Protein AF-0000000070793223 (afdb_homodimer)

Sequence (462 aa):
MPEETSTNLPKSLSHFLIQSDLDYKNSLSSIPLFDVKRTIFWDDNLRKMFASIFYHLRGHFINFLWYVANFADNEASKQIIIQNIYEEIGIGNRFSHEKLYERFAKECGVDIHDEIVNETNYIPFAKEFNKAHLSWLAQHDPKDHLCAFAAYERLDNLDYPFLVELAKSMKISQHGMTFFNVHTHVDHFDTTLQLIVPIWEESPQRLIESFHFIQTHQLGMWEQFSNALFNMPEETSTNLPKSLSHFLIQSDLDYKNSLSSIPLFDVKRTIFWDDNLRKMFASIFYHLRGHFINFLWYVANFADNEASKQIIIQNIYEEIGIGNRFSHEKLYERFAKECGVDIHDEIVNETNYIPFAKEFNKAHLSWLAQHDPKDHLCAFAAYERLDNLDYPFLVELAKSMKISQHGMTFFNVHTHVDHFDTTLQLIVPIWEESPQRLIESFHFIQTHQLGMWEQFSNALFN

pLDDT: mean 95.16, std 10.24, range [25.77, 98.88]

Nearest PDB structures (foldseek):
  7twa-assembly1_A  TM=8.351E-01  e=1.888E-04  Streptantibioticus cattleyicolor
  7twa-assembly2_C-2  TM=8.183E-01  e=1.572E-04  Streptantibioticus cattleyicolor
  1otw-assembly1_A  TM=8.242E-01  e=6.801E-04  Klebsiella pneumoniae
  4ny7-assembly1_B  TM=7.876E-01  e=1.698E-03  Klebsiella pneumoniae subsp. pneumoniae MGH 78578
  5vrc-assembly2_D  TM=7.648E-01  e=3.871E-03  Methylorubrum extorquens AM1

Organism: Legionella pneumophila subsp. pneumophila (strain Philadelphia 1 / ATCC 33152 / DSM 7513) (NCBI:txid272624)

Secondary structure (DSSP, 8-state):
----------S-HHHHHHHHHHHHHHHHHTSGGG-HHHHTT--HHHHHHHHHHHHHHHTTHHHHHHHHHHT-SSHHHHHHHHHHHHHHH-STTPPPHHHHHHHHHHHTT--HHHHHHH-TT--HHHHHHHHHHHHHHHTS-HHHHHHHHHHHHHHHHHHHHHHHHHHHHTT--HHHHHHHHHHHH--HHHHHHHHHHHHHHH-HHHHHHHHHHHHHHHHHHHHHHHHHHH-/----------S-HHHHHHHHHHHHHHHHHTSGGG-HHHHTT--HHHHHHHHHHHHHHHTTHHHHHHHHHHT-SSHHHHHHHHHHHHHHH-STTPPPHHHHHHHHHHHTT--HHHHHHH-TT--HHHHHHHHHHHHHHHTS-HHHHHHHHHHHHHHHHHHHHHHHHHHHHTT--HHHHHHHHHHHH--HHHHHHHHHHHHHHH-HHHHHHHHHHHHHHHHHHHHHHHHHHH-

Foldseek 3Di:
DPPCPPVPDDPAPVRVVVVLLVVLLVLVVPAVLLVLVPLLPDDLVLLLLLLLQVCLLPVLVVVLLVLLLVQAPDDLSVVLSVVVVCVQPPPDPGHHLVVLSCLLNVVSVDHVVCCVVVVPNCDDLSVVLSVVSVVVSVVDHSLLSLLLVLLLLVVLLSCLVSVLSSSVSVVGDPSSSVSSVCSNDDCSNVSSCVSCNVVCVVPVPSSVVSNVCNSVSVSVSSNVSSVVSPD/DPPPPVPPDDPAPVRVVVVLLVVLLVLVVPAVLLVLVPLLPDDLVLLLLLLLQVCLLPVLVVVLLVLLLVQAPDDLSVVLSVVVVCVQPPPDPGHHLVVLSCLLNVVSVDHVVCCVVVVPNCDDLSVVLSVVSVVVSVVDHSLLSLLLVLLLLVVLLSCLVSVLSSSVSVVGDPSSSVSSVCSNDDCSNVSSCVSCNVVCVVPVPSSVVSNVCNSVSVSVSSNVSSVVSPD

Solvent-accessible surface area (backbone atoms only — not comparable to full-atom values): 24475 Å² total; per-residue (Å²): 126,84,82,74,78,72,77,78,72,65,93,39,70,68,54,41,52,53,51,53,49,51,55,51,52,57,57,52,71,71,35,68,64,57,33,47,88,60,43,50,70,58,51,69,66,54,42,23,49,48,45,44,36,50,43,50,69,55,68,54,49,59,60,56,51,50,51,47,29,32,60,40,90,46,50,68,56,34,49,51,47,50,51,50,52,45,56,44,37,24,58,69,90,43,69,9,52,60,47,30,41,41,48,30,24,46,76,35,74,32,61,58,62,53,40,70,47,63,41,78,47,59,45,70,70,46,48,48,54,58,39,47,53,46,45,52,48,66,73,50,52,53,71,42,40,52,27,30,50,34,36,50,41,46,45,44,43,65,50,20,59,49,49,39,49,39,43,51,36,64,64,55,49,74,74,27,42,46,40,38,56,53,42,46,65,61,61,64,33,67,67,36,44,79,66,43,50,64,44,42,74,72,39,46,65,54,41,50,53,25,32,48,49,43,53,53,53,49,51,51,48,54,49,53,50,30,44,67,73,75,104,124,86,78,75,74,75,76,79,72,65,93,38,71,66,55,40,50,53,52,52,49,51,55,50,53,57,56,51,70,72,34,68,63,60,33,49,88,59,44,51,70,58,51,67,66,54,42,24,49,48,45,44,37,51,44,50,69,54,67,54,49,61,58,56,51,48,52,46,30,32,59,38,88,46,50,69,57,34,50,53,46,51,52,50,51,44,56,44,36,23,58,70,89,41,69,8,52,60,46,30,41,41,48,31,23,46,76,36,71,31,61,57,60,54,39,72,48,66,40,78,48,59,45,68,69,47,49,49,56,59,38,48,54,46,44,53,47,66,73,49,53,53,70,44,39,53,28,29,49,34,37,49,43,44,44,44,43,64,48,21,61,49,49,40,49,39,41,51,36,64,62,54,49,75,75,27,41,46,41,39,54,54,42,46,67,60,63,65,32,66,67,36,44,80,64,44,51,62,45,42,74,73,39,46,66,54,42,50,51,24,33,49,49,46,52,52,52,50,50,52,49,52,50,51,51,31,45,68,73,75,104

InterPro domains:
  IPR016084 Haem oxygenase-like, multi-helical [G3DSA:1.20.910.10] (34-230)
  IPR016084 Haem oxygenase-like, multi-helical [SSF48613] (54-223)

Radius of gyration: 23.9 Å; Cα contacts (8 Å, |Δi|>4): 514; chains: 2; bounding box: 82×63×54 Å

Structure (mmCIF, N/CA/C/O backbone):
data_AF-0000000070793223-model_v1
#
loop_
_entity.id
_entity.type
_entity.pdbx_description
1 polymer 'Pyrroloquinoline quinone (Coenzyme PQQ) biosynthesis protein C'
#
loop_
_atom_site.group_PDB
_atom_site.id
_atom_site.type_symbol
_atom_site.label_atom_id
_atom_site.label_alt_id
_atom_site.label_comp_id
_atom_site.label_asym_id
_atom_site.label_entity_id
_atom_site.label_seq_id
_atom_site.pdbx_PDB_ins_code
_atom_site.Cartn_x
_atom_site.Cartn_y
_atom_site.Cartn_z
_atom_site.occupancy
_atom_site.B_iso_or_equiv
_atom_site.auth_seq_id
_atom_site.auth_comp_id
_atom_site.auth_asym_id
_atom_site.auth_atom_id
_atom_site.pdbx_PDB_model_num
ATOM 1 N N . MET A 1 1 ? -38.188 10.789 27.594 1 25.77 1 MET A N 1
ATOM 2 C CA . MET A 1 1 ? -38.219 11.383 26.266 1 25.77 1 MET A CA 1
ATOM 3 C C . MET A 1 1 ? -36.812 11.531 25.688 1 25.77 1 MET A C 1
ATOM 5 O O . MET A 1 1 ? -35.938 12.102 26.328 1 25.77 1 MET A O 1
ATOM 9 N N . PRO A 1 2 ? -36.406 10.617 24.75 1 37.5 2 PRO A N 1
ATOM 10 C CA . PRO A 1 2 ? -35.031 10.617 24.266 1 37.5 2 PRO A CA 1
ATOM 11 C C . PRO A 1 2 ? -34.562 11.992 23.781 1 37.5 2 PRO A C 1
ATOM 13 O O . PRO A 1 2 ? -35.312 12.68 23.078 1 37.5 2 PRO A O 1
ATOM 16 N N . GLU A 1 3 ? -33.875 12.812 24.438 1 35.62 3 GLU A N 1
ATOM 17 C CA . GLU A 1 3 ? -33.438 14.172 24.156 1 35.62 3 GLU A CA 1
ATOM 18 C C . GLU A 1 3 ? -32.875 14.281 22.734 1 35.62 3 GLU A C 1
ATOM 20 O O . GLU A 1 3 ? -31.906 13.594 22.391 1 35.62 3 GLU A O 1
ATOM 25 N N . GLU A 1 4 ? -33.531 14.555 21.625 1 40.69 4 GLU A N 1
ATOM 26 C CA . GLU A 1 4 ? -33.469 14.445 20.172 1 40.69 4 GLU A CA 1
ATOM 27 C C . GLU A 1 4 ? -32.312 15.289 19.609 1 40.69 4 GLU A C 1
ATOM 29 O O . GLU A 1 4 ? -32.406 16.516 19.531 1 40.69 4 GLU A O 1
ATOM 34 N N . THR A 1 5 ? -30.984 15.133 19.922 1 41.84 5 THR A N 1
ATOM 35 C CA . THR A 1 5 ? -29.906 16.016 19.469 1 41.84 5 THR A CA 1
ATOM 36 C C . THR A 1 5 ? -30.109 16.391 18 1 41.84 5 THR A C 1
ATOM 38 O O . THR A 1 5 ? -29.953 15.547 17.109 1 41.84 5 THR A O 1
ATOM 41 N N . SER A 1 6 ? -31.016 17.109 17.625 1 45.12 6 SER A N 1
ATOM 42 C CA . SER A 1 6 ? -31.188 17.719 16.312 1 45.12 6 SER A CA 1
ATOM 43 C C . SER A 1 6 ? -29.844 18.109 15.703 1 45.12 6 SER A C 1
ATOM 45 O O . SER A 1 6 ? -29.188 19.031 16.172 1 45.12 6 SER A O 1
ATOM 47 N N . THR A 1 7 ? -28.938 17.25 15.391 1 54.34 7 THR A N 1
ATOM 48 C CA . THR A 1 7 ? -27.641 17.516 14.773 1 54.34 7 THR A CA 1
ATOM 49 C C . THR A 1 7 ? -27.781 18.516 13.625 1 54.34 7 THR A C 1
ATOM 51 O O . THR A 1 7 ? -28.453 18.219 12.625 1 54.34 7 THR A O 1
ATOM 54 N N . ASN A 1 8 ? -27.953 19.859 13.867 1 73.88 8 ASN A N 1
ATOM 55 C CA . ASN A 1 8 ? -27.969 20.969 12.922 1 73.88 8 ASN A CA 1
ATOM 56 C C . ASN A 1 8 ? -26.938 20.766 11.812 1 73.88 8 ASN A C 1
ATOM 58 O O . ASN A 1 8 ? -25.734 20.781 12.062 1 73.88 8 ASN A O 1
ATOM 62 N N . LEU A 1 9 ? -27.469 20.297 10.688 1 86.81 9 LEU A N 1
ATOM 63 C CA . LEU A 1 9 ? -26.641 20.125 9.492 1 86.81 9 LEU A CA 1
ATOM 64 C C . LEU A 1 9 ? -26.078 21.453 9.023 1 86.81 9 LEU A C 1
ATOM 66 O O . LEU A 1 9 ? -26.781 22.469 9.055 1 86.81 9 LEU A O 1
ATOM 70 N N . PRO A 1 10 ? -24.859 21.438 8.57 1 91.31 10 PRO A N 1
ATOM 71 C CA . PRO A 1 10 ? -24.266 22.641 7.996 1 91.31 10 PRO A CA 1
ATOM 72 C C . PRO A 1 10 ? -25.031 23.156 6.781 1 91.31 10 PRO A C 1
ATOM 74 O O . PRO A 1 10 ? -25.688 22.375 6.086 1 91.31 10 PRO A O 1
ATOM 77 N N . LYS A 1 11 ? -24.891 24.422 6.566 1 92.31 11 LYS A N 1
ATOM 78 C CA . LYS A 1 11 ? -25.641 25.109 5.516 1 92.31 11 LYS A CA 1
ATOM 79 C C . LYS A 1 11 ? -25.234 24.594 4.137 1 92.31 11 LYS A C 1
ATOM 81 O O . LYS A 1 11 ? -26.047 24.594 3.211 1 92.31 11 LYS A O 1
ATOM 86 N N . SER A 1 12 ? -24 24.203 3.959 1 95.62 12 SER A N 1
ATOM 87 C CA . SER A 1 12 ? -23.438 23.719 2.709 1 95.62 12 SER A CA 1
ATOM 88 C C . SER A 1 12 ? -22.172 22.891 2.957 1 95.62 12 SER A C 1
ATOM 90 O O . SER A 1 12 ? -21.625 22.891 4.066 1 95.62 12 SER A O 1
ATOM 92 N N . LEU A 1 13 ? -21.812 22.203 1.903 1 97.25 13 LEU A N 1
ATOM 93 C CA . LEU A 1 13 ? -20.547 21.484 1.997 1 97.25 13 LEU A CA 1
ATOM 94 C C . LEU A 1 13 ? -19.391 22.438 2.307 1 97.25 13 LEU A C 1
ATOM 96 O O . LEU A 1 13 ? -18.547 22.125 3.146 1 97.25 13 LEU A O 1
ATOM 100 N N . SER A 1 14 ? -19.391 23.562 1.608 1 97.12 14 SER A N 1
ATOM 101 C CA . SER A 1 14 ? -18.344 24.562 1.814 1 97.12 14 SER A CA 1
ATOM 102 C C . SER A 1 14 ? -18.312 25.031 3.264 1 97.12 14 SER A C 1
ATOM 104 O O . SER A 1 14 ? -17.234 25.141 3.859 1 97.12 14 SER A O 1
ATOM 106 N N . HIS A 1 15 ? -19.422 25.312 3.814 1 97.38 15 HIS A N 1
ATOM 107 C CA . HIS A 1 15 ? -19.5 25.75 5.203 1 97.38 15 HIS A CA 1
ATOM 108 C C . HIS A 1 15 ? -19 24.672 6.148 1 97.38 15 HIS A C 1
ATOM 110 O O . HIS A 1 15 ? -18.281 24.953 7.113 1 97.38 15 HIS A O 1
ATOM 116 N N . PHE A 1 16 ? -19.375 23.469 5.871 1 98.06 16 PHE A N 1
ATOM 117 C CA . PHE A 1 16 ? -18.922 22.344 6.68 1 98.06 16 PHE A CA 1
ATOM 118 C C . PHE A 1 16 ? -17.406 22.219 6.66 1 98.06 16 PHE A C 1
ATOM 120 O O . PHE A 1 16 ? -16.781 22.094 7.711 1 98.06 16 PHE A O 1
ATOM 127 N N . LEU A 1 17 ? -16.828 22.281 5.457 1 97.88 17 LEU A N 1
ATOM 128 C CA . LEU A 1 17 ? -15.391 22.125 5.301 1 97.88 17 LEU A CA 1
ATOM 129 C C . LEU A 1 17 ? -14.641 23.234 6.016 1 97.88 17 LEU A C 1
ATOM 131 O O . LEU A 1 17 ? -13.625 22.984 6.676 1 97.88 17 LEU A O 1
ATOM 135 N N . ILE A 1 18 ? -15.117 24.438 5.941 1 97.69 18 ILE A N 1
ATOM 136 C CA . ILE A 1 18 ? -14.469 25.578 6.559 1 97.69 18 ILE A CA 1
ATOM 137 C C . ILE A 1 18 ? -14.445 25.406 8.078 1 97.69 18 ILE A C 1
ATOM 139 O O . ILE A 1 18 ? -13.398 25.547 8.711 1 97.69 18 ILE A O 1
ATOM 143 N N . GLN A 1 19 ? -15.586 25.062 8.617 1 97.31 19 GLN A N 1
ATOM 144 C CA . GLN A 1 19 ? -15.688 24.891 10.062 1 97.31 19 GLN A CA 1
ATOM 145 C C . GLN A 1 19 ? -14.859 23.703 10.539 1 97.31 19 GLN A C 1
ATOM 147 O O . GLN A 1 19 ? -14.164 23.797 11.555 1 97.31 19 GLN A O 1
ATOM 152 N N . SER A 1 20 ? -14.969 22.641 9.844 1 97.5 20 SER A N 1
ATOM 153 C CA . SER A 1 20 ? -14.219 21.438 10.188 1 97.5 20 SER A CA 1
ATOM 154 C C . SER A 1 20 ? -12.711 21.703 10.164 1 97.5 20 SER A C 1
ATOM 156 O O . SER A 1 20 ? -11.992 21.266 11.062 1 97.5 20 SER A O 1
ATOM 158 N N . ASP A 1 21 ? -12.25 22.422 9.148 1 97.88 21 ASP A N 1
ATOM 159 C CA . ASP A 1 21 ? -10.844 22.797 9.031 1 97.88 21 ASP A CA 1
ATOM 160 C C . ASP A 1 21 ? -10.391 23.625 10.227 1 97.88 21 ASP A C 1
ATOM 162 O O . ASP A 1 21 ? -9.32 23.375 10.797 1 97.88 21 ASP A O 1
ATOM 166 N N . LEU A 1 22 ? -11.156 24.609 10.523 1 97.44 22 LEU A N 1
ATOM 167 C CA . LEU A 1 22 ? -10.828 25.516 11.625 1 97.44 22 LEU A CA 1
ATOM 168 C C . LEU A 1 22 ? -10.719 24.75 12.938 1 97.44 22 LEU A C 1
ATOM 170 O O . LEU A 1 22 ? -9.758 24.938 13.695 1 97.44 22 LEU A O 1
ATOM 174 N N . ASP A 1 23 ? -11.68 23.922 13.211 1 97.56 23 ASP A N 1
ATOM 175 C CA . ASP A 1 23 ? -11.68 23.125 14.43 1 97.56 23 ASP A CA 1
ATOM 176 C C . ASP A 1 23 ? -10.461 22.203 14.484 1 97.56 23 ASP A C 1
ATOM 178 O O . ASP A 1 23 ? -9.82 22.078 15.531 1 97.56 23 ASP A O 1
ATOM 182 N N . TYR A 1 24 ? -10.148 21.594 13.391 1 98.12 24 TYR A N 1
ATOM 183 C CA . TYR A 1 24 ? -9.016 20.688 13.297 1 98.12 24 TYR A CA 1
ATOM 184 C C . TYR A 1 24 ? -7.699 21.422 13.539 1 98.12 24 TYR A C 1
ATOM 186 O O . TYR A 1 24 ? -6.883 21 14.359 1 98.12 24 TYR A O 1
ATOM 194 N N . LYS A 1 25 ? -7.52 22.547 12.898 1 97.5 25 LYS A N 1
ATOM 195 C CA . LYS A 1 25 ? -6.297 23.328 13.039 1 97.5 25 LYS A CA 1
ATOM 196 C C . LYS A 1 25 ? -6.117 23.828 14.469 1 97.5 25 LYS A C 1
ATOM 198 O O . LYS A 1 25 ? -5 23.828 14.992 1 97.5 25 LYS A O 1
ATOM 203 N N . ASN A 1 26 ? -7.176 24.203 15.047 1 97.06 26 ASN A N 1
ATOM 204 C CA . ASN A 1 26 ? -7.117 24.641 16.438 1 97.06 26 ASN A CA 1
ATOM 205 C C . ASN A 1 26 ? -6.656 23.516 17.359 1 97.06 26 ASN A C 1
ATOM 207 O O . ASN A 1 26 ? -5.91 23.75 18.312 1 97.06 26 ASN A O 1
ATOM 211 N N . SER A 1 27 ? -7.121 22.406 17.062 1 97.56 27 SER A N 1
ATOM 212 C CA . SER A 1 27 ? -6.73 21.25 17.859 1 97.56 27 SER A CA 1
ATOM 213 C C . SER A 1 27 ? -5.25 20.922 17.688 1 97.56 27 SER A C 1
ATOM 215 O O . SER A 1 27 ? -4.578 20.516 18.625 1 97.56 27 SER A O 1
ATOM 217 N N . LEU A 1 28 ? -4.676 21.109 16.469 1 97.38 28 LEU A N 1
ATOM 218 C CA . LEU A 1 28 ? -3.27 20.844 16.188 1 97.38 28 LEU A CA 1
ATOM 219 C C . LEU A 1 28 ? -2.373 21.781 16.984 1 97.38 28 LEU A C 1
ATOM 221 O O . LEU A 1 28 ? -1.312 21.375 17.469 1 97.38 28 LEU A O 1
ATOM 225 N N . SER A 1 29 ? -2.859 23 17.172 1 95.19 29 SER A N 1
ATOM 226 C CA . SER A 1 29 ? -2.045 24.047 17.781 1 95.19 29 SER A CA 1
ATOM 227 C C . SER A 1 29 ? -1.771 23.75 19.25 1 95.19 29 SER A C 1
ATOM 229 O O . SER A 1 29 ? -0.819 24.281 19.828 1 95.19 29 SER A O 1
ATOM 231 N N . SER A 1 30 ? -2.545 22.906 19.812 1 94.81 30 SER A N 1
ATOM 232 C CA . SER A 1 30 ? -2.41 22.609 21.234 1 94.81 30 SER A CA 1
ATOM 233 C C . SER A 1 30 ? -1.491 21.422 21.469 1 94.81 30 SER A C 1
ATOM 235 O O . SER A 1 30 ? -1.189 21.078 22.609 1 94.81 30 SER A O 1
ATOM 237 N N . ILE A 1 31 ? -1.006 20.766 20.453 1 97.75 31 ILE A N 1
ATOM 238 C CA . ILE A 1 31 ? -0.189 19.562 20.578 1 97.75 31 ILE A CA 1
ATOM 239 C C . ILE A 1 31 ? 1.284 19.938 20.688 1 97.75 31 ILE A C 1
ATOM 241 O O . ILE A 1 31 ? 1.827 20.594 19.812 1 97.75 31 ILE A O 1
ATOM 245 N N . PRO A 1 32 ? 1.998 19.5 21.688 1 97.69 32 PRO A N 1
ATOM 246 C CA . PRO A 1 32 ? 3.391 19.875 21.938 1 97.69 32 PRO A CA 1
ATOM 247 C C . PRO A 1 32 ? 4.293 19.609 20.734 1 97.69 32 PRO A C 1
ATOM 249 O O . PRO A 1 32 ? 5.266 20.328 20.5 1 97.69 32 PRO A O 1
ATOM 252 N N . LEU A 1 33 ? 4.004 18.609 19.953 1 98.25 33 LEU A N 1
ATOM 253 C CA . LEU A 1 33 ? 4.789 18.25 18.781 1 98.25 33 LEU A CA 1
ATOM 254 C C . LEU A 1 33 ? 4.887 19.422 17.812 1 98.25 33 LEU A C 1
ATOM 256 O O . LEU A 1 33 ? 5.879 19.562 17.094 1 98.25 33 LEU A O 1
ATOM 260 N N . PHE A 1 34 ? 3.883 20.281 17.875 1 98.19 34 PHE A N 1
ATOM 261 C CA . PHE A 1 34 ? 3.826 21.375 16.906 1 98.19 34 PHE A CA 1
ATOM 262 C C . PHE A 1 34 ? 4.215 22.688 17.547 1 98.19 34 PHE A C 1
ATOM 264 O O . PHE A 1 34 ? 3.975 23.766 16.984 1 98.19 34 PHE A O 1
ATOM 271 N N . ASP A 1 35 ? 4.777 22.641 18.703 1 97.06 35 ASP A N 1
ATOM 272 C CA . ASP A 1 35 ? 5.34 23.797 19.391 1 97.06 35 ASP A CA 1
ATOM 273 C C . ASP A 1 35 ? 6.824 23.953 19.062 1 97.06 35 ASP A C 1
ATOM 275 O O . ASP A 1 35 ? 7.668 23.297 19.672 1 97.06 35 ASP A O 1
ATOM 279 N N . VAL A 1 36 ? 7.145 24.891 18.266 1 96.19 36 VAL A N 1
ATOM 280 C CA . VAL A 1 36 ? 8.5 25.078 17.75 1 96.19 36 VAL A CA 1
ATOM 281 C C . VAL A 1 36 ? 9.438 25.438 18.906 1 96.19 36 VAL A C 1
ATOM 283 O O . VAL A 1 36 ? 10.633 25.141 18.859 1 96.19 36 VAL A O 1
ATOM 286 N N . LYS A 1 37 ? 8.906 26.062 19.922 1 96.06 37 LYS A N 1
ATOM 287 C CA . LYS A 1 37 ? 9.727 26.406 21.078 1 96.06 37 LYS A CA 1
ATOM 288 C C . LYS A 1 37 ? 10.25 25.172 21.781 1 96.06 37 LYS A C 1
ATOM 290 O O . LYS A 1 37 ? 11.242 25.234 22.516 1 96.06 37 LYS A O 1
ATOM 295 N N . ARG A 1 38 ? 9.609 24.094 21.562 1 95.5 38 ARG A N 1
ATOM 296 C CA . ARG A 1 38 ? 10.023 22.828 22.172 1 95.5 38 ARG A CA 1
ATOM 297 C C . ARG A 1 38 ? 10.891 22.016 21.203 1 95.5 38 ARG A C 1
ATOM 299 O O . ARG A 1 38 ? 11.906 21.453 21.609 1 95.5 38 ARG A O 1
ATOM 306 N N . THR A 1 39 ? 10.508 22.031 19.953 1 97 39 THR A N 1
ATOM 307 C CA . THR A 1 39 ? 11.141 21.141 19 1 97 39 THR A CA 1
ATOM 308 C C . THR A 1 39 ? 12.477 21.703 18.531 1 97 39 THR A C 1
ATOM 310 O O . THR A 1 39 ? 13.312 20.969 17.969 1 97 39 THR A O 1
ATOM 313 N N . ILE A 1 40 ? 12.727 23.016 18.797 1 97 40 ILE A N 1
ATOM 314 C CA . ILE A 1 40 ? 13.977 23.641 18.406 1 97 40 ILE A CA 1
ATOM 315 C C . ILE A 1 40 ? 15.141 23.031 19.188 1 97 40 ILE A C 1
ATOM 317 O O . ILE A 1 40 ? 16.297 23.156 18.781 1 97 40 ILE A O 1
ATOM 321 N N . PHE A 1 41 ? 14.875 22.312 20.266 1 96.62 41 PHE A N 1
ATOM 322 C CA . PHE A 1 41 ? 15.922 21.797 21.125 1 96.62 41 PHE A CA 1
ATOM 323 C C . PHE A 1 41 ? 16.125 20.297 20.906 1 96.62 41 PHE A C 1
ATOM 325 O O . PHE A 1 41 ? 16.859 19.641 21.641 1 96.62 41 PHE A O 1
ATOM 332 N N . TRP A 1 42 ? 15.492 19.75 19.891 1 97.44 42 TRP A N 1
ATOM 333 C CA . TRP A 1 42 ? 15.641 18.328 19.625 1 97.44 42 TRP A CA 1
ATOM 334 C C . TRP A 1 42 ? 17.094 17.984 19.297 1 97.44 42 TRP A C 1
ATOM 336 O O . TRP A 1 42 ? 17.75 18.719 18.547 1 97.44 42 TRP A O 1
ATOM 346 N N . ASP A 1 43 ? 17.562 16.922 19.953 1 97.25 43 ASP A N 1
ATOM 347 C CA . ASP A 1 43 ? 18.859 16.391 19.578 1 97.25 43 ASP A CA 1
ATOM 348 C C . ASP A 1 43 ? 18.734 15.398 18.422 1 97.25 43 ASP A C 1
ATOM 350 O O . ASP A 1 43 ? 17.656 15.211 17.875 1 97.25 43 ASP A O 1
ATOM 354 N N . ASP A 1 44 ? 19.828 14.773 18.016 1 97.69 44 ASP A N 1
ATOM 355 C CA . ASP A 1 44 ? 19.844 13.875 16.875 1 97.69 44 ASP A CA 1
ATOM 356 C C . ASP A 1 44 ? 18.969 12.648 17.125 1 97.69 44 ASP A C 1
ATOM 358 O O . ASP A 1 44 ? 18.359 12.125 16.188 1 97.69 44 ASP A O 1
ATOM 362 N N . ASN A 1 45 ? 18.922 12.281 18.328 1 97.94 45 ASN A N 1
ATOM 363 C CA . ASN A 1 45 ? 18.125 11.102 18.641 1 97.94 45 ASN A CA 1
ATOM 364 C C . ASN A 1 45 ? 16.641 11.359 18.438 1 97.94 45 ASN A C 1
ATOM 366 O O . ASN A 1 45 ? 15.93 10.523 17.859 1 97.94 45 ASN A O 1
ATOM 370 N N . LEU A 1 46 ? 16.141 12.469 18.906 1 98.06 46 LEU A N 1
ATOM 371 C CA . LEU A 1 46 ? 14.727 12.805 18.75 1 98.06 46 LEU A CA 1
ATOM 372 C C . LEU A 1 46 ? 14.375 13.039 17.281 1 98.06 46 LEU A C 1
ATOM 374 O O . LEU A 1 46 ? 13.297 12.656 16.828 1 98.06 46 LEU A O 1
ATOM 378 N N . ARG A 1 47 ? 15.289 13.648 16.594 1 98.44 47 ARG A N 1
ATOM 379 C CA . ARG A 1 47 ? 15.07 13.844 15.156 1 98.44 47 ARG A CA 1
ATOM 380 C C . ARG A 1 47 ? 14.945 12.508 14.43 1 98.44 47 ARG A C 1
ATOM 382 O O . ARG A 1 47 ? 14.062 12.336 13.594 1 98.44 47 ARG A O 1
ATOM 389 N N . LYS A 1 48 ? 15.828 11.648 14.789 1 98.69 48 LYS A N 1
ATOM 390 C CA . LYS A 1 48 ? 15.82 10.312 14.195 1 98.69 48 LYS A CA 1
ATOM 391 C C . LYS A 1 48 ? 14.539 9.562 14.539 1 98.69 48 LYS A C 1
ATOM 393 O O . LYS A 1 48 ? 13.93 8.938 13.68 1 98.69 48 LYS A O 1
ATOM 398 N N . MET A 1 49 ? 14.148 9.664 15.734 1 98.56 49 MET A N 1
ATOM 399 C CA . MET A 1 49 ? 12.922 9 16.172 1 98.56 49 MET A CA 1
ATOM 400 C C . MET A 1 49 ? 11.711 9.555 15.445 1 98.56 49 MET A C 1
ATOM 402 O O . MET A 1 49 ? 10.852 8.789 14.992 1 98.56 49 MET A O 1
ATOM 406 N N . PHE A 1 50 ? 11.625 10.836 15.352 1 98.81 50 PHE A N 1
ATOM 407 C CA . PHE A 1 50 ? 10.523 11.453 14.633 1 98.81 50 PHE A CA 1
ATOM 408 C C . PHE A 1 50 ? 10.461 10.945 13.195 1 98.81 50 PHE A C 1
ATOM 410 O O . PHE A 1 50 ? 9.414 10.477 12.742 1 98.81 50 PHE A O 1
ATOM 417 N N . ALA A 1 51 ? 11.586 11 12.5 1 98.88 51 ALA A N 1
ATOM 418 C CA . ALA A 1 51 ? 11.617 10.656 11.078 1 98.88 51 ALA A CA 1
ATOM 419 C C . ALA A 1 51 ? 11.266 9.188 10.859 1 98.88 51 ALA A C 1
ATOM 421 O O . ALA A 1 51 ? 10.555 8.852 9.914 1 98.88 51 ALA A O 1
ATOM 422 N N . SER A 1 52 ? 11.75 8.328 11.75 1 98.88 52 SER A N 1
ATOM 423 C CA . SER A 1 52 ? 11.539 6.895 11.586 1 98.88 52 SER A CA 1
ATOM 424 C C . SER A 1 52 ? 10.086 6.52 11.852 1 98.88 52 SER A C 1
ATOM 426 O O . SER A 1 52 ? 9.484 5.75 11.094 1 98.88 52 SER A O 1
ATOM 428 N N . ILE A 1 53 ? 9.492 7.121 12.891 1 98.88 53 ILE A N 1
ATOM 429 C CA . ILE A 1 53 ? 8.102 6.82 13.211 1 98.88 53 ILE A CA 1
ATOM 430 C C . ILE A 1 53 ? 7.18 7.469 12.18 1 98.88 53 ILE A C 1
ATOM 432 O O . ILE A 1 53 ? 6.215 6.848 11.727 1 98.88 53 ILE A O 1
ATOM 436 N N . PHE A 1 54 ? 7.469 8.727 11.836 1 98.88 54 PHE A N 1
ATOM 437 C CA . PHE A 1 54 ? 6.664 9.477 10.867 1 98.88 54 PHE A CA 1
ATOM 438 C C . PHE A 1 54 ? 6.59 8.734 9.539 1 98.88 54 PHE A C 1
ATOM 440 O O . PHE A 1 54 ? 5.562 8.773 8.859 1 98.88 54 PHE A O 1
ATOM 447 N N . TYR A 1 55 ? 7.637 8.016 9.141 1 98.88 55 TYR A N 1
ATOM 448 C CA . TYR A 1 55 ? 7.605 7.227 7.91 1 98.88 55 TYR A CA 1
ATOM 449 C C . TYR A 1 55 ? 6.434 6.254 7.91 1 98.88 55 TYR A C 1
ATOM 451 O O . TYR A 1 55 ? 5.738 6.109 6.906 1 98.88 55 TYR A O 1
ATOM 459 N N . HIS A 1 56 ? 6.234 5.605 8.992 1 98.81 56 HIS A N 1
ATOM 460 C CA . HIS A 1 56 ? 5.211 4.57 9.07 1 98.81 56 HIS A CA 1
ATOM 461 C C . HIS A 1 56 ? 3.814 5.176 9.156 1 98.81 56 HIS A C 1
ATOM 463 O O . HIS A 1 56 ? 2.82 4.504 8.867 1 98.81 56 HIS A O 1
ATOM 469 N N . LEU A 1 57 ? 3.697 6.41 9.539 1 98.56 57 LEU A N 1
ATOM 470 C CA . LEU A 1 57 ? 2.408 7.086 9.594 1 98.56 57 LEU A CA 1
ATOM 471 C C . LEU A 1 57 ? 1.987 7.574 8.211 1 98.56 57 LEU A C 1
ATOM 473 O O . LEU A 1 57 ? 0.805 7.832 7.973 1 98.56 57 LEU A O 1
ATOM 477 N N . ARG A 1 58 ? 2.943 7.656 7.348 1 97.31 58 ARG A N 1
ATOM 478 C CA . ARG A 1 58 ? 2.643 8.133 6 1 97.31 58 ARG A CA 1
ATOM 479 C C . ARG A 1 58 ? 2.812 7.016 4.977 1 97.31 58 ARG A C 1
ATOM 481 O O . ARG A 1 58 ? 2.078 6.957 3.986 1 97.31 58 ARG A O 1
ATOM 488 N N . GLY A 1 59 ? 3.715 6.176 5.246 1 96.62 59 GLY A N 1
ATOM 489 C CA . GLY A 1 59 ? 4.184 5.227 4.25 1 96.62 59 GLY A CA 1
ATOM 490 C C . GLY A 1 59 ? 3.189 4.117 3.965 1 96.62 59 GLY A C 1
ATOM 491 O O . GLY A 1 59 ? 3.301 3.424 2.951 1 96.62 59 GLY A O 1
ATOM 492 N N . HIS A 1 60 ? 2.229 3.926 4.848 1 96.75 60 HIS A N 1
ATOM 493 C CA . HIS A 1 60 ? 1.275 2.832 4.688 1 96.75 60 HIS A CA 1
ATOM 494 C C . HIS A 1 60 ? -0.029 3.326 4.07 1 96.75 60 HIS A C 1
ATOM 496 O O . HIS A 1 60 ? -0.996 2.568 3.963 1 96.75 60 HIS A O 1
ATOM 502 N N . PHE A 1 61 ? -0.048 4.547 3.602 1 96.75 61 PHE A N 1
ATOM 503 C CA . PHE A 1 61 ? -1.24 5.137 3.008 1 96.75 61 PHE A CA 1
ATOM 504 C C . PHE A 1 61 ? -1.667 4.363 1.765 1 96.75 61 PHE A C 1
ATOM 506 O O . PHE A 1 61 ? -2.857 4.281 1.459 1 96.75 61 PHE A O 1
ATOM 513 N N . ILE A 1 62 ? -0.736 3.756 1.105 1 97.12 62 ILE A N 1
ATOM 514 C CA . ILE A 1 62 ? -1.018 3.002 -0.11 1 97.12 62 ILE A CA 1
ATOM 515 C C . ILE A 1 62 ? -2.008 1.882 0.196 1 97.12 62 ILE A C 1
ATOM 517 O O . ILE A 1 62 ? -2.834 1.527 -0.649 1 97.12 62 ILE A O 1
ATOM 521 N N . ASN A 1 63 ? -1.945 1.31 1.418 1 97.81 63 ASN A N 1
ATOM 522 C CA . ASN A 1 63 ? -2.887 0.256 1.786 1 97.81 63 ASN A CA 1
ATOM 523 C C . ASN A 1 63 ? -4.32 0.779 1.845 1 97.81 63 ASN A C 1
ATOM 525 O O . ASN A 1 63 ? -5.258 0.074 1.47 1 97.81 63 ASN A O 1
ATOM 529 N N . PHE A 1 64 ? -4.477 1.995 2.318 1 98.19 64 PHE A N 1
ATOM 530 C CA . PHE A 1 64 ? -5.77 2.668 2.334 1 98.19 64 PHE A CA 1
ATOM 531 C C . PHE A 1 64 ? -6.281 2.885 0.916 1 98.19 64 PHE A C 1
ATOM 533 O O . PHE A 1 64 ? -7.422 2.529 0.602 1 98.19 64 PHE A O 1
ATOM 540 N N . LEU A 1 65 ? -5.418 3.391 0.07 1 97.81 65 LEU A N 1
ATOM 541 C CA . LEU A 1 65 ? -5.785 3.656 -1.318 1 97.81 65 LEU A CA 1
ATOM 542 C C . LEU A 1 65 ? -6.148 2.365 -2.041 1 97.81 65 LEU A C 1
ATOM 544 O O . LEU A 1 65 ? -7.125 2.324 -2.795 1 97.81 65 LEU A O 1
ATOM 548 N N . TRP A 1 66 ? -5.371 1.348 -1.777 1 98 66 TRP A N 1
ATOM 549 C CA . TRP A 1 66 ? -5.574 0.049 -2.41 1 98 66 TRP A CA 1
ATOM 550 C C . TRP A 1 66 ? -6.938 -0.524 -2.049 1 98 66 TRP A C 1
ATOM 552 O O . TRP A 1 66 ? -7.664 -1.01 -2.92 1 98 66 TRP A O 1
ATOM 562 N N . TYR A 1 67 ? -7.281 -0.41 -0.798 1 98.56 67 TYR A N 1
ATOM 563 C CA . TYR A 1 67 ? -8.578 -0.89 -0.339 1 98.56 67 TYR A CA 1
ATOM 564 C C . TYR A 1 67 ? -9.711 -0.14 -1.029 1 98.56 67 TYR A C 1
ATOM 566 O O . TYR A 1 67 ? -10.625 -0.755 -1.584 1 98.56 67 TYR A O 1
ATOM 574 N N . VAL A 1 68 ? -9.648 1.155 -1.067 1 98.25 68 VAL A N 1
ATOM 575 C CA . VAL A 1 68 ? -10.695 2 -1.629 1 98.25 68 VAL A CA 1
ATOM 576 C C . VAL A 1 68 ? -10.852 1.707 -3.119 1 98.25 68 VAL A C 1
ATOM 578 O O . VAL A 1 68 ? -11.969 1.54 -3.609 1 98.25 68 VAL A O 1
ATOM 581 N N . ALA A 1 69 ? -9.758 1.575 -3.789 1 97.56 69 ALA A N 1
ATOM 582 C CA . ALA A 1 69 ? -9.797 1.373 -5.234 1 97.56 69 ALA A CA 1
ATOM 583 C C . ALA A 1 69 ? -10.352 -0.007 -5.582 1 97.56 69 ALA A C 1
ATOM 585 O O . ALA A 1 69 ? -11.195 -0.14 -6.469 1 97.56 69 ALA A O 1
ATOM 586 N N . ASN A 1 70 ? -9.867 -0.993 -4.914 1 97.94 70 ASN A N 1
ATOM 587 C CA . ASN A 1 70 ? -10.234 -2.361 -5.27 1 97.94 70 ASN A CA 1
ATOM 588 C C . ASN A 1 70 ? -11.703 -2.641 -4.973 1 97.94 70 ASN A C 1
ATOM 590 O O . ASN A 1 70 ? -12.336 -3.455 -5.652 1 97.94 70 ASN A O 1
ATOM 594 N N . PHE A 1 71 ? -12.258 -1.949 -3.984 1 97.69 71 PHE A N 1
ATOM 595 C CA . PHE A 1 71 ? -13.625 -2.262 -3.596 1 97.69 71 PHE A CA 1
ATOM 596 C C . PHE A 1 71 ? -14.562 -1.107 -3.934 1 97.69 71 PHE A C 1
ATOM 598 O O . PHE A 1 71 ? -15.641 -0.986 -3.35 1 97.69 71 PHE A O 1
ATOM 605 N N . ALA A 1 72 ? -14.078 -0.269 -4.852 1 95.75 72 ALA A N 1
ATOM 606 C CA . ALA A 1 72 ? -14.93 0.783 -5.395 1 95.75 72 ALA A CA 1
ATOM 607 C C . ALA A 1 72 ? -16.031 0.197 -6.277 1 95.75 72 ALA A C 1
ATOM 609 O O . ALA A 1 72 ? -15.844 -0.846 -6.906 1 95.75 72 ALA A O 1
ATOM 610 N N . ASP A 1 73 ? -17.141 0.934 -6.41 1 90.88 73 ASP A N 1
ATOM 611 C CA . ASP A 1 73 ? -18.281 0.419 -7.172 1 90.88 73 ASP A CA 1
ATOM 612 C C . ASP A 1 73 ? -18.391 1.12 -8.523 1 90.88 73 ASP A C 1
ATOM 614 O O . ASP A 1 73 ? -19.359 0.899 -9.258 1 90.88 73 ASP A O 1
ATOM 618 N N . ASN A 1 74 ? -17.484 2.049 -8.766 1 91.81 74 ASN A N 1
ATOM 619 C CA . ASN A 1 74 ? -17.562 2.768 -10.031 1 91.81 74 ASN A CA 1
ATOM 620 C C . ASN A 1 74 ? -16.188 3.16 -10.555 1 91.81 74 ASN A C 1
ATOM 622 O O . ASN A 1 74 ? -15.242 3.285 -9.781 1 91.81 74 ASN A O 1
ATOM 626 N N . GLU A 1 75 ? -16.156 3.357 -11.828 1 94.19 75 GLU A N 1
ATOM 627 C CA . GLU A 1 75 ? -14.906 3.629 -12.531 1 94.19 75 GLU A CA 1
ATOM 628 C C . GLU A 1 75 ? -14.32 4.977 -12.117 1 94.19 75 GLU A C 1
ATOM 630 O O . GLU A 1 75 ? -13.102 5.129 -12.031 1 94.19 75 GLU A O 1
ATOM 635 N N . ALA A 1 76 ? -15.141 5.922 -11.906 1 93.94 76 ALA A N 1
ATOM 636 C CA . ALA A 1 76 ? -14.688 7.262 -11.547 1 93.94 76 ALA A CA 1
ATOM 637 C C . ALA A 1 76 ? -13.867 7.238 -10.258 1 93.94 76 ALA A C 1
ATOM 639 O O . ALA A 1 76 ? -12.836 7.902 -10.156 1 93.94 76 ALA A O 1
ATOM 640 N N . SER A 1 77 ? -14.312 6.418 -9.289 1 94.31 77 SER A N 1
ATOM 641 C CA . SER A 1 77 ? -13.594 6.273 -8.031 1 94.31 77 SER A CA 1
ATOM 642 C C . SER A 1 77 ? -12.219 5.641 -8.242 1 94.31 77 SER A C 1
ATOM 644 O O . SER A 1 77 ? -11.219 6.117 -7.703 1 94.31 77 SER A O 1
ATOM 646 N N . LYS A 1 78 ? -12.18 4.59 -9.07 1 95.94 78 LYS A N 1
ATOM 647 C CA . LYS A 1 78 ? -10.906 3.941 -9.391 1 95.94 78 LYS A CA 1
ATOM 648 C C . LYS A 1 78 ? -9.938 4.926 -10.031 1 95.94 78 LYS A C 1
ATOM 650 O O . LYS A 1 78 ? -8.766 4.984 -9.656 1 95.94 78 LYS A O 1
ATOM 655 N N . GLN A 1 79 ? -10.43 5.742 -10.898 1 95.25 79 GLN A N 1
ATOM 656 C CA . GLN A 1 79 ? -9.594 6.66 -11.664 1 95.25 79 GLN A CA 1
ATOM 657 C C . GLN A 1 79 ? -8.984 7.734 -10.773 1 95.25 79 GLN A C 1
ATOM 659 O O . GLN A 1 79 ? -7.816 8.094 -10.93 1 95.25 79 GLN A O 1
ATOM 664 N N . ILE A 1 80 ? -9.75 8.211 -9.859 1 95.56 80 ILE A N 1
ATOM 665 C CA . ILE A 1 80 ? -9.25 9.273 -8.992 1 95.56 80 ILE A CA 1
ATOM 666 C C . ILE A 1 80 ? -8.148 8.727 -8.086 1 95.56 80 ILE A C 1
ATOM 668 O O . ILE A 1 80 ? -7.168 9.422 -7.805 1 95.56 80 ILE A O 1
ATOM 672 N N . ILE A 1 81 ? -8.344 7.457 -7.605 1 96.19 81 ILE A N 1
ATOM 673 C CA . ILE A 1 81 ? -7.34 6.832 -6.758 1 96.19 81 ILE A CA 1
ATOM 674 C C . ILE A 1 81 ? -6.066 6.578 -7.562 1 96.19 81 ILE A C 1
ATOM 676 O O . ILE A 1 81 ? -4.957 6.82 -7.082 1 96.19 81 ILE A O 1
ATOM 680 N N . ILE A 1 82 ? -6.23 6.121 -8.812 1 95.12 82 ILE A N 1
ATOM 681 C CA . ILE A 1 82 ? -5.086 5.852 -9.672 1 95.12 82 ILE A CA 1
ATOM 682 C C . ILE A 1 82 ? -4.332 7.152 -9.953 1 95.12 82 ILE A C 1
ATOM 684 O O . ILE A 1 82 ? -3.102 7.172 -9.961 1 95.12 82 ILE A O 1
ATOM 688 N N . GLN A 1 83 ? -5.059 8.234 -10.117 1 94.5 83 GLN A N 1
ATOM 689 C CA . GLN A 1 83 ? -4.422 9.531 -10.328 1 94.5 83 GLN A CA 1
ATOM 690 C C . GLN A 1 83 ? -3.627 9.961 -9.102 1 94.5 83 GLN A C 1
ATOM 692 O O . GLN A 1 83 ? -2.543 10.531 -9.234 1 94.5 83 GLN A O 1
ATOM 697 N N . ASN A 1 84 ? -4.207 9.734 -7.988 1 95.81 84 ASN A N 1
ATOM 698 C CA . ASN A 1 84 ? -3.482 10.031 -6.758 1 95.81 84 ASN A CA 1
ATOM 699 C C . ASN A 1 84 ? -2.193 9.227 -6.656 1 95.81 84 ASN A C 1
ATOM 701 O O . ASN A 1 84 ? -1.133 9.773 -6.355 1 95.81 84 ASN A O 1
ATOM 705 N N . ILE A 1 85 ? -2.283 7.91 -6.996 1 95.94 85 ILE A N 1
ATOM 706 C CA . ILE A 1 85 ? -1.13 7.016 -6.965 1 95.94 85 ILE A CA 1
ATOM 707 C C . ILE A 1 85 ? -0.068 7.512 -7.945 1 95.94 85 ILE A C 1
ATOM 709 O O . ILE A 1 85 ? 1.12 7.543 -7.617 1 95.94 85 ILE A O 1
ATOM 713 N N . TYR A 1 86 ? -0.521 7.953 -9.023 1 94.81 86 TYR A N 1
ATOM 714 C CA . TYR A 1 86 ? 0.373 8.477 -10.055 1 94.81 86 TYR A CA 1
ATOM 715 C C . TYR A 1 86 ? 1.141 9.688 -9.547 1 94.81 86 TYR A C 1
ATOM 717 O O . TYR A 1 86 ? 2.348 9.805 -9.773 1 94.81 86 TYR A O 1
ATOM 725 N N . GLU A 1 87 ? 0.512 10.523 -8.859 1 94.5 87 GLU A N 1
ATOM 726 C CA . GLU A 1 87 ? 1.142 11.727 -8.312 1 94.5 87 GLU A CA 1
ATOM 727 C C . GLU A 1 87 ? 2.115 11.375 -7.195 1 94.5 87 GLU A C 1
ATOM 729 O O . GLU A 1 87 ? 3.188 11.969 -7.086 1 94.5 87 GLU A O 1
ATOM 734 N N . GLU A 1 88 ? 1.732 10.391 -6.395 1 96.06 88 GLU A N 1
ATOM 735 C CA . GLU A 1 88 ? 2.611 9.961 -5.312 1 96.06 88 GLU A CA 1
ATOM 736 C C . GLU A 1 88 ? 3.914 9.383 -5.859 1 96.06 88 GLU A C 1
ATOM 738 O O . GLU A 1 88 ? 4.984 9.609 -5.289 1 96.06 88 GLU A O 1
ATOM 743 N N . ILE A 1 89 ? 3.846 8.688 -7 1 96.62 89 ILE A N 1
ATOM 744 C CA . ILE A 1 89 ? 4.992 8.008 -7.594 1 96.62 89 ILE A CA 1
ATOM 745 C C . ILE A 1 89 ? 5.848 9.016 -8.359 1 96.62 89 ILE A C 1
ATOM 747 O O . ILE A 1 89 ? 7.012 8.742 -8.664 1 96.62 89 ILE A O 1
ATOM 751 N N . GLY A 1 90 ? 5.309 10.188 -8.586 1 94.12 90 GLY A N 1
ATOM 752 C CA . GLY A 1 90 ? 6.035 11.211 -9.328 1 94.12 90 GLY A CA 1
ATOM 753 C C . GLY A 1 90 ? 5.852 11.102 -10.828 1 94.12 90 GLY A C 1
ATOM 754 O O . GLY A 1 90 ? 6.176 10.07 -11.43 1 94.12 90 GLY A O 1
ATOM 755 N N . ILE A 1 91 ? 5.402 12.164 -11.438 1 86.94 91 ILE A N 1
ATOM 756 C CA . ILE A 1 91 ? 5.125 12.211 -12.867 1 86.94 91 ILE A CA 1
ATOM 757 C C . ILE A 1 91 ? 6.316 12.82 -13.609 1 86.94 91 ILE A C 1
ATOM 759 O O . ILE A 1 91 ? 6.926 13.781 -13.133 1 86.94 91 ILE A O 1
ATOM 763 N N . GLY A 1 92 ? 6.543 12.266 -14.703 1 84.06 92 GLY A N 1
ATOM 764 C CA . GLY A 1 92 ? 7.652 12.781 -15.484 1 84.06 92 GLY A CA 1
ATOM 765 C C . GLY A 1 92 ? 8.984 12.711 -14.75 1 84.06 92 GLY A C 1
ATOM 766 O O . GLY A 1 92 ? 9.383 11.641 -14.289 1 84.06 92 GLY A O 1
ATOM 767 N N . ASN A 1 93 ? 9.547 13.898 -14.57 1 82.38 93 ASN A N 1
ATOM 768 C CA . ASN A 1 93 ? 10.852 13.953 -13.93 1 82.38 93 ASN A CA 1
ATOM 769 C C . ASN A 1 93 ? 10.734 14.258 -12.438 1 82.38 93 ASN A C 1
ATOM 771 O O . ASN A 1 93 ? 11.742 14.469 -11.758 1 82.38 93 ASN A O 1
ATOM 775 N N . ARG A 1 94 ? 9.633 14.227 -11.922 1 90.81 94 ARG A N 1
ATOM 776 C CA . ARG A 1 94 ? 9.438 14.516 -10.508 1 90.81 94 ARG A CA 1
ATOM 777 C C . ARG A 1 94 ? 9.766 13.305 -9.641 1 90.81 94 ARG A C 1
ATOM 779 O O . ARG A 1 94 ? 9.469 12.172 -10.023 1 90.81 94 ARG A O 1
ATOM 786 N N . PHE A 1 95 ? 10.328 13.617 -8.531 1 94.88 95 PHE A N 1
ATOM 787 C CA . PHE A 1 95 ? 10.602 12.586 -7.539 1 94.88 95 PHE A CA 1
ATOM 788 C C . PHE A 1 95 ? 9.305 12.094 -6.902 1 94.88 95 PHE A C 1
ATOM 790 O O . PHE A 1 95 ? 8.352 12.859 -6.758 1 94.88 95 PHE A O 1
ATOM 797 N N . SER A 1 96 ? 9.336 10.773 -6.656 1 96.94 96 SER A N 1
ATOM 798 C CA . SER A 1 96 ? 8.211 10.25 -5.883 1 96.94 96 SER A CA 1
ATOM 799 C C . SER A 1 96 ? 8.172 10.867 -4.488 1 96.94 96 SER A C 1
ATOM 801 O O . SER A 1 96 ? 9.188 11.336 -3.979 1 96.94 96 SER A O 1
ATOM 803 N N . HIS A 1 97 ? 7.008 10.875 -3.869 1 96.88 97 HIS A N 1
ATOM 804 C CA . HIS A 1 97 ? 6.883 11.352 -2.498 1 96.88 97 HIS A CA 1
ATOM 805 C C . HIS A 1 97 ? 7.723 10.516 -1.541 1 96.88 97 HIS A C 1
ATOM 807 O O . HIS A 1 97 ? 8.289 11.039 -0.578 1 96.88 97 HIS A O 1
ATOM 813 N N . GLU A 1 98 ? 7.848 9.273 -1.864 1 97.81 98 GLU A N 1
ATOM 814 C CA . GLU A 1 98 ? 8.672 8.391 -1.042 1 97.81 98 GLU A CA 1
ATOM 815 C C . GLU A 1 98 ? 10.148 8.773 -1.139 1 97.81 98 GLU A C 1
ATOM 817 O O . GLU A 1 98 ? 10.859 8.781 -0.131 1 97.81 98 GLU A O 1
ATOM 822 N N . LYS A 1 99 ? 10.602 9.086 -2.299 1 97.5 99 LYS A N 1
ATOM 823 C CA . LYS A 1 99 ? 11.984 9.508 -2.463 1 97.5 99 LYS A CA 1
ATOM 824 C C . LYS A 1 99 ? 12.234 10.852 -1.772 1 97.5 99 LYS A C 1
ATOM 826 O O . LYS A 1 99 ? 13.32 11.078 -1.228 1 97.5 99 LYS A O 1
ATOM 831 N N . LEU A 1 100 ? 11.281 11.711 -1.904 1 98.12 100 LEU A N 1
ATOM 832 C CA . LEU A 1 100 ? 11.406 12.977 -1.185 1 98.12 100 LEU A CA 1
ATOM 833 C C . LEU A 1 100 ? 11.484 12.734 0.32 1 98.12 100 LEU A C 1
ATOM 835 O O . LEU A 1 100 ? 12.273 13.383 1.013 1 98.12 100 LEU A O 1
ATOM 839 N N . TYR A 1 101 ? 10.688 11.82 0.822 1 98.75 101 TYR A N 1
ATOM 840 C CA . TYR A 1 101 ? 10.773 11.492 2.24 1 98.75 101 TYR A CA 1
ATOM 841 C C . TYR A 1 101 ? 12.148 10.914 2.584 1 98.75 101 TYR A C 1
ATOM 843 O O . TYR A 1 101 ? 12.703 11.219 3.643 1 98.75 101 TYR A O 1
ATOM 851 N N . GLU A 1 102 ? 12.633 10.062 1.718 1 98.69 102 GLU A N 1
ATOM 852 C CA . GLU A 1 102 ? 13.953 9.469 1.925 1 98.69 102 GLU A CA 1
ATOM 853 C C . GLU A 1 102 ? 15.016 10.539 2.125 1 98.69 102 GLU A C 1
ATOM 855 O O . GLU A 1 102 ? 15.891 10.406 2.984 1 98.69 102 GLU A O 1
ATOM 860 N N . ARG A 1 103 ? 14.922 11.617 1.321 1 98.38 103 ARG A N 1
ATOM 861 C CA . ARG A 1 103 ? 15.867 12.719 1.438 1 98.38 103 ARG A CA 1
ATOM 862 C C . ARG A 1 103 ? 15.812 13.352 2.826 1 98.38 103 ARG A C 1
ATOM 864 O O . ARG A 1 103 ? 16.844 13.578 3.455 1 98.38 103 ARG A O 1
ATOM 871 N N . PHE A 1 104 ? 14.641 13.578 3.258 1 98.88 104 PHE A N 1
ATOM 872 C CA . PHE A 1 104 ? 14.43 14.125 4.594 1 98.88 104 PHE A CA 1
ATOM 873 C C . PHE A 1 104 ? 14.938 13.156 5.66 1 98.88 104 PHE A C 1
ATOM 875 O O . PHE A 1 104 ? 15.688 13.555 6.551 1 98.88 104 PHE A O 1
ATOM 882 N N . ALA A 1 105 ? 14.547 11.906 5.57 1 98.88 105 ALA A N 1
ATOM 883 C CA . ALA A 1 105 ? 14.867 10.898 6.574 1 98.88 105 ALA A CA 1
ATOM 884 C C . ALA A 1 105 ? 16.375 10.719 6.707 1 98.88 105 ALA A C 1
ATOM 886 O O . ALA A 1 105 ? 16.891 10.562 7.816 1 98.88 105 ALA A O 1
ATOM 887 N N . LYS A 1 106 ? 17.047 10.727 5.598 1 98.56 106 LYS A N 1
ATOM 888 C CA . LYS A 1 106 ? 18.5 10.57 5.594 1 98.56 106 LYS A CA 1
ATOM 889 C C . LYS A 1 106 ? 19.172 11.68 6.406 1 98.56 106 LYS A C 1
ATOM 891 O O . LYS A 1 106 ? 20.141 11.43 7.117 1 98.56 106 LYS A O 1
ATOM 896 N N . GLU A 1 107 ? 18.656 12.891 6.297 1 98.44 107 GLU A N 1
ATOM 897 C CA . GLU A 1 107 ? 19.219 14.008 7.062 1 98.44 107 GLU A CA 1
ATOM 898 C C . GLU A 1 107 ? 19.016 13.797 8.562 1 98.44 107 GLU A C 1
ATOM 900 O O . GLU A 1 107 ? 19.797 14.32 9.367 1 98.44 107 GLU A O 1
ATOM 905 N N . CYS A 1 108 ? 18.047 13.031 8.93 1 98.62 108 CYS A N 1
ATOM 906 C CA . CYS A 1 108 ? 17.781 12.758 10.336 1 98.62 108 CYS A CA 1
ATOM 907 C C . CYS A 1 108 ? 18.484 11.477 10.781 1 98.62 108 CYS A C 1
ATOM 909 O O . CYS A 1 108 ? 18.297 11.031 11.914 1 98.62 108 CYS A O 1
ATOM 911 N N . GLY A 1 109 ? 19.172 10.836 9.891 1 98.44 109 GLY A N 1
ATOM 912 C CA . GLY A 1 109 ? 19.906 9.625 10.234 1 98.44 109 GLY A CA 1
ATOM 913 C C . GLY A 1 109 ? 19.062 8.367 10.094 1 98.44 109 GLY A C 1
ATOM 914 O O . GLY A 1 109 ? 19.344 7.355 10.742 1 98.44 109 GLY A O 1
ATOM 915 N N . VAL A 1 110 ? 18.062 8.398 9.258 1 98.81 110 VAL A N 1
ATOM 916 C CA . VAL A 1 110 ? 17.156 7.262 9.109 1 98.81 110 VAL A CA 1
ATOM 917 C C . VAL A 1 110 ? 17.266 6.684 7.703 1 98.81 110 VAL A C 1
ATOM 919 O O . VAL A 1 110 ? 17.25 7.422 6.719 1 98.81 110 VAL A O 1
ATOM 922 N N . ASP A 1 111 ? 17.453 5.391 7.605 1 98.62 111 ASP A N 1
ATOM 923 C CA . ASP A 1 111 ? 17.359 4.645 6.352 1 98.62 111 ASP A CA 1
ATOM 924 C C . ASP A 1 111 ? 15.945 4.074 6.156 1 98.62 111 ASP A C 1
ATOM 926 O O . ASP A 1 111 ? 15.578 3.086 6.793 1 98.62 111 ASP A O 1
ATOM 930 N N . ILE A 1 112 ? 15.219 4.629 5.23 1 98.5 112 ILE A N 1
ATOM 931 C CA . ILE A 1 112 ? 13.82 4.215 5.117 1 98.5 112 ILE A CA 1
ATOM 932 C C . ILE A 1 112 ? 13.742 2.838 4.465 1 98.5 112 ILE A C 1
ATOM 934 O O . ILE A 1 112 ? 12.719 2.154 4.57 1 98.5 112 ILE A O 1
ATOM 938 N N . HIS A 1 113 ? 14.781 2.408 3.684 1 98.56 113 HIS A N 1
ATOM 939 C CA . HIS A 1 113 ? 14.773 1.053 3.145 1 98.56 113 HIS A CA 1
ATOM 940 C C . HIS A 1 113 ? 14.773 0.014 4.262 1 98.56 113 HIS A C 1
ATOM 942 O O . HIS A 1 113 ? 14.109 -1.019 4.152 1 98.56 113 HIS A O 1
ATOM 948 N N . ASP A 1 114 ? 15.539 0.331 5.273 1 98.44 114 ASP A N 1
ATOM 949 C CA . ASP A 1 114 ? 15.508 -0.53 6.453 1 98.44 114 ASP A CA 1
ATOM 950 C C . ASP A 1 114 ? 14.133 -0.514 7.113 1 98.44 114 ASP A C 1
ATOM 952 O O . ASP A 1 114 ? 13.625 -1.557 7.531 1 98.44 114 ASP A O 1
ATOM 956 N N . GLU A 1 115 ? 13.5 0.669 7.242 1 98.81 115 GLU A N 1
ATOM 957 C CA . GLU A 1 115 ? 12.172 0.774 7.832 1 98.81 115 GLU A CA 1
ATOM 958 C C . GLU A 1 115 ? 11.141 0.015 7 1 98.81 115 GLU A C 1
ATOM 960 O O . GLU A 1 115 ? 10.219 -0.595 7.551 1 98.81 115 GLU A O 1
ATOM 965 N N . ILE A 1 116 ? 11.281 0.075 5.672 1 98.62 116 ILE A N 1
ATOM 966 C CA . ILE A 1 116 ? 10.367 -0.622 4.773 1 98.62 116 ILE A CA 1
ATOM 967 C C . ILE A 1 116 ? 10.477 -2.129 4.992 1 98.62 116 ILE A C 1
ATOM 969 O O . ILE A 1 116 ? 9.461 -2.824 5.09 1 98.62 116 ILE A O 1
ATOM 973 N N . VAL A 1 117 ? 11.711 -2.641 5.164 1 98.56 117 VAL A N 1
ATOM 974 C CA . VAL A 1 117 ? 11.961 -4.078 5.211 1 98.56 117 VAL A CA 1
ATOM 975 C C . VAL A 1 117 ? 11.719 -4.598 6.625 1 98.56 117 VAL A C 1
ATOM 977 O O . VAL A 1 117 ? 11 -5.582 6.82 1 98.56 117 VAL A O 1
ATOM 980 N N . ASN A 1 118 ? 12.32 -3.854 7.602 1 98.44 118 ASN A N 1
ATOM 981 C CA . ASN A 1 118 ? 12.391 -4.41 8.945 1 98.44 118 ASN A CA 1
ATOM 982 C C . ASN A 1 118 ? 11.352 -3.773 9.867 1 98.44 118 ASN A C 1
ATOM 984 O O . ASN A 1 118 ? 11.078 -4.293 10.953 1 98.44 118 ASN A O 1
ATOM 988 N N . GLU A 1 119 ? 10.812 -2.668 9.461 1 98.25 119 GLU A N 1
ATOM 989 C CA . GLU A 1 119 ? 9.789 -1.984 10.234 1 98.25 119 GLU A CA 1
ATOM 990 C C . GLU A 1 119 ? 10.242 -1.747 11.672 1 98.25 119 GLU A C 1
ATOM 992 O O . GLU A 1 119 ? 9.477 -1.945 12.617 1 98.25 119 GLU A O 1
ATOM 997 N N . THR A 1 120 ? 11.469 -1.335 11.797 1 98.06 120 THR A N 1
ATOM 998 C CA . THR A 1 120 ? 12.141 -1.236 13.086 1 98.06 120 THR A CA 1
ATOM 999 C C . THR A 1 120 ? 11.414 -0.25 14 1 98.06 120 THR A C 1
ATOM 1001 O O . THR A 1 120 ? 11.32 -0.468 15.211 1 98.06 120 THR A O 1
ATOM 1004 N N . ASN A 1 121 ? 10.883 0.828 13.484 1 98.44 121 ASN A N 1
ATOM 1005 C CA . ASN A 1 121 ? 10.258 1.871 14.289 1 98.44 121 ASN A CA 1
ATOM 1006 C C . ASN A 1 121 ? 8.766 1.985 14 1 98.44 121 ASN A C 1
ATOM 1008 O O . ASN A 1 121 ? 8.18 3.061 14.148 1 98.44 121 ASN A O 1
ATOM 1012 N N . TYR A 1 122 ? 8.18 0.881 13.438 1 98.56 122 TYR A N 1
ATOM 1013 C CA . TYR A 1 122 ? 6.73 0.763 13.32 1 98.56 122 TYR A CA 1
ATOM 1014 C C . TYR A 1 122 ? 6.105 0.399 14.664 1 98.56 122 TYR A C 1
ATOM 1016 O O . TYR A 1 122 ? 5.66 -0.734 14.859 1 98.56 122 TYR A O 1
ATOM 1024 N N . ILE A 1 123 ? 6.035 1.393 15.578 1 98.44 123 ILE A N 1
ATOM 1025 C CA . ILE A 1 123 ? 5.715 1.185 16.984 1 98.44 123 ILE A CA 1
ATOM 1026 C C . ILE A 1 123 ? 4.203 1.024 17.141 1 98.44 123 ILE A C 1
ATOM 1028 O O . ILE A 1 123 ? 3.439 1.282 16.219 1 98.44 123 ILE A O 1
ATOM 1032 N N . PRO A 1 124 ? 3.645 0.617 18.25 1 98.12 124 PRO A N 1
ATOM 1033 C CA . PRO A 1 124 ? 2.275 0.129 18.422 1 98.12 124 PRO A CA 1
ATOM 1034 C C . PRO A 1 124 ? 1.226 1.163 18.016 1 98.12 124 PRO A C 1
ATOM 1036 O O . PRO A 1 124 ? 0.282 0.839 17.297 1 98.12 124 PRO A O 1
ATOM 1039 N N . PHE A 1 125 ? 1.316 2.422 18.422 1 98.5 125 PHE A N 1
ATOM 1040 C CA . PHE A 1 125 ? 0.246 3.354 18.094 1 98.5 125 PHE A CA 1
ATOM 1041 C C . PHE A 1 125 ? 0.204 3.615 16.578 1 98.5 125 PHE A C 1
ATOM 1043 O O . PHE A 1 125 ? -0.867 3.848 16.016 1 98.5 125 PHE A O 1
ATOM 1050 N N . ALA A 1 126 ? 1.456 3.613 15.914 1 98.81 126 ALA A N 1
ATOM 1051 C CA . ALA A 1 126 ? 1.495 3.773 14.461 1 98.81 126 ALA A CA 1
ATOM 1052 C C . ALA A 1 126 ? 0.834 2.59 13.766 1 98.81 126 ALA A C 1
ATOM 1054 O O . ALA A 1 126 ? 0.096 2.77 12.789 1 98.81 126 ALA A O 1
ATOM 1055 N N . LYS A 1 127 ? 1.076 1.346 14.258 1 98.56 127 LYS A N 1
ATOM 1056 C CA . LYS A 1 127 ? 0.423 0.151 13.734 1 98.56 127 LYS A CA 1
ATOM 1057 C C . LYS A 1 127 ? -1.095 0.249 13.867 1 98.56 127 LYS A C 1
ATOM 1059 O O . LYS A 1 127 ? -1.827 -0.045 12.922 1 98.56 127 LYS A O 1
ATOM 1064 N N . GLU A 1 128 ? -1.508 0.631 15.031 1 98.56 128 GLU A N 1
ATOM 1065 C CA . GLU A 1 128 ? -2.939 0.75 15.289 1 98.56 128 GLU A CA 1
ATOM 1066 C C . GLU A 1 128 ? -3.572 1.825 14.414 1 98.56 128 GLU A C 1
ATOM 1068 O O . GLU A 1 128 ? -4.699 1.667 13.945 1 98.56 128 GLU A O 1
ATOM 1073 N N . PHE A 1 129 ? -2.865 2.939 14.281 1 98.81 129 PHE A N 1
ATOM 1074 C CA . PHE A 1 129 ? -3.34 4.023 13.43 1 98.81 129 PHE A CA 1
ATOM 1075 C C . PHE A 1 129 ? -3.631 3.514 12.023 1 98.81 129 PHE A C 1
ATOM 1077 O O . PHE A 1 129 ? -4.715 3.748 11.484 1 98.81 129 PHE A O 1
ATOM 1084 N N . ASN A 1 130 ? -2.707 2.77 11.43 1 98.75 130 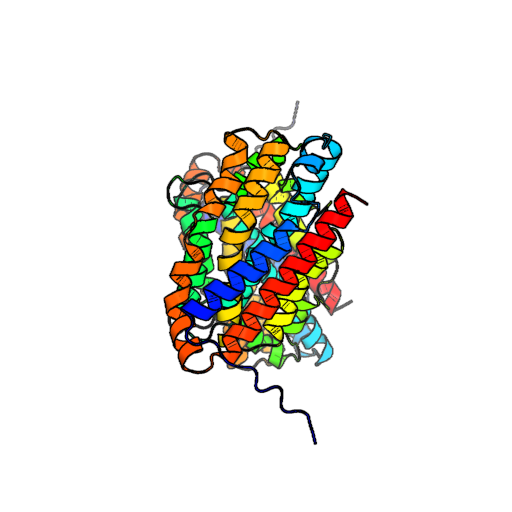ASN A N 1
ATOM 1085 C CA . ASN A 1 130 ? -2.865 2.254 10.07 1 98.75 130 ASN A CA 1
ATOM 1086 C C . ASN A 1 130 ? -3.928 1.161 10.008 1 98.75 130 ASN A C 1
ATOM 1088 O O . ASN A 1 130 ? -4.734 1.127 9.078 1 98.75 130 ASN A O 1
ATOM 1092 N N . LYS A 1 131 ? -3.947 0.319 11.016 1 98.69 131 LYS A N 1
ATOM 1093 C CA . LYS A 1 131 ? -4.93 -0.762 11.055 1 98.69 131 LYS A CA 1
ATOM 1094 C C . LYS A 1 131 ? -6.348 -0.213 11.172 1 98.69 131 LYS A C 1
ATOM 1096 O O . LYS A 1 131 ? -7.277 -0.745 10.562 1 98.69 131 LYS A O 1
ATOM 1101 N N . ALA A 1 132 ? -6.52 0.814 11.93 1 98.75 132 ALA A N 1
ATOM 1102 C CA . ALA A 1 132 ? -7.848 1.362 12.195 1 98.75 132 ALA A CA 1
ATOM 1103 C C . ALA A 1 132 ? -8.461 1.953 10.922 1 98.75 132 ALA A C 1
ATOM 1105 O O . ALA A 1 132 ? -9.68 1.923 10.742 1 98.75 132 ALA A O 1
ATOM 1106 N N . HIS A 1 133 ? -7.629 2.492 10.055 1 98.69 133 HIS A N 1
ATOM 1107 C CA . HIS A 1 133 ? -8.133 2.941 8.758 1 98.69 133 HIS A CA 1
ATOM 1108 C C . HIS A 1 133 ? -8.789 1.796 7.996 1 98.69 133 HIS A C 1
ATOM 1110 O O . HIS A 1 133 ? -9.914 1.934 7.504 1 98.69 133 HIS A O 1
ATOM 1116 N N . LEU A 1 134 ? -8.102 0.684 7.961 1 98.81 134 LEU A N 1
ATOM 1117 C CA . LEU A 1 134 ? -8.602 -0.471 7.219 1 98.81 134 LEU A CA 1
ATOM 1118 C C . LEU A 1 134 ? -9.828 -1.066 7.898 1 98.81 134 LEU A C 1
ATOM 1120 O O . LEU A 1 134 ? -10.773 -1.493 7.227 1 98.81 134 LEU A O 1
ATOM 1124 N N . SER A 1 135 ? -9.766 -1.08 9.219 1 98.81 135 SER A N 1
ATOM 1125 C CA . SER A 1 135 ? -10.914 -1.567 9.984 1 98.81 135 SER A CA 1
ATOM 1126 C C . SER A 1 135 ? -12.164 -0.741 9.688 1 98.81 135 SER A C 1
ATOM 1128 O O . SER A 1 135 ? -13.242 -1.295 9.477 1 98.81 135 SER A O 1
ATOM 1130 N N . TRP A 1 136 ? -12 0.541 9.711 1 98.88 136 TRP A N 1
ATOM 1131 C CA . TRP A 1 136 ? -13.133 1.423 9.43 1 98.88 136 TRP A CA 1
ATOM 1132 C C . TRP A 1 136 ? -13.664 1.195 8.016 1 98.88 136 TRP A C 1
ATOM 1134 O O . TRP A 1 136 ? -14.875 1.113 7.812 1 98.88 136 TRP A O 1
ATOM 1144 N N . LEU A 1 137 ? -12.773 1.075 7.031 1 98.81 137 LEU A N 1
ATOM 1145 C CA . LEU A 1 137 ? -13.172 0.832 5.648 1 98.81 137 LEU A CA 1
ATOM 1146 C C . LEU A 1 137 ? -13.969 -0.465 5.535 1 98.81 137 LEU A C 1
ATOM 1148 O O . LEU A 1 137 ? -15.016 -0.5 4.883 1 98.81 137 LEU A O 1
ATOM 1152 N N . ALA A 1 138 ? -13.516 -1.502 6.223 1 98.69 138 ALA A N 1
ATOM 1153 C CA . ALA A 1 138 ? -14.141 -2.818 6.137 1 98.69 138 ALA A CA 1
ATOM 1154 C C . ALA A 1 138 ? -15.562 -2.789 6.695 1 98.69 138 ALA A C 1
ATOM 1156 O O . ALA A 1 138 ? -16.375 -3.654 6.375 1 98.69 138 ALA A O 1
ATOM 1157 N N . GLN A 1 139 ? -15.859 -1.8 7.52 1 98.44 139 GLN A N 1
ATOM 1158 C CA . GLN A 1 139 ? -17.141 -1.739 8.195 1 98.44 139 GLN A CA 1
ATOM 1159 C C . GLN A 1 139 ? -18.094 -0.756 7.508 1 98.44 139 GLN A C 1
ATOM 1161 O O . GLN A 1 139 ? -19.219 -0.565 7.945 1 98.44 139 GLN A O 1
ATOM 1166 N N . HIS A 1 140 ? -17.672 -0.114 6.422 1 98.38 140 HIS A N 1
ATOM 1167 C CA . HIS A 1 140 ? -18.469 0.929 5.785 1 98.38 140 HIS A CA 1
ATOM 1168 C C . HIS A 1 140 ? -18.594 0.685 4.285 1 98.38 140 HIS A C 1
ATOM 1170 O O . HIS A 1 140 ? -17.906 -0.163 3.727 1 98.38 140 HIS A O 1
ATOM 1176 N N . ASP A 1 141 ? -19.453 1.429 3.635 1 96.75 141 ASP A N 1
ATOM 1177 C CA . ASP A 1 141 ? -19.75 1.203 2.223 1 96.75 141 ASP A CA 1
ATOM 1178 C C . ASP A 1 141 ? -18.859 2.057 1.331 1 96.75 141 ASP A C 1
ATOM 1180 O O . ASP A 1 141 ? -18.203 2.99 1.806 1 96.75 141 ASP A O 1
ATOM 1184 N N . PRO A 1 142 ? -18.828 1.723 0.036 1 97.12 142 PRO A N 1
ATOM 1185 C CA . PRO A 1 142 ? -17.922 2.389 -0.895 1 97.12 142 PRO A CA 1
ATOM 1186 C C . PRO A 1 142 ? -18.109 3.902 -0.936 1 97.12 142 PRO A C 1
ATOM 1188 O O . PRO A 1 142 ? -17.156 4.652 -1.11 1 97.12 142 PRO A O 1
ATOM 1191 N N . LYS A 1 143 ? -19.297 4.367 -0.715 1 97.19 143 LYS A N 1
ATOM 1192 C CA . LYS A 1 143 ? -19.5 5.812 -0.685 1 97.19 143 LYS A CA 1
ATOM 1193 C C . LYS A 1 143 ? -18.797 6.445 0.507 1 97.19 143 LYS A C 1
ATOM 1195 O O . LYS A 1 143 ? -18.219 7.531 0.39 1 97.19 143 LYS A O 1
ATOM 1200 N N . ASP A 1 144 ? -18.828 5.707 1.626 1 98.31 144 ASP A N 1
ATOM 1201 C CA . ASP A 1 144 ? -18.109 6.18 2.809 1 98.31 144 ASP A CA 1
ATOM 1202 C C . ASP A 1 144 ? -16.609 6.172 2.58 1 98.31 144 ASP A C 1
ATOM 1204 O O . ASP A 1 144 ? -15.898 7.051 3.066 1 98.31 144 ASP A O 1
ATOM 1208 N N . HIS A 1 145 ? -16.141 5.145 1.826 1 98.69 145 HIS A N 1
ATOM 1209 C CA . HIS A 1 145 ? -14.719 5.062 1.503 1 98.69 145 HIS A CA 1
ATOM 1210 C C . HIS A 1 145 ? -14.234 6.328 0.802 1 98.69 145 HIS A C 1
ATOM 1212 O O . HIS A 1 145 ? -13.18 6.863 1.136 1 98.69 145 HIS A O 1
ATOM 1218 N N . LEU A 1 146 ? -15.016 6.789 -0.083 1 98.19 146 LEU A N 1
ATOM 1219 C CA . LEU A 1 146 ? -14.656 7.965 -0.871 1 98.19 146 LEU A CA 1
ATOM 1220 C C . LEU A 1 146 ? -14.633 9.219 -0.001 1 98.19 146 LEU A C 1
ATOM 1222 O O . LEU A 1 146 ? -13.75 10.062 -0.151 1 98.19 146 LEU A O 1
ATOM 1226 N N . CYS A 1 147 ? -15.602 9.297 0.865 1 98.5 147 CYS A N 1
ATOM 1227 C CA . CYS A 1 147 ? -15.633 10.43 1.791 1 98.5 147 CYS A CA 1
ATOM 1228 C C . CYS A 1 147 ? -14.422 10.422 2.709 1 98.5 147 CYS A C 1
ATOM 1230 O O . CYS A 1 147 ? -13.805 11.461 2.939 1 98.5 147 CYS A O 1
ATOM 1232 N N . ALA A 1 148 ? -14.102 9.25 3.197 1 98.62 148 ALA A N 1
ATOM 1233 C CA . ALA A 1 148 ? -12.93 9.133 4.066 1 98.62 148 ALA A CA 1
ATOM 1234 C C . ALA A 1 148 ? -11.648 9.469 3.312 1 98.62 148 ALA A C 1
ATOM 1236 O O . ALA A 1 148 ? -10.758 10.125 3.857 1 98.62 148 ALA A O 1
ATOM 1237 N N . PHE A 1 149 ? -11.602 9.016 2.086 1 98.69 149 PHE A N 1
ATOM 1238 C CA . PHE A 1 149 ? -10.453 9.336 1.242 1 98.69 149 PHE A CA 1
ATOM 1239 C C . PHE A 1 149 ? -10.32 10.844 1.061 1 98.69 149 PHE A C 1
ATOM 1241 O O . PHE A 1 149 ? -9.227 11.398 1.229 1 98.69 149 PHE A O 1
ATOM 1248 N N . ALA A 1 150 ? -11.398 11.477 0.741 1 98.31 150 ALA A N 1
ATOM 1249 C CA . ALA A 1 150 ? -11.398 12.93 0.577 1 98.31 150 ALA A CA 1
ATOM 1250 C C . ALA A 1 150 ? -10.938 13.625 1.854 1 98.31 150 ALA A C 1
ATOM 1252 O O . ALA A 1 150 ? -10.125 14.555 1.804 1 98.31 150 ALA A O 1
ATOM 1253 N N . ALA A 1 151 ? -11.453 13.18 2.986 1 98.38 151 ALA A N 1
ATOM 1254 C CA . ALA A 1 151 ? -11.07 13.75 4.273 1 98.38 151 ALA A CA 1
ATOM 1255 C C . ALA A 1 151 ? -9.57 13.602 4.523 1 98.38 151 ALA A C 1
ATOM 1257 O O . ALA A 1 151 ? -8.914 14.539 4.973 1 98.38 151 ALA A O 1
ATOM 1258 N N . TYR A 1 152 ? -9.062 12.406 4.18 1 98.06 152 TYR A N 1
ATOM 1259 C CA . TYR A 1 152 ? -7.648 12.117 4.355 1 98.06 152 TYR A CA 1
ATOM 1260 C C . TYR A 1 152 ? -6.789 13.047 3.518 1 98.06 152 TYR A C 1
ATOM 1262 O O . TYR A 1 152 ? -5.812 13.617 4.012 1 98.06 152 TYR A O 1
ATOM 1270 N N . GLU A 1 153 ? -7.148 13.281 2.309 1 97.31 153 GLU A N 1
ATOM 1271 C CA . GLU A 1 153 ? -6.414 14.148 1.391 1 97.31 153 GLU A CA 1
ATOM 1272 C C . GLU A 1 153 ? -6.477 15.602 1.839 1 97.31 153 GLU A C 1
ATOM 1274 O O . GLU A 1 153 ? -5.527 16.359 1.641 1 97.31 153 GLU A O 1
ATOM 1279 N N . ARG A 1 154 ? -7.555 15.945 2.428 1 96.62 154 ARG A N 1
ATOM 1280 C CA . ARG A 1 154 ? -7.711 17.312 2.906 1 96.62 154 ARG A CA 1
ATOM 1281 C C . ARG A 1 154 ? -6.777 17.594 4.082 1 96.62 154 ARG A C 1
ATOM 1283 O O . ARG A 1 154 ? -6.16 18.656 4.148 1 96.62 154 ARG A O 1
ATOM 1290 N N . LEU A 1 155 ? -6.668 16.625 4.934 1 96.56 155 LEU A N 1
ATOM 1291 C CA . LEU A 1 155 ? -5.863 16.797 6.141 1 96.56 155 LEU A CA 1
ATOM 1292 C C . LEU A 1 155 ? -4.391 16.969 5.789 1 96.56 155 LEU A C 1
ATOM 1294 O O . LEU A 1 155 ? -3.645 17.625 6.531 1 96.56 155 LEU A O 1
ATOM 1298 N N . ASP A 1 156 ? -3.963 16.391 4.656 1 90.88 156 ASP A N 1
ATOM 1299 C CA . ASP A 1 156 ? -2.572 16.562 4.246 1 90.88 156 ASP A CA 1
ATOM 1300 C C . ASP A 1 156 ? -2.199 18.047 4.188 1 90.88 156 ASP A C 1
ATOM 1302 O O . ASP A 1 156 ? -1.165 18.453 4.719 1 90.88 156 ASP A O 1
ATOM 1306 N N . ASN A 1 157 ? -3.053 18.812 3.637 1 93.75 157 ASN A N 1
ATOM 1307 C CA . ASN A 1 157 ? -2.764 20.234 3.488 1 93.75 157 ASN A CA 1
ATOM 1308 C C . ASN A 1 157 ? -2.848 20.969 4.824 1 93.75 157 ASN A C 1
ATOM 1310 O O . ASN A 1 157 ? -2.186 21.984 5.02 1 93.75 157 ASN A O 1
ATOM 1314 N N . LEU A 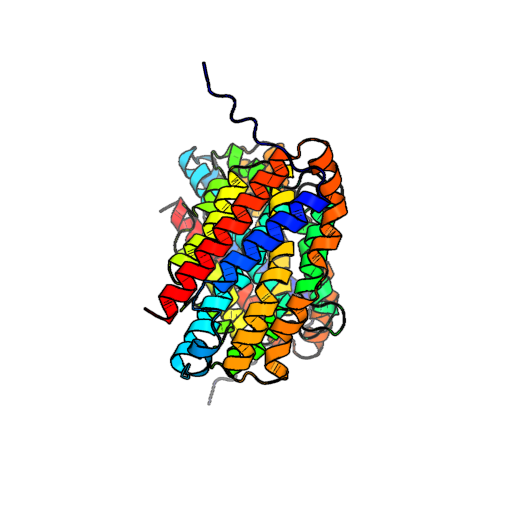1 158 ? -3.617 20.453 5.715 1 96.94 158 LEU A N 1
ATOM 1315 C CA . LEU A 1 158 ? -3.811 21.109 7 1 96.94 158 LEU A CA 1
ATOM 1316 C C . LEU A 1 158 ? -2.666 20.797 7.957 1 96.94 158 LEU A C 1
ATOM 1318 O O . LEU A 1 158 ? -2.252 21.641 8.742 1 96.94 158 LEU A O 1
ATOM 1322 N N . ASP A 1 159 ? -2.156 19.594 7.875 1 98.06 159 ASP A N 1
ATOM 1323 C CA . ASP A 1 159 ? -1.094 19.125 8.758 1 98.06 159 ASP A CA 1
ATOM 1324 C C . ASP A 1 159 ? 0.253 19.734 8.367 1 98.06 159 ASP A C 1
ATOM 1326 O O . ASP A 1 159 ? 1.066 20.062 9.227 1 98.06 159 ASP A O 1
ATOM 1330 N N . TYR A 1 160 ? 0.501 19.891 7.086 1 98.12 160 TYR A N 1
ATOM 1331 C CA . TYR A 1 160 ? 1.867 20.047 6.602 1 98.12 160 TYR A CA 1
ATOM 1332 C C . TYR A 1 160 ? 2.381 21.453 6.863 1 98.12 160 TYR A C 1
ATOM 1334 O O . TYR A 1 160 ? 3.584 21.656 7.047 1 98.12 160 TYR A O 1
ATOM 1342 N N . PRO A 1 161 ? 1.524 22.516 6.969 1 97.38 161 PRO A N 1
ATOM 1343 C CA . PRO A 1 161 ? 2.072 23.781 7.457 1 97.38 161 PRO A CA 1
ATOM 1344 C C . PRO A 1 161 ? 2.703 23.656 8.844 1 97.38 161 PRO A C 1
ATOM 1346 O O . PRO A 1 161 ? 3.744 24.266 9.102 1 97.38 161 PRO A O 1
ATOM 1349 N N . PHE A 1 162 ? 2.107 22.875 9.734 1 98.25 162 PHE A N 1
ATOM 1350 C CA . PHE A 1 162 ? 2.68 22.641 11.047 1 98.25 162 PHE A CA 1
ATOM 1351 C C . PHE A 1 162 ? 3.941 21.797 10.945 1 98.25 162 PHE A C 1
ATOM 1353 O O . PHE A 1 162 ? 4.926 22.047 11.641 1 98.25 162 PHE A O 1
ATOM 1360 N N . LEU A 1 163 ? 3.939 20.828 10.055 1 98.56 163 LEU A N 1
ATOM 1361 C CA . LEU A 1 163 ? 5.082 19.938 9.875 1 98.56 163 LEU A CA 1
ATOM 1362 C C . LEU A 1 163 ? 6.258 20.68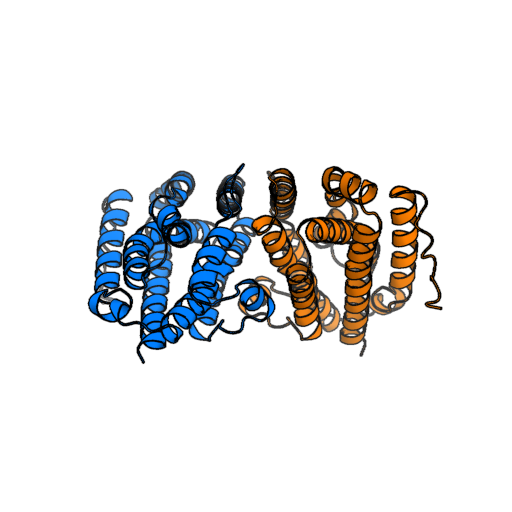8 9.242 1 98.56 163 LEU A C 1
ATOM 1364 O O . LEU A 1 163 ? 7.414 20.391 9.539 1 98.56 163 LEU A O 1
ATOM 1368 N N . VAL A 1 164 ? 5.922 21.641 8.336 1 98.5 164 VAL A N 1
ATOM 1369 C CA . VAL A 1 164 ? 6.961 22.484 7.758 1 98.5 164 VAL A CA 1
ATOM 1370 C C . VAL A 1 164 ? 7.684 23.25 8.867 1 98.5 164 VAL A C 1
ATOM 1372 O O . VAL A 1 164 ? 8.914 23.266 8.914 1 98.5 164 VAL A O 1
ATOM 1375 N N . GLU A 1 165 ? 6.93 23.859 9.781 1 98.38 165 GLU A N 1
ATOM 1376 C CA . GLU A 1 165 ? 7.531 24.594 10.891 1 98.38 165 GLU A CA 1
ATOM 1377 C C . GLU A 1 165 ? 8.336 23.672 11.797 1 98.38 165 GLU A C 1
ATOM 1379 O O . GLU A 1 165 ? 9.414 24.031 12.266 1 98.38 165 GLU A O 1
ATOM 1384 N N . LEU A 1 166 ? 7.789 22.516 12.047 1 98.56 166 LEU A N 1
ATOM 1385 C CA . LEU A 1 166 ? 8.508 21.516 12.836 1 98.56 166 LEU A CA 1
ATOM 1386 C C . LEU A 1 166 ? 9.836 21.156 12.18 1 98.56 166 LEU A C 1
ATOM 1388 O O . LEU A 1 166 ? 10.883 21.156 12.844 1 98.56 166 LEU A O 1
ATOM 1392 N N . ALA A 1 167 ? 9.789 20.875 10.859 1 98.56 167 ALA A N 1
ATOM 1393 C CA . ALA A 1 167 ? 11 20.516 10.125 1 98.56 167 ALA A CA 1
ATOM 1394 C C . ALA A 1 167 ? 12.016 21.656 10.133 1 98.56 167 ALA A C 1
ATOM 1396 O O . ALA A 1 167 ? 13.219 21.422 10.242 1 98.56 167 ALA A O 1
ATOM 1397 N N . LYS A 1 168 ? 11.531 22.875 10.008 1 98.38 168 LYS A N 1
ATOM 1398 C CA . LYS A 1 168 ? 12.414 24.031 10.109 1 98.38 168 LYS A CA 1
ATOM 1399 C C . LYS A 1 168 ? 13.102 24.078 11.469 1 98.38 168 LYS A C 1
ATOM 1401 O O . LYS A 1 168 ? 14.305 24.359 11.555 1 98.38 168 LYS A O 1
ATOM 1406 N N . SER A 1 169 ? 12.328 23.844 12.477 1 98.06 169 SER A N 1
ATOM 1407 C CA . SER A 1 169 ? 12.898 23.875 13.82 1 98.06 169 SER A CA 1
ATOM 1408 C C . SER A 1 169 ? 13.984 22.828 13.984 1 98.06 169 SER A C 1
ATOM 1410 O O . SER A 1 169 ? 14.898 22.984 14.797 1 98.06 169 SER A O 1
ATOM 1412 N N . MET A 1 170 ? 13.93 21.719 13.203 1 97.25 170 MET A N 1
ATOM 1413 C CA . MET A 1 170 ? 14.922 20.656 13.219 1 97.25 170 MET A CA 1
ATOM 1414 C C . MET A 1 170 ? 16.125 21.016 12.352 1 97.25 170 MET A C 1
ATOM 1416 O O . MET A 1 170 ? 17.047 20.219 12.203 1 97.25 170 MET A O 1
ATOM 1420 N N . LYS A 1 171 ? 16.031 22.156 11.664 1 97.38 171 LYS A N 1
ATOM 1421 C CA . LYS A 1 171 ? 17.094 22.656 10.805 1 97.38 171 LYS A CA 1
ATOM 1422 C C . LYS A 1 171 ? 17.312 21.734 9.602 1 97.38 171 LYS A C 1
ATOM 1424 O O . LYS A 1 171 ? 18.453 21.469 9.211 1 97.38 171 LYS A O 1
ATOM 1429 N N . ILE A 1 172 ? 16.297 21.266 9.109 1 98.56 172 ILE A N 1
ATOM 1430 C CA . ILE A 1 172 ? 16.344 20.453 7.898 1 98.56 172 ILE A CA 1
ATOM 1431 C C . ILE A 1 172 ? 16.766 21.312 6.711 1 98.56 172 ILE A C 1
ATOM 1433 O O . ILE A 1 172 ? 16.328 22.469 6.59 1 98.56 172 ILE A O 1
ATOM 1437 N N . SER A 1 173 ? 17.594 20.797 5.832 1 98.44 173 SER A N 1
ATOM 1438 C CA . SER A 1 173 ? 18.078 21.516 4.652 1 98.44 173 SER A CA 1
ATOM 1439 C C . SER A 1 173 ? 16.938 21.781 3.67 1 98.44 173 SER A C 1
ATOM 1441 O O . SER A 1 173 ? 15.867 21.188 3.771 1 98.44 173 SER A O 1
ATOM 1443 N N . GLN A 1 174 ? 17.156 22.625 2.738 1 97.88 174 GLN A N 1
ATOM 1444 C CA . GLN A 1 174 ? 16.188 22.906 1.686 1 97.88 174 GLN A CA 1
ATOM 1445 C C . GLN A 1 174 ? 15.836 21.641 0.907 1 97.88 174 GLN A C 1
ATOM 1447 O O . GLN A 1 174 ? 14.68 21.438 0.521 1 97.88 174 GLN A O 1
ATOM 1452 N N . HIS A 1 175 ? 16.859 20.828 0.702 1 97.44 175 HIS A N 1
ATOM 1453 C CA . HIS A 1 175 ? 16.672 19.562 -0.001 1 97.44 175 HIS A CA 1
ATOM 1454 C C . HIS A 1 175 ? 15.711 18.656 0.754 1 97.44 175 HIS A C 1
ATOM 1456 O O . HIS A 1 175 ? 14.797 18.078 0.159 1 97.44 175 HIS A O 1
ATOM 1462 N N . GLY A 1 176 ? 15.891 18.594 2.023 1 98.38 176 GLY A N 1
ATOM 1463 C CA . GLY A 1 176 ? 15.031 17.766 2.857 1 98.38 176 GLY A CA 1
ATOM 1464 C C . GLY A 1 176 ? 13.648 18.344 3.047 1 98.38 176 GLY A C 1
ATOM 1465 O O . GLY A 1 176 ? 12.672 17.609 3.203 1 98.38 176 GLY A O 1
ATOM 1466 N N . MET A 1 177 ? 13.531 19.641 2.92 1 98.62 177 MET A N 1
ATOM 1467 C CA . MET A 1 177 ? 12.273 20.344 3.152 1 98.62 177 MET A CA 1
ATOM 1468 C C . MET A 1 177 ? 11.305 20.125 1.994 1 98.62 177 MET A C 1
ATOM 1470 O O . MET A 1 177 ? 10.102 20.375 2.125 1 98.62 177 MET A O 1
ATOM 1474 N N . THR A 1 178 ? 11.766 19.625 0.897 1 97.94 178 THR A N 1
ATOM 1475 C CA . THR A 1 178 ? 10.953 19.469 -0.302 1 97.94 178 THR A CA 1
ATOM 1476 C C . THR A 1 178 ? 9.758 18.562 -0.035 1 97.94 178 THR A C 1
ATOM 1478 O O . THR A 1 178 ? 8.648 18.828 -0.515 1 97.94 178 THR A O 1
ATOM 1481 N N . PHE A 1 179 ? 10 17.531 0.724 1 98.19 179 PHE A N 1
ATOM 1482 C CA . PHE A 1 179 ? 8.906 16.625 1.065 1 98.19 179 PHE A CA 1
ATOM 1483 C C . PHE A 1 179 ? 7.762 17.375 1.727 1 98.19 179 PHE A C 1
ATOM 1485 O O . PHE A 1 179 ? 6.602 17.219 1.339 1 98.19 179 PHE A O 1
ATOM 1492 N N . PHE A 1 180 ? 8.047 18.203 2.674 1 98.31 180 PHE A N 1
ATOM 1493 C CA . PHE A 1 180 ? 7.039 18.938 3.434 1 98.31 180 PHE A CA 1
ATOM 1494 C C . PHE A 1 180 ? 6.387 20.016 2.574 1 98.31 180 PHE A C 1
ATOM 1496 O O . PHE A 1 180 ? 5.168 20.188 2.607 1 98.31 180 PHE A O 1
ATOM 1503 N N . ASN A 1 181 ? 7.152 20.656 1.773 1 96.75 181 ASN A N 1
ATOM 1504 C CA . ASN A 1 181 ? 6.656 21.766 0.963 1 96.75 181 ASN A CA 1
ATOM 1505 C C . ASN A 1 181 ? 5.688 21.281 -0.112 1 96.75 181 ASN A C 1
ATOM 1507 O O . ASN A 1 181 ? 4.66 21.906 -0.356 1 96.75 181 ASN A O 1
ATOM 1511 N N . VAL A 1 182 ? 5.996 20.172 -0.726 1 95 182 VAL A N 1
ATOM 1512 C CA . VAL A 1 182 ? 5.121 19.688 -1.785 1 95 182 VAL A CA 1
ATOM 1513 C C . VAL A 1 182 ? 3.764 19.297 -1.199 1 95 182 VAL A C 1
ATOM 1515 O O . VAL A 1 182 ? 2.727 19.5 -1.836 1 95 182 VAL A O 1
ATOM 1518 N N . HIS A 1 183 ? 3.729 18.812 0.053 1 96.31 183 HIS A N 1
ATOM 1519 C CA . HIS A 1 183 ? 2.488 18.344 0.656 1 96.31 183 HIS A CA 1
ATOM 1520 C C . HIS A 1 183 ? 1.642 19.5 1.16 1 96.31 183 HIS A C 1
ATOM 1522 O O . HIS A 1 183 ? 0.445 19.344 1.413 1 96.31 183 HIS A O 1
ATOM 1528 N N . THR A 1 184 ? 2.266 20.688 1.249 1 95.5 184 THR A N 1
ATOM 1529 C CA . THR A 1 184 ? 1.499 21.875 1.633 1 95.5 184 THR A CA 1
ATOM 1530 C C . THR A 1 184 ? 0.618 22.344 0.479 1 95.5 184 THR A C 1
ATOM 1532 O O . THR A 1 184 ? -0.401 23 0.699 1 95.5 184 THR A O 1
ATOM 1535 N N . HIS A 1 185 ? 0.93 21.875 -0.801 1 89.19 185 HIS A N 1
ATOM 1536 C CA . HIS A 1 185 ? 0.311 22.562 -1.929 1 89.19 185 HIS A CA 1
ATOM 1537 C C . HIS A 1 185 ? -0.312 21.578 -2.904 1 89.19 185 HIS A C 1
ATOM 1539 O O . HIS A 1 185 ? -0.852 21.969 -3.939 1 89.19 185 HIS A O 1
ATOM 1545 N N . VAL A 1 186 ? -0.204 20.328 -2.617 1 89.19 186 VAL A N 1
ATOM 1546 C CA . VAL A 1 186 ? -0.813 19.359 -3.518 1 89.19 186 VAL A CA 1
ATOM 1547 C C . VAL A 1 186 ? -2.322 19.578 -3.576 1 89.19 186 VAL A C 1
ATOM 1549 O O . VAL A 1 186 ? -2.926 20.047 -2.604 1 89.19 186 VAL A O 1
ATOM 1552 N N . ASP A 1 187 ? -2.967 19.234 -4.672 1 90 187 ASP A N 1
ATOM 1553 C CA . ASP A 1 187 ? -4.391 19.469 -4.879 1 90 187 ASP A CA 1
ATOM 1554 C C . ASP A 1 187 ? -5.176 18.172 -4.879 1 90 187 ASP A C 1
ATOM 1556 O O . ASP A 1 187 ? -6.16 18.031 -5.605 1 90 187 ASP A O 1
ATOM 1560 N N . HIS A 1 188 ? -4.77 17.188 -4.113 1 91.88 188 HIS A N 1
ATOM 1561 C CA . HIS A 1 188 ? -5.41 15.867 -4.078 1 91.88 188 HIS A CA 1
ATOM 1562 C C . HIS A 1 188 ? -6.875 15.984 -3.674 1 91.88 188 HIS A C 1
ATOM 1564 O O . H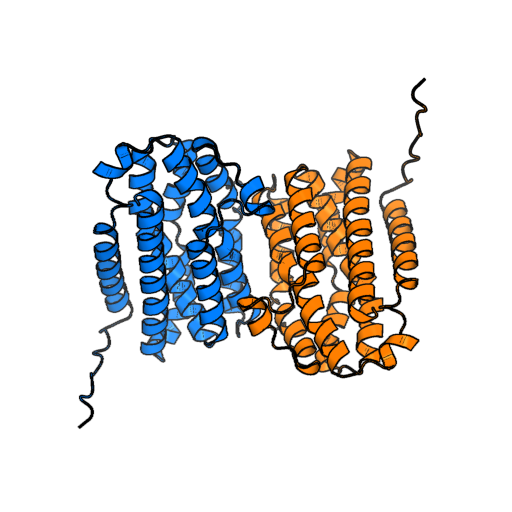IS A 1 188 ? -7.738 15.336 -4.273 1 91.88 188 HIS A O 1
ATOM 1570 N N . PHE A 1 189 ? -7.129 16.844 -2.748 1 95.56 189 PHE A N 1
ATOM 1571 C CA . PHE A 1 189 ? -8.492 16.969 -2.252 1 95.56 189 PHE A CA 1
ATOM 1572 C C . PHE A 1 189 ? -9.414 17.516 -3.338 1 95.56 189 PHE A C 1
ATOM 1574 O O . PHE A 1 189 ? -10.523 17.031 -3.521 1 95.56 189 PHE A O 1
ATOM 1581 N N . ASP A 1 190 ? -8.906 18.453 -4.109 1 94.62 190 ASP A N 1
ATOM 1582 C CA . ASP A 1 190 ? -9.727 19.094 -5.133 1 94.62 190 ASP A CA 1
ATOM 1583 C C . ASP A 1 190 ? -10.211 18.078 -6.164 1 94.62 190 ASP A C 1
ATOM 1585 O O . ASP A 1 190 ? -11.32 18.188 -6.676 1 94.62 190 ASP A O 1
ATOM 1589 N N . THR A 1 191 ? -9.398 17.141 -6.418 1 93.56 191 THR A N 1
ATOM 1590 C CA . THR A 1 191 ? -9.742 16.141 -7.41 1 93.56 191 THR A CA 1
ATOM 1591 C C . THR A 1 191 ? -10.844 15.219 -6.887 1 93.56 191 THR A C 1
ATOM 1593 O O . THR A 1 191 ? -11.5 14.516 -7.66 1 93.56 191 THR A O 1
ATOM 1596 N N . THR A 1 192 ? -11.062 15.18 -5.547 1 96.75 192 THR A N 1
ATOM 1597 C CA . THR A 1 192 ? -12.055 14.281 -4.957 1 96.75 192 THR A CA 1
ATOM 1598 C C . THR A 1 192 ? -13.438 14.922 -4.961 1 96.75 192 THR A C 1
ATOM 1600 O O . THR A 1 192 ? -14.445 14.25 -4.75 1 96.75 192 THR A O 1
ATOM 1603 N N . LEU A 1 193 ? -13.5 16.234 -5.207 1 96.5 193 LEU A N 1
ATOM 1604 C CA . LEU A 1 193 ? -14.75 16.969 -5.09 1 96.5 193 LEU A CA 1
ATOM 1605 C C . LEU A 1 193 ? -15.812 16.406 -6.023 1 96.5 193 LEU A C 1
ATOM 1607 O O . LEU A 1 193 ? -16.984 16.328 -5.66 1 96.5 193 LEU A O 1
ATOM 1611 N N . GLN A 1 194 ? -15.359 16.016 -7.145 1 94.81 194 GLN A N 1
ATOM 1612 C CA . GLN A 1 194 ? -16.312 15.477 -8.117 1 94.81 194 GLN A CA 1
ATOM 1613 C C . GLN A 1 194 ? -17 14.234 -7.57 1 94.81 194 GLN A C 1
ATOM 1615 O O . GLN A 1 194 ? -18.125 13.914 -7.977 1 94.81 194 GLN A O 1
ATOM 1620 N N . LEU A 1 195 ? -16.359 13.547 -6.66 1 95.06 195 LEU A N 1
ATOM 1621 C CA . LEU A 1 195 ? -16.922 12.328 -6.098 1 95.06 195 LEU A CA 1
ATOM 1622 C C . LEU A 1 195 ? -17.781 12.625 -4.875 1 95.06 195 LEU A C 1
ATOM 1624 O O . LEU A 1 195 ? -18.812 11.977 -4.656 1 95.06 195 LEU A O 1
ATOM 1628 N N . ILE A 1 196 ? -17.406 13.633 -4.078 1 97.12 196 ILE A N 1
ATOM 1629 C CA . ILE A 1 196 ? -18.047 13.734 -2.77 1 97.12 196 ILE A CA 1
ATOM 1630 C C . ILE A 1 196 ? -19.188 14.75 -2.828 1 97.12 196 ILE A C 1
ATOM 1632 O O . ILE A 1 196 ? -20.062 14.766 -1.963 1 97.12 196 ILE A O 1
ATOM 1636 N N . VAL A 1 197 ? -19.25 15.625 -3.83 1 97.75 197 VAL A N 1
ATOM 1637 C CA . VAL A 1 197 ? -20.312 16.609 -3.932 1 97.75 197 VAL A CA 1
ATOM 1638 C C . VAL A 1 197 ? -21.656 15.898 -4.109 1 97.75 197 VAL A C 1
ATOM 1640 O O . VAL A 1 197 ? -22.609 16.172 -3.379 1 97.75 197 VAL A O 1
ATOM 1643 N N . PRO A 1 198 ? -21.719 14.938 -5.051 1 97.06 198 PRO A N 1
ATOM 1644 C CA . PRO A 1 198 ? -22.984 14.211 -5.164 1 97.06 198 PRO A CA 1
ATOM 1645 C C . PRO A 1 198 ? -23.375 13.477 -3.877 1 97.06 198 PRO A C 1
ATOM 1647 O O . PRO A 1 198 ? -24.547 13.359 -3.559 1 97.06 198 PRO A O 1
ATOM 1650 N N . ILE A 1 199 ? -22.438 12.984 -3.113 1 97.06 199 ILE A N 1
ATOM 1651 C CA . ILE A 1 199 ? -22.703 12.281 -1.862 1 97.06 199 ILE A CA 1
ATOM 1652 C C . ILE A 1 199 ? -23.25 13.266 -0.831 1 97.06 199 ILE A C 1
ATOM 1654 O O . ILE A 1 199 ? -24.203 12.953 -0.111 1 97.06 199 ILE A O 1
ATOM 1658 N N . TRP A 1 200 ? -22.672 14.461 -0.758 1 97.81 200 TRP A N 1
ATOM 1659 C CA . TRP A 1 200 ? -23.141 15.5 0.147 1 97.81 200 TRP A CA 1
ATOM 1660 C C . TRP A 1 200 ? -24.594 15.859 -0.146 1 97.81 200 TRP A C 1
ATOM 1662 O O . TRP A 1 200 ? -25.391 16.031 0.774 1 97.81 200 TRP A O 1
ATOM 1672 N N . GLU A 1 201 ? -24.906 15.891 -1.4 1 97.5 201 GLU A N 1
ATOM 1673 C CA . GLU A 1 201 ? -26.266 16.25 -1.802 1 97.5 201 GLU A CA 1
ATOM 1674 C C . GLU A 1 201 ? -27.266 15.172 -1.41 1 97.5 201 GLU A C 1
ATOM 1676 O O . GLU A 1 201 ? -28.406 15.477 -1.042 1 97.5 201 GLU A O 1
ATOM 1681 N N . GLU A 1 202 ? -26.812 14.023 -1.478 1 96.69 202 GLU A N 1
ATOM 1682 C CA . GLU A 1 202 ? -27.703 12.898 -1.201 1 96.69 202 GLU A CA 1
ATOM 1683 C C . GLU A 1 202 ? -27.766 12.602 0.294 1 96.69 202 GLU A C 1
ATOM 1685 O O . GLU A 1 202 ? -28.844 12.328 0.835 1 96.69 202 GLU A O 1
ATOM 1690 N N . SER A 1 203 ? -26.672 12.664 0.958 1 96.12 203 SER A N 1
ATOM 1691 C CA . SER A 1 203 ? -26.562 12.25 2.354 1 96.12 203 SER A CA 1
ATOM 1692 C C . SER A 1 203 ? -25.406 12.961 3.051 1 96.12 203 SER A C 1
ATOM 1694 O O . SER A 1 203 ? -24.375 12.344 3.328 1 96.12 203 SER A O 1
ATOM 1696 N N . PRO A 1 204 ? -25.656 14.211 3.445 1 97.31 204 PRO A N 1
ATOM 1697 C CA . PRO A 1 204 ? -24.578 14.977 4.07 1 97.31 204 PRO A CA 1
ATOM 1698 C C . PRO A 1 204 ? -24.031 14.305 5.336 1 97.31 204 PRO A C 1
ATOM 1700 O O . PRO A 1 204 ? -22.844 14.422 5.633 1 97.31 204 PRO A O 1
ATOM 1703 N N . GLN A 1 205 ? -24.859 13.57 6.027 1 97 205 GLN A N 1
ATOM 1704 C CA . GLN A 1 205 ? -24.469 12.93 7.277 1 97 205 GLN A CA 1
ATOM 1705 C C . GLN A 1 205 ? -23.359 11.906 7.047 1 97 205 GLN A C 1
ATOM 1707 O O . GLN A 1 205 ? -22.469 11.742 7.887 1 97 205 GLN A O 1
ATOM 1712 N N . ARG A 1 206 ? -23.438 11.25 5.922 1 96.62 206 ARG A N 1
ATOM 1713 C CA . ARG A 1 206 ? -22.422 10.258 5.574 1 96.62 206 ARG A CA 1
ATOM 1714 C C . ARG A 1 206 ? -21.047 10.898 5.457 1 96.62 206 ARG A C 1
ATOM 1716 O O . ARG A 1 206 ? -20.062 10.367 5.977 1 96.62 206 ARG A O 1
ATOM 1723 N N . LEU A 1 207 ? -21 11.977 4.793 1 98.12 207 LEU A N 1
ATOM 1724 C CA . LEU A 1 207 ? -19.734 12.688 4.625 1 98.12 207 LEU A CA 1
ATOM 1725 C C . LEU A 1 207 ? -19.234 13.227 5.961 1 98.12 207 LEU A C 1
ATOM 1727 O O . LEU A 1 207 ? -18.047 13.086 6.285 1 98.12 207 LEU A O 1
ATOM 1731 N N . ILE A 1 208 ? -20.109 13.742 6.742 1 98.44 208 ILE A N 1
ATOM 1732 C CA . ILE A 1 208 ? -19.75 14.312 8.039 1 98.44 208 ILE A CA 1
ATOM 1733 C C . ILE A 1 208 ? -19.141 13.234 8.93 1 98.44 208 ILE A C 1
ATOM 1735 O O . ILE A 1 208 ? -18.125 13.453 9.578 1 98.44 208 ILE A O 1
ATOM 1739 N N . GLU A 1 209 ? -19.734 12.102 8.93 1 98.25 209 GLU A N 1
ATOM 1740 C CA . GLU A 1 209 ? -19.266 10.992 9.766 1 98.25 209 GLU A CA 1
ATOM 1741 C C . GLU A 1 209 ? -17.891 10.508 9.32 1 98.25 209 GLU A C 1
ATOM 1743 O O . GLU A 1 209 ? -17.047 10.195 10.148 1 98.25 209 GLU A O 1
ATOM 1748 N N . SER A 1 210 ? -17.672 10.398 8.031 1 98.69 210 SER A N 1
ATOM 1749 C CA . SER A 1 210 ? -16.375 9.977 7.496 1 98.69 210 SER A CA 1
ATOM 1750 C C . SER A 1 210 ? -15.281 10.977 7.836 1 98.69 210 SER A C 1
ATOM 1752 O O . SER A 1 210 ? -14.188 10.594 8.234 1 98.69 210 SER A O 1
ATOM 1754 N N . PHE A 1 211 ? -15.641 12.297 7.68 1 98.56 211 PHE A N 1
ATOM 1755 C CA . PHE A 1 211 ? -14.688 13.344 8.023 1 98.56 211 PHE A CA 1
ATOM 1756 C C . PHE A 1 211 ? -14.383 13.328 9.523 1 98.56 211 PHE A C 1
ATOM 1758 O O . PHE A 1 211 ? -13.227 13.492 9.922 1 98.56 211 PHE A O 1
ATOM 1765 N N . HIS A 1 212 ? -15.398 13.141 10.281 1 98.38 212 HIS A N 1
ATOM 1766 C CA . HIS A 1 212 ? -15.211 13.062 11.727 1 98.38 212 HIS A CA 1
ATOM 1767 C C . HIS A 1 212 ? -14.273 11.922 12.102 1 98.38 212 HIS A C 1
ATOM 1769 O O . HIS A 1 212 ? -13.383 12.086 12.938 1 98.38 212 HIS A O 1
ATOM 1775 N N . PHE A 1 213 ? -14.461 10.766 11.508 1 98.81 213 PHE A N 1
ATOM 1776 C CA . PHE A 1 213 ? -13.594 9.625 11.766 1 98.81 213 PHE A CA 1
ATOM 1777 C C . PHE A 1 213 ? -12.141 9.969 11.43 1 98.81 213 PHE A C 1
ATOM 1779 O O . PHE A 1 213 ? -11.258 9.828 12.273 1 98.81 213 PHE A O 1
ATOM 1786 N N . ILE A 1 214 ? -11.891 10.469 10.195 1 98.81 214 ILE A N 1
ATOM 1787 C CA . ILE A 1 214 ? -10.531 10.703 9.727 1 98.81 214 ILE A CA 1
ATOM 1788 C C . ILE A 1 214 ? -9.859 11.773 10.578 1 98.81 214 ILE A C 1
ATOM 1790 O O . ILE A 1 214 ? -8.719 11.609 11.008 1 98.81 214 ILE A O 1
ATOM 1794 N N . GLN A 1 215 ? -10.578 12.844 10.922 1 98.69 215 GLN A N 1
ATOM 1795 C CA . GLN A 1 215 ? -10.008 13.969 11.656 1 98.69 215 GLN A CA 1
ATOM 1796 C C . GLN A 1 215 ? -9.688 13.578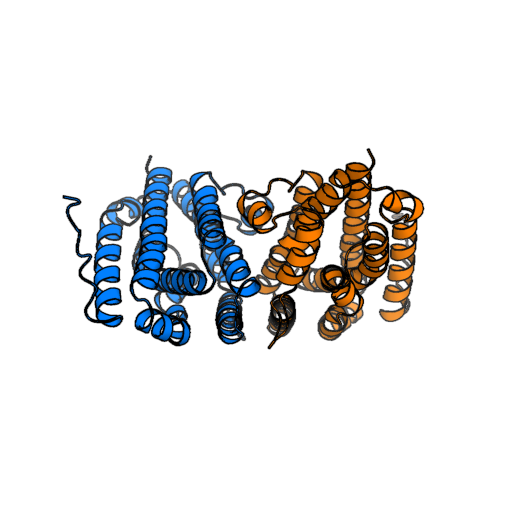 13.094 1 98.69 215 GLN A C 1
ATOM 1798 O O . GLN A 1 215 ? -8.594 13.867 13.594 1 98.69 215 GLN A O 1
ATOM 1803 N N . THR A 1 216 ? -10.609 12.914 13.734 1 98.56 216 THR A N 1
ATOM 1804 C CA . THR A 1 216 ? -10.391 12.531 15.125 1 98.56 216 THR A CA 1
ATOM 1805 C C . THR A 1 216 ? -9.305 11.461 15.227 1 98.56 216 THR A C 1
ATOM 1807 O O . THR A 1 216 ? -8.5 11.477 16.156 1 98.56 216 THR A O 1
ATOM 1810 N N . HIS A 1 217 ? -9.344 10.578 14.273 1 98.69 217 HIS A N 1
ATOM 1811 C CA . HIS A 1 217 ? -8.328 9.523 14.234 1 98.69 217 HIS A CA 1
ATOM 1812 C C . HIS A 1 217 ? -6.934 10.109 14.039 1 98.69 217 HIS A C 1
ATOM 1814 O O . HIS A 1 217 ? -5.988 9.703 14.719 1 98.69 217 HIS A O 1
ATOM 1820 N N . GLN A 1 218 ? -6.812 11.07 13.148 1 98.75 218 GLN A N 1
ATOM 1821 C CA . GLN A 1 218 ? -5.531 11.719 12.898 1 98.75 218 GLN A CA 1
ATOM 1822 C C . GLN A 1 218 ? -5.082 12.539 14.094 1 98.75 218 GLN A C 1
ATOM 1824 O O . GLN A 1 218 ? -3.904 12.531 14.461 1 98.75 218 GLN A O 1
ATOM 1829 N N . LEU A 1 219 ? -5.98 13.242 14.68 1 98.56 219 LEU A N 1
ATOM 1830 C CA . LEU A 1 219 ? -5.648 14.039 15.859 1 98.56 219 LEU A CA 1
ATOM 1831 C C . LEU A 1 219 ? -5.133 13.141 16.984 1 98.56 219 LEU A C 1
ATOM 1833 O O . LEU A 1 219 ? -4.141 13.477 17.641 1 98.56 219 LEU A O 1
ATOM 1837 N N . GLY A 1 220 ? -5.859 12.016 17.172 1 98.56 220 GLY A N 1
ATOM 1838 C CA . GLY A 1 220 ? -5.383 11.055 18.156 1 98.56 220 GLY A CA 1
ATOM 1839 C C . GLY A 1 220 ? -3.986 10.539 17.859 1 98.56 220 GLY A C 1
ATOM 1840 O O . GLY A 1 220 ? -3.178 10.367 18.766 1 98.56 220 GLY A O 1
ATOM 1841 N N . MET A 1 221 ? -3.682 10.328 16.609 1 98.88 221 MET A N 1
ATOM 1842 C CA . MET A 1 221 ? -2.352 9.891 16.203 1 98.88 221 MET A CA 1
ATOM 1843 C C . MET A 1 221 ? -1.304 10.945 16.531 1 98.88 221 MET A C 1
ATOM 1845 O O . MET A 1 221 ? -0.249 10.633 17.078 1 98.88 221 MET A O 1
ATOM 1849 N N . TRP A 1 222 ? -1.562 12.219 16.219 1 98.75 222 TRP A N 1
ATOM 1850 C CA . TRP A 1 222 ? -0.611 13.289 16.516 1 98.75 222 TRP A CA 1
ATOM 1851 C C . TRP A 1 222 ? -0.347 13.383 18.016 1 98.75 222 TRP A C 1
ATOM 1853 O O . TRP A 1 222 ? 0.789 13.609 18.438 1 98.75 222 TRP A O 1
ATOM 1863 N N . GLU A 1 223 ? -1.395 13.234 18.781 1 98.5 223 GLU A N 1
ATOM 1864 C CA . GLU A 1 223 ? -1.248 13.289 20.234 1 98.5 223 GLU A CA 1
ATOM 1865 C C . GLU A 1 223 ? -0.363 12.148 20.75 1 98.5 223 GLU A C 1
ATOM 1867 O O . GLU A 1 223 ? 0.531 12.375 21.562 1 98.5 223 GLU A O 1
ATOM 1872 N N . GLN A 1 224 ? -0.63 10.977 20.297 1 98.62 224 GLN A N 1
ATOM 1873 C CA . GLN A 1 224 ? 0.173 9.828 20.703 1 98.62 224 GLN A CA 1
ATOM 1874 C C . GLN A 1 224 ? 1.615 9.969 20.219 1 98.62 224 GLN A C 1
ATOM 1876 O O . GLN A 1 224 ? 2.549 9.594 20.938 1 98.62 224 GLN A O 1
ATOM 1881 N N . PHE A 1 225 ? 1.763 10.5 19.016 1 98.75 225 PHE A N 1
ATOM 1882 C CA . PHE A 1 225 ? 3.096 10.742 18.469 1 98.75 225 PHE A CA 1
ATOM 1883 C C . PHE A 1 225 ? 3.859 11.742 19.328 1 98.75 225 PHE A C 1
ATOM 1885 O O . PHE A 1 225 ? 5.016 11.508 19.688 1 98.75 225 PHE A O 1
ATOM 1892 N N . SER A 1 226 ? 3.178 12.797 19.672 1 98.5 226 SER A N 1
ATOM 1893 C CA . SER A 1 226 ? 3.752 13.805 20.562 1 98.5 226 SER A CA 1
ATOM 1894 C C . SER A 1 226 ? 4.188 13.195 21.891 1 98.5 226 SER A C 1
ATOM 1896 O O . SER A 1 226 ? 5.297 13.445 22.359 1 98.5 226 SER A O 1
ATOM 1898 N N . ASN A 1 227 ? 3.34 12.367 22.422 1 97.75 227 ASN A N 1
ATOM 1899 C CA . ASN A 1 227 ? 3.639 11.719 23.703 1 97.75 227 ASN A CA 1
ATOM 1900 C C . ASN A 1 227 ? 4.84 10.789 23.578 1 97.75 227 ASN A C 1
ATOM 1902 O O . ASN A 1 227 ? 5.648 10.695 24.5 1 97.75 227 ASN A O 1
ATOM 1906 N N . ALA A 1 228 ? 4.969 10.094 22.469 1 97.38 228 ALA A N 1
ATOM 1907 C CA . ALA A 1 228 ? 6.07 9.156 22.25 1 97.38 228 ALA A CA 1
ATOM 1908 C C . ALA A 1 228 ? 7.41 9.891 22.188 1 97.38 228 ALA A C 1
ATOM 1910 O O . ALA A 1 228 ? 8.445 9.344 22.562 1 97.38 228 ALA A O 1
ATOM 1911 N N . LEU A 1 229 ? 7.414 11.117 21.734 1 97 229 LEU A N 1
ATOM 1912 C CA . LEU A 1 229 ? 8.648 11.867 21.531 1 97 229 LEU A CA 1
ATOM 1913 C C . LEU A 1 229 ? 9.016 12.656 22.781 1 97 229 LEU A C 1
ATOM 1915 O O . LEU A 1 229 ? 10.195 12.914 23.031 1 97 229 LEU A O 1
ATOM 1919 N N . PHE A 1 230 ? 8.055 13.078 23.531 1 93 230 PHE A N 1
ATOM 1920 C CA . PHE A 1 230 ? 8.32 13.961 24.672 1 93 230 PHE A CA 1
ATOM 1921 C C . PHE A 1 230 ? 8.203 13.211 25.984 1 93 230 PHE A C 1
ATOM 1923 O O . PHE A 1 230 ? 8.617 13.711 27.031 1 93 230 PHE A O 1
ATOM 1930 N N . ASN A 1 231 ? 7.543 12.062 26.047 1 82.88 231 ASN A N 1
ATOM 1931 C CA . ASN A 1 231 ? 7.422 11.305 27.297 1 82.88 231 ASN A CA 1
ATOM 1932 C C . ASN A 1 231 ? 8.078 9.93 27.172 1 82.88 231 ASN A C 1
ATOM 1934 O O . ASN A 1 231 ? 8.773 9.492 28.094 1 82.88 231 ASN A O 1
ATOM 1938 N N . MET B 1 1 ? 44.344 -21.328 -8.758 1 27.22 1 MET B N 1
ATOM 1939 C CA . MET B 1 1 ? 43.75 -20.672 -9.922 1 27.22 1 MET B CA 1
ATOM 1940 C C . MET B 1 1 ? 42.219 -20.625 -9.797 1 27.22 1 MET B C 1
ATOM 1942 O O . MET B 1 1 ? 41.594 -21.656 -9.555 1 27.22 1 MET B O 1
ATOM 1946 N N . PRO B 1 2 ? 41.625 -19.469 -9.492 1 38.75 2 PRO B N 1
ATOM 1947 C CA . PRO B 1 2 ? 40.156 -19.531 -9.289 1 38.75 2 PRO B CA 1
ATOM 1948 C C . PRO B 1 2 ? 39.438 -20.219 -10.445 1 38.75 2 PRO B C 1
ATOM 1950 O O . PRO B 1 2 ? 39.781 -19.984 -11.609 1 38.75 2 PRO B O 1
ATOM 1953 N N . GLU B 1 3 ? 39 -21.391 -10.32 1 35.84 3 GLU B N 1
ATOM 1954 C CA . GLU B 1 3 ? 38.25 -22.141 -11.328 1 35.84 3 GLU B CA 1
ATOM 1955 C C . GLU B 1 3 ? 37.156 -21.281 -11.969 1 35.84 3 GLU B C 1
ATOM 1957 O O . GLU B 1 3 ? 36.312 -20.75 -11.273 1 35.84 3 GLU B O 1
ATOM 1962 N N . GLU B 1 4 ? 37.344 -20.547 -13.07 1 39.91 4 GLU B N 1
ATOM 1963 C CA . GLU B 1 4 ? 36.438 -19.797 -13.922 1 39.91 4 GLU B CA 1
ATOM 1964 C C . GLU B 1 4 ? 35.188 -20.641 -14.266 1 39.91 4 GLU B C 1
ATOM 1966 O O . GLU B 1 4 ? 35.281 -21.547 -15.102 1 39.91 4 GLU B O 1
ATOM 1971 N N . THR B 1 5 ? 34.375 -21.078 -13.383 1 42.06 5 THR B N 1
ATOM 1972 C CA . THR B 1 5 ? 33.094 -21.625 -13.789 1 42.06 5 THR B CA 1
ATOM 1973 C C . THR B 1 5 ? 32.5 -20.812 -14.938 1 42.06 5 THR B C 1
ATOM 1975 O O . THR B 1 5 ? 32.094 -19.672 -14.742 1 42.06 5 THR B O 1
ATOM 1978 N N . SER B 1 6 ? 33 -20.797 -16.047 1 45.38 6 SER B N 1
ATOM 1979 C CA . SER B 1 6 ? 32.469 -20.234 -17.281 1 45.38 6 SER B CA 1
ATOM 1980 C C . SER B 1 6 ? 30.953 -20.328 -17.328 1 45.38 6 SER B C 1
ATOM 1982 O O . SER B 1 6 ? 30.391 -21.422 -17.484 1 45.38 6 SER B O 1
ATOM 1984 N N . THR B 1 7 ? 30.125 -19.766 -16.469 1 54.75 7 THR B N 1
ATOM 1985 C CA . THR B 1 7 ? 28.672 -19.734 -16.516 1 54.75 7 THR B CA 1
ATOM 1986 C C . THR B 1 7 ? 28.188 -19.484 -17.938 1 54.75 7 THR B C 1
ATOM 1988 O O . THR B 1 7 ? 28.469 -18.438 -18.516 1 54.75 7 THR B O 1
ATOM 1991 N N . ASN B 1 8 ? 28.125 -20.469 -18.828 1 74.5 8 ASN B N 1
ATOM 1992 C CA . ASN B 1 8 ? 27.578 -20.453 -20.188 1 74.5 8 ASN B CA 1
ATOM 1993 C C . ASN B 1 8 ? 26.281 -19.656 -20.266 1 74.5 8 ASN B C 1
ATOM 1995 O O . ASN B 1 8 ? 25.266 -20.047 -19.688 1 74.5 8 ASN B O 1
ATOM 1999 N N . LEU B 1 9 ? 26.406 -18.406 -20.672 1 87 9 LEU B N 1
ATOM 2000 C CA . LEU B 1 9 ? 25.25 -17.531 -20.906 1 87 9 LEU B CA 1
ATOM 2001 C C . LEU B 1 9 ? 24.344 -18.109 -21.984 1 87 9 LEU B C 1
ATOM 2003 O O . LEU B 1 9 ? 24.828 -18.641 -22.984 1 87 9 LEU B O 1
ATOM 2007 N N . PRO B 1 10 ? 23.047 -17.984 -21.781 1 91.62 10 PRO B N 1
ATOM 2008 C CA . PRO B 1 10 ? 22.094 -18.406 -22.812 1 91.62 10 PRO B CA 1
ATOM 2009 C C . PRO B 1 10 ? 22.297 -17.672 -24.125 1 91.62 10 PRO B C 1
ATOM 2011 O O . PRO B 1 10 ? 22.797 -16.531 -24.141 1 91.62 10 PRO B O 1
ATOM 2014 N N . LYS B 1 11 ? 21.844 -18.266 -25.125 1 92.44 11 LYS B N 1
ATOM 2015 C CA . LYS B 1 11 ? 22.047 -17.766 -26.484 1 92.44 11 LYS B CA 1
ATOM 2016 C C . LYS B 1 11 ? 21.297 -16.453 -26.703 1 92.44 11 LYS B C 1
ATOM 2018 O O . LYS B 1 11 ? 21.75 -15.602 -27.484 1 92.44 11 LYS B O 1
ATOM 2023 N N . SER B 1 12 ? 20.172 -16.344 -26.078 1 95.62 12 SER B N 1
ATOM 2024 C CA . SER B 1 12 ? 19.312 -15.164 -26.188 1 95.62 12 SER B CA 1
ATOM 2025 C C . SER B 1 12 ? 18.375 -15.062 -24.984 1 95.62 12 SER B C 1
ATOM 2027 O O . SER B 1 12 ? 18.25 -16 -24.203 1 95.62 12 SER B O 1
ATOM 2029 N N . LEU B 1 13 ? 17.781 -13.883 -24.922 1 97.31 13 LEU B N 1
ATOM 2030 C CA . LEU B 1 13 ? 16.781 -13.719 -23.875 1 97.31 13 LEU B CA 1
ATOM 2031 C C . LEU B 1 13 ? 15.664 -14.75 -24.047 1 97.31 13 LEU B C 1
ATOM 2033 O O . LEU B 1 13 ? 15.219 -15.352 -23.062 1 97.31 13 LEU B O 1
ATOM 2037 N N . SER B 1 14 ? 15.227 -14.914 -25.266 1 97.12 14 SER B N 1
ATOM 2038 C CA . SER B 1 14 ? 14.156 -15.867 -25.547 1 97.12 14 SER B CA 1
ATOM 2039 C C . SER B 1 14 ? 14.547 -17.281 -25.109 1 97.12 14 SER B C 1
ATOM 2041 O O . SER B 1 14 ? 13.742 -17.984 -24.5 1 97.12 14 SER B O 1
ATOM 2043 N N . HIS B 1 15 ? 15.703 -17.688 -25.422 1 97.38 15 HIS B N 1
ATOM 2044 C CA . HIS B 1 15 ? 16.172 -19 -25.031 1 97.38 15 HIS B CA 1
ATOM 2045 C C . HIS B 1 15 ? 16.234 -19.141 -23.516 1 97.38 15 HIS B C 1
ATOM 2047 O O . HIS B 1 15 ? 15.852 -20.172 -22.969 1 97.38 15 HIS B O 1
ATOM 2053 N N . PHE B 1 16 ? 16.688 -18.125 -22.891 1 98.06 16 PHE B N 1
ATOM 2054 C CA . PHE B 1 16 ? 16.75 -18.125 -21.438 1 98.06 16 PHE B CA 1
ATOM 2055 C C . PHE B 1 16 ? 15.367 -18.297 -20.828 1 98.06 16 PHE B C 1
ATOM 2057 O O . PHE B 1 16 ? 15.172 -19.125 -19.938 1 98.06 16 PHE B O 1
ATOM 2064 N N . LEU B 1 17 ? 14.43 -17.516 -21.312 1 97.88 17 LEU B N 1
ATOM 2065 C CA . LEU B 1 17 ? 13.078 -17.547 -20.766 1 97.88 17 LEU B CA 1
ATOM 2066 C C . LEU B 1 17 ? 12.438 -18.906 -20.969 1 97.88 17 LEU B C 1
ATOM 2068 O O . LEU B 1 17 ? 11.781 -19.438 -20.062 1 97.88 17 LEU B O 1
ATOM 2072 N N . ILE B 1 18 ? 12.641 -19.5 -22.109 1 97.69 18 ILE B N 1
ATOM 2073 C CA . ILE B 1 18 ? 12.055 -20.797 -22.406 1 97.69 18 ILE B CA 1
ATOM 2074 C C . ILE B 1 18 ? 12.602 -21.859 -21.453 1 97.69 18 ILE B C 1
ATOM 2076 O O . ILE B 1 18 ? 11.828 -22.609 -20.859 1 97.69 18 ILE B O 1
ATOM 2080 N N . GLN B 1 19 ? 13.898 -21.859 -21.281 1 97.31 19 GLN B N 1
ATOM 2081 C CA . GLN B 1 19 ? 14.523 -22.844 -20.406 1 97.31 19 GLN B CA 1
ATOM 2082 C C . GLN B 1 19 ? 14.141 -22.609 -18.953 1 97.31 19 GLN B C 1
ATOM 2084 O O . GLN B 1 19 ? 13.836 -23.562 -18.234 1 97.31 19 GLN B O 1
ATOM 2089 N N . SER B 1 20 ? 14.18 -21.406 -18.562 1 97.44 20 SER B N 1
ATOM 2090 C CA . SER B 1 20 ? 13.805 -21.047 -17.188 1 97.44 20 SER B CA 1
ATOM 2091 C C . SER B 1 20 ? 12.367 -21.469 -16.891 1 97.44 20 SER B C 1
ATOM 2093 O O . SER B 1 20 ? 12.086 -22 -15.812 1 97.44 20 SER B O 1
ATOM 2095 N N . ASP B 1 21 ? 11.469 -21.203 -17.828 1 97.88 21 ASP B N 1
ATOM 2096 C CA . ASP B 1 21 ? 10.062 -21.594 -17.672 1 97.88 21 ASP B CA 1
ATOM 2097 C C . ASP B 1 21 ? 9.922 -23.094 -17.5 1 97.88 21 ASP B C 1
ATOM 2099 O O . ASP B 1 21 ? 9.18 -23.562 -16.641 1 97.88 21 ASP B O 1
ATOM 2103 N N . LEU B 1 22 ? 10.562 -23.812 -18.359 1 97.44 22 LEU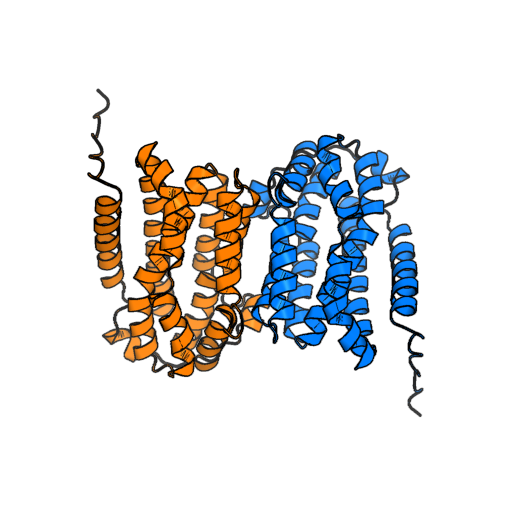 B N 1
ATOM 2104 C CA . LEU B 1 22 ? 10.484 -25.266 -18.344 1 97.44 22 LEU B CA 1
ATOM 2105 C C . LEU B 1 22 ? 10.977 -25.812 -17.016 1 97.44 22 LEU B C 1
ATOM 2107 O O . LEU B 1 22 ? 10.32 -26.672 -16.406 1 97.44 22 LEU B O 1
ATOM 2111 N N . ASP B 1 23 ? 12.094 -25.344 -16.578 1 97.56 23 ASP B N 1
ATOM 2112 C CA . ASP B 1 23 ? 12.656 -25.781 -15.297 1 97.56 23 ASP B CA 1
ATOM 2113 C C . ASP B 1 23 ? 11.711 -25.469 -14.141 1 97.56 23 ASP B C 1
ATOM 2115 O O . ASP B 1 23 ? 11.508 -26.297 -13.258 1 97.56 23 ASP B O 1
ATOM 2119 N N . TYR B 1 24 ? 11.156 -24.312 -14.172 1 98.12 24 TYR B N 1
ATOM 2120 C CA . TYR B 1 24 ? 10.234 -23.875 -13.125 1 98.12 24 TYR B CA 1
ATOM 2121 C C . TYR B 1 24 ? 8.984 -24.734 -13.109 1 98.12 24 TYR B C 1
ATOM 2123 O O . TYR B 1 24 ? 8.594 -25.25 -12.055 1 98.12 24 TYR B O 1
ATOM 2131 N N . LYS B 1 25 ? 8.391 -24.969 -14.242 1 97.56 25 LYS B N 1
ATOM 2132 C CA . LYS B 1 25 ? 7.176 -25.781 -14.344 1 97.56 25 LYS B CA 1
ATOM 2133 C C . LYS B 1 25 ? 7.43 -27.219 -13.875 1 97.56 25 LYS B C 1
ATOM 2135 O O . LYS B 1 25 ? 6.582 -27.812 -13.211 1 97.56 25 LYS B O 1
ATOM 2140 N N . ASN B 1 26 ? 8.555 -27.703 -14.227 1 97.06 26 ASN B N 1
ATOM 2141 C CA . ASN B 1 26 ? 8.914 -29.047 -13.781 1 97.06 26 ASN B CA 1
ATOM 2142 C C . ASN B 1 26 ? 9 -29.141 -12.266 1 97.06 26 ASN B C 1
ATOM 2144 O O . ASN B 1 26 ? 8.602 -30.141 -11.672 1 97.06 26 ASN B O 1
ATOM 2148 N N . SER B 1 27 ? 9.5 -28.125 -11.734 1 97.56 27 SER B N 1
ATOM 2149 C CA . SER B 1 27 ? 9.609 -28.094 -10.281 1 97.56 27 SER B CA 1
ATOM 2150 C C . SER B 1 27 ? 8.242 -28 -9.617 1 97.56 27 SER B C 1
ATOM 2152 O O . SER B 1 27 ? 8.016 -28.594 -8.555 1 97.56 27 SER B O 1
ATOM 2154 N N . LEU B 1 28 ? 7.277 -27.297 -10.219 1 97.38 28 LEU B N 1
ATOM 2155 C CA . LEU B 1 28 ? 5.93 -27.156 -9.68 1 97.38 28 LEU B CA 1
ATOM 2156 C C . LEU B 1 28 ? 5.223 -28.516 -9.648 1 97.38 28 LEU B C 1
ATOM 2158 O O . LEU B 1 28 ? 4.48 -28.812 -8.711 1 97.38 28 LEU B O 1
ATOM 2162 N N . SER B 1 29 ? 5.5 -29.312 -10.641 1 95.12 29 SER B N 1
ATOM 2163 C CA . SER B 1 29 ? 4.777 -30.562 -10.828 1 95.12 29 SER B CA 1
ATOM 2164 C C . SER B 1 29 ? 5.09 -31.562 -9.711 1 95.12 29 SER B C 1
ATOM 2166 O O . SER B 1 29 ? 4.328 -32.5 -9.477 1 95.12 29 SER B O 1
ATOM 2168 N N . SER B 1 30 ? 6.152 -31.328 -9.031 1 94.94 30 SER B N 1
ATOM 2169 C CA . SER B 1 30 ? 6.574 -32.25 -7.988 1 94.94 30 SER B CA 1
ATOM 2170 C C . SER B 1 30 ? 6.016 -31.859 -6.629 1 94.94 30 SER B C 1
ATOM 2172 O O . SER B 1 30 ? 6.191 -32.594 -5.641 1 94.94 30 SER B O 1
ATOM 2174 N N . ILE B 1 31 ? 5.316 -30.766 -6.52 1 97.75 31 ILE B N 1
ATOM 2175 C CA . ILE B 1 31 ? 4.816 -30.25 -5.25 1 97.75 31 ILE B CA 1
ATOM 2176 C C . ILE B 1 31 ? 3.43 -30.828 -4.973 1 97.75 31 ILE B C 1
ATOM 2178 O O . ILE B 1 31 ? 2.506 -30.656 -5.77 1 97.75 31 ILE B O 1
ATOM 2182 N N . PRO B 1 32 ? 3.199 -31.438 -3.836 1 97.69 32 PRO B N 1
ATOM 2183 C CA . PRO B 1 32 ? 1.932 -32.094 -3.52 1 97.69 32 PRO B CA 1
ATOM 2184 C C . PRO B 1 32 ? 0.729 -31.172 -3.643 1 97.69 32 PRO B C 1
ATOM 2186 O O . PRO B 1 32 ? -0.368 -31.609 -3.99 1 97.69 32 PRO B O 1
ATOM 2189 N N . LEU B 1 33 ? 0.899 -29.922 -3.412 1 98.25 33 LEU B N 1
ATOM 2190 C CA . LEU B 1 33 ? -0.173 -28.938 -3.5 1 98.25 33 LEU B CA 1
ATOM 2191 C C . LEU B 1 33 ? -0.798 -28.938 -4.891 1 98.25 33 LEU B C 1
ATOM 2193 O O . LEU B 1 33 ? -1.985 -28.641 -5.043 1 98.25 33 LEU B O 1
ATOM 2197 N N . PHE B 1 34 ? -0.005 -29.328 -5.852 1 98.19 34 PHE B N 1
ATOM 2198 C CA . PHE B 1 34 ? -0.479 -29.25 -7.227 1 98.19 34 PHE B CA 1
ATOM 2199 C C . PHE B 1 34 ? -0.836 -30.641 -7.758 1 98.19 34 PHE B C 1
ATOM 2201 O O . PHE B 1 34 ? -0.99 -30.828 -8.969 1 98.19 34 PHE B O 1
ATOM 2208 N N . ASP B 1 35 ? -0.926 -31.594 -6.891 1 97.12 35 ASP B N 1
ATOM 2209 C CA . ASP B 1 35 ? -1.406 -32.938 -7.223 1 97.12 35 ASP B CA 1
ATOM 2210 C C . ASP B 1 35 ? -2.912 -33.031 -7.004 1 97.12 35 ASP B C 1
ATOM 2212 O O . ASP B 1 35 ? -3.367 -33.25 -5.875 1 97.12 35 ASP B O 1
ATOM 2216 N N . VAL B 1 36 ? -3.662 -33.062 -8.039 1 96.12 36 VAL B N 1
ATOM 2217 C CA . VAL B 1 36 ? -5.121 -33.031 -7.988 1 96.12 36 VAL B CA 1
ATOM 2218 C C . VAL B 1 36 ? -5.641 -34.281 -7.32 1 96.12 36 VAL B C 1
ATOM 2220 O O . VAL B 1 36 ? -6.707 -34.281 -6.695 1 96.12 36 VAL B O 1
ATOM 2223 N N . LYS B 1 37 ? -4.902 -35.344 -7.434 1 96.12 37 LYS B N 1
ATOM 2224 C CA . LYS B 1 37 ? -5.312 -36.594 -6.801 1 96.12 37 LYS B CA 1
ATOM 2225 C C . LYS B 1 37 ? -5.34 -36.469 -5.281 1 96.12 37 LYS B C 1
ATOM 2227 O O . LYS B 1 37 ? -6.016 -37.25 -4.594 1 96.12 37 LYS B O 1
ATOM 2232 N N . ARG B 1 38 ? -4.652 -35.531 -4.797 1 95.56 38 ARG B N 1
ATOM 2233 C CA . ARG B 1 38 ? -4.613 -35.281 -3.359 1 95.56 38 ARG B CA 1
ATOM 2234 C C . ARG B 1 38 ? -5.605 -34.188 -2.963 1 95.56 38 ARG B C 1
ATOM 2236 O O . ARG B 1 38 ? -6.312 -34.344 -1.962 1 95.56 38 ARG B O 1
ATOM 2243 N N . THR B 1 39 ? -5.684 -33.188 -3.756 1 97.12 39 THR B N 1
ATOM 2244 C CA . THR B 1 39 ? -6.445 -32 -3.369 1 97.12 39 THR B CA 1
ATOM 2245 C C . THR B 1 39 ? -7.938 -32.219 -3.598 1 97.12 39 THR B C 1
ATOM 2247 O O . THR B 1 39 ? -8.766 -31.484 -3.051 1 97.12 39 THR B O 1
ATOM 2250 N N . ILE B 1 40 ? -8.297 -33.281 -4.375 1 97.06 40 ILE B N 1
ATOM 2251 C CA . ILE B 1 40 ? -9.703 -33.594 -4.641 1 97.06 40 ILE B CA 1
ATOM 2252 C C . ILE B 1 40 ? -10.391 -34 -3.344 1 97.06 40 ILE B C 1
ATOM 2254 O O . ILE B 1 40 ? -11.617 -33.969 -3.248 1 97.06 40 ILE B O 1
ATOM 2258 N N . PHE B 1 41 ? -9.648 -34.344 -2.311 1 96.81 41 PHE B N 1
ATOM 2259 C CA . PHE B 1 41 ? -10.219 -34.875 -1.072 1 96.81 41 PHE B CA 1
ATOM 2260 C C . PHE B 1 41 ? -10.219 -33.781 0.013 1 96.81 41 PHE B C 1
ATOM 2262 O O . PHE B 1 41 ? -10.531 -34.062 1.172 1 96.81 41 PHE B O 1
ATOM 2269 N N . TRP B 1 42 ? -9.906 -32.562 -0.323 1 97.5 42 TRP B N 1
ATOM 2270 C CA . TRP B 1 42 ? -9.891 -31.5 0.676 1 97.5 42 TRP B CA 1
ATOM 2271 C C . TRP B 1 42 ? -11.281 -31.281 1.261 1 97.5 42 TRP B C 1
ATOM 2273 O O . TRP B 1 42 ? -12.273 -31.281 0.53 1 97.5 42 TRP B O 1
ATOM 2283 N N . ASP B 1 43 ? -11.297 -31.219 2.594 1 97.25 43 ASP B N 1
ATOM 2284 C CA . ASP B 1 43 ? -12.539 -30.828 3.252 1 97.25 43 ASP B CA 1
ATOM 2285 C C . ASP B 1 43 ? -12.648 -29.297 3.348 1 97.25 43 ASP B C 1
ATOM 2287 O O . ASP B 1 43 ? -11.805 -28.578 2.812 1 97.25 43 ASP B O 1
ATOM 2291 N N . ASP B 1 44 ? -13.68 -28.797 3.99 1 97.75 44 ASP B N 1
ATOM 2292 C CA . ASP B 1 44 ? -13.945 -27.359 4.066 1 97.75 44 ASP B CA 1
ATOM 2293 C C . ASP B 1 44 ? -12.836 -26.641 4.824 1 97.75 44 ASP B C 1
ATOM 2295 O O . ASP B 1 44 ? -12.508 -25.484 4.504 1 97.75 44 ASP B O 1
ATOM 2299 N N . ASN B 1 45 ? -12.305 -27.328 5.734 1 97.94 45 ASN B N 1
ATOM 2300 C CA . ASN B 1 45 ? -11.258 -26.703 6.531 1 97.94 45 ASN B CA 1
ATOM 2301 C C . ASN B 1 45 ? -10 -26.438 5.703 1 97.94 45 ASN B C 1
ATOM 2303 O O . ASN B 1 45 ? -9.414 -25.359 5.777 1 97.94 45 ASN B O 1
ATOM 2307 N N . LEU B 1 46 ? -9.57 -27.406 4.93 1 98.06 46 LEU B N 1
ATOM 2308 C CA . LEU B 1 46 ? -8.383 -27.25 4.098 1 98.06 46 LEU B CA 1
ATOM 2309 C C . LEU B 1 46 ? -8.617 -26.219 3.002 1 98.06 46 LEU B C 1
ATOM 2311 O O . LEU B 1 46 ? -7.715 -25.438 2.672 1 98.06 46 LEU B O 1
ATOM 2315 N N . ARG B 1 47 ? -9.797 -26.219 2.48 1 98.44 47 ARG B N 1
ATOM 2316 C CA . ARG B 1 47 ? -10.141 -25.219 1.482 1 98.44 47 ARG B CA 1
ATOM 2317 C C . ARG B 1 47 ? -10.047 -23.812 2.07 1 98.44 47 ARG B C 1
ATOM 2319 O O . ARG B 1 47 ? -9.492 -22.906 1.442 1 98.44 47 ARG B O 1
ATOM 2326 N N . LYS B 1 48 ? -10.586 -23.688 3.22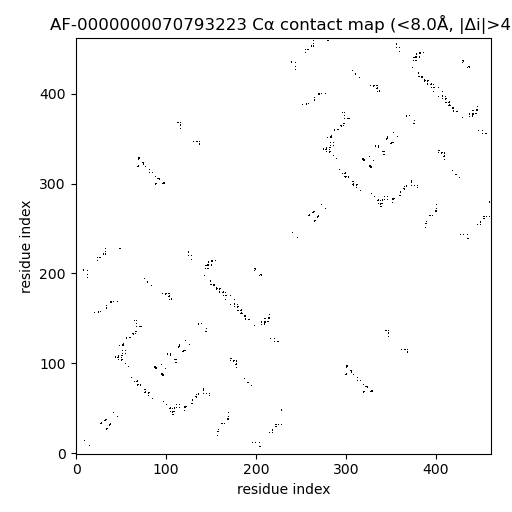7 1 98.69 48 LYS B N 1
ATOM 2327 C CA . LYS B 1 48 ? -10.555 -22.406 3.928 1 98.69 48 LYS B CA 1
ATOM 2328 C C . LYS B 1 48 ? -9.125 -21.984 4.242 1 98.69 48 LYS B C 1
ATOM 2330 O O . LYS B 1 48 ? -8.758 -20.828 4.039 1 98.69 48 LYS B O 1
ATOM 2335 N N . MET B 1 49 ? -8.367 -22.891 4.668 1 98.62 49 MET B N 1
ATOM 2336 C CA . MET B 1 49 ? -6.969 -22.609 4.992 1 98.62 49 MET B CA 1
ATOM 2337 C C . MET B 1 49 ? -6.199 -22.188 3.748 1 98.62 49 MET B C 1
ATOM 2339 O O . MET B 1 49 ? -5.438 -21.219 3.785 1 98.62 49 MET B O 1
ATOM 2343 N N . PHE B 1 50 ? -6.379 -22.891 2.689 1 98.81 50 PHE B N 1
ATOM 2344 C CA . PHE B 1 50 ? -5.715 -22.531 1.441 1 98.81 50 PHE B CA 1
ATOM 2345 C C . PHE B 1 50 ? -6.07 -21.109 1.03 1 98.81 50 PHE B C 1
ATOM 2347 O O . PHE B 1 50 ? -5.184 -20.297 0.789 1 98.81 50 PHE B O 1
ATOM 2354 N N . ALA B 1 51 ? -7.359 -20.812 1.011 1 98.88 51 ALA B N 1
ATOM 2355 C CA . ALA B 1 51 ? -7.824 -19.531 0.512 1 98.88 51 ALA B CA 1
ATOM 2356 C C . ALA B 1 51 ? -7.328 -18.391 1.396 1 98.88 51 ALA B C 1
ATOM 2358 O O . ALA B 1 51 ? -6.945 -17.328 0.894 1 98.88 51 ALA B O 1
ATOM 2359 N N . SER B 1 52 ? -7.324 -18.609 2.697 1 98.88 52 SER B N 1
ATOM 2360 C CA . SER B 1 52 ? -6.938 -17.547 3.633 1 98.88 52 SER B CA 1
ATOM 2361 C C . SER B 1 52 ? -5.441 -17.281 3.561 1 98.88 52 SER B C 1
ATOM 2363 O O . SER B 1 52 ? -5.02 -16.109 3.529 1 98.88 52 SER B O 1
ATOM 2365 N N . ILE B 1 53 ? -4.637 -18.344 3.461 1 98.88 53 ILE B N 1
ATOM 2366 C CA . ILE B 1 53 ? -3.189 -18.172 3.383 1 98.88 53 ILE B CA 1
ATOM 2367 C C . ILE B 1 53 ? -2.811 -17.625 2.008 1 98.88 53 ILE B C 1
ATOM 2369 O O . ILE B 1 53 ? -1.975 -16.719 1.902 1 98.88 53 ILE B O 1
ATOM 2373 N N . PHE B 1 54 ? -3.412 -18.172 0.959 1 98.88 54 PHE B N 1
ATOM 2374 C CA . PHE B 1 54 ? -3.131 -17.766 -0.411 1 98.88 54 PHE B CA 1
ATOM 2375 C C . PHE B 1 54 ? -3.395 -16.266 -0.59 1 98.88 54 PHE B C 1
ATOM 2377 O O . PHE B 1 54 ? -2.691 -15.602 -1.346 1 98.88 54 PHE B O 1
ATOM 2384 N N . TYR B 1 55 ? -4.371 -15.711 0.108 1 98.88 55 TYR B N 1
ATOM 2385 C CA . TYR B 1 55 ? -4.637 -14.273 0.029 1 98.88 55 TYR B CA 1
ATOM 2386 C C . TYR B 1 55 ? -3.389 -13.469 0.37 1 98.88 55 TYR B C 1
ATOM 2388 O O . TYR B 1 55 ? -3.074 -12.484 -0.303 1 98.88 55 TYR B O 1
ATOM 2396 N N . HIS B 1 56 ? -2.717 -13.859 1.369 1 98.81 56 HIS B N 1
ATOM 2397 C CA . HIS B 1 56 ? -1.567 -13.102 1.85 1 98.81 56 HIS B CA 1
ATOM 2398 C C . HIS B 1 56 ? -0.357 -13.297 0.944 1 98.81 56 HIS B C 1
ATOM 2400 O O . HIS B 1 56 ? 0.575 -12.492 0.96 1 98.81 56 HIS B O 1
ATOM 2406 N N . LEU B 1 57 ? -0.325 -14.344 0.181 1 98.62 57 LEU B N 1
ATOM 2407 C CA . LEU B 1 57 ? 0.765 -14.586 -0.758 1 98.62 57 LEU B CA 1
ATOM 2408 C C . LEU B 1 57 ? 0.583 -13.758 -2.027 1 98.62 57 LEU B C 1
ATOM 2410 O O . LEU B 1 57 ? 1.541 -13.539 -2.77 1 98.62 57 LEU B O 1
ATOM 2414 N N . ARG B 1 58 ? -0.609 -13.305 -2.225 1 97.38 58 ARG B N 1
ATOM 2415 C CA . ARG B 1 58 ? -0.887 -12.523 -3.424 1 97.38 58 ARG B CA 1
ATOM 2416 C C . ARG B 1 58 ? -1.209 -11.078 -3.068 1 97.38 58 ARG B C 1
ATOM 2418 O O . ARG B 1 58 ? -0.87 -10.156 -3.816 1 97.38 58 ARG B O 1
ATOM 2425 N N . GLY B 1 59 ? -1.795 -10.914 -1.945 1 96.56 59 GLY B N 1
ATOM 2426 C CA . GLY B 1 59 ? -2.412 -9.648 -1.596 1 96.56 59 GLY B CA 1
ATOM 2427 C C . GLY B 1 59 ? -1.402 -8.57 -1.251 1 96.56 59 GLY B C 1
ATOM 2428 O O . GLY B 1 59 ? -1.737 -7.383 -1.229 1 96.56 59 GLY B O 1
ATOM 2429 N N . HIS B 1 60 ? -0.182 -8.938 -0.971 1 96.75 60 HIS B N 1
ATOM 2430 C CA . HIS B 1 60 ? 0.826 -7.965 -0.562 1 96.75 60 HIS B CA 1
ATOM 2431 C C . HIS B 1 60 ? 1.723 -7.578 -1.732 1 96.75 60 HIS B C 1
ATOM 2433 O O . HIS B 1 60 ? 2.709 -6.859 -1.552 1 96.75 60 HIS B O 1
ATOM 2439 N N . PHE B 1 61 ? 1.363 -7.988 -2.928 1 96.62 61 PHE B N 1
ATOM 2440 C CA . PHE B 1 61 ? 2.146 -7.699 -4.121 1 96.62 61 PHE B CA 1
ATOM 2441 C C . PHE B 1 61 ? 2.246 -6.195 -4.355 1 96.62 61 PHE B C 1
ATOM 2443 O O . PHE B 1 61 ? 3.25 -5.707 -4.875 1 96.62 61 PHE B O 1
ATOM 2450 N N . ILE B 1 62 ? 1.273 -5.457 -3.896 1 97 62 ILE B N 1
ATOM 2451 C CA . ILE B 1 62 ? 1.25 -4.008 -4.078 1 97 62 ILE B CA 1
ATOM 2452 C C . ILE B 1 62 ? 2.469 -3.383 -3.402 1 97 62 ILE B C 1
ATOM 2454 O O . ILE B 1 62 ? 3.004 -2.381 -3.879 1 97 62 ILE B O 1
ATOM 2458 N N . ASN B 1 63 ? 2.926 -3.988 -2.307 1 97.81 63 ASN B N 1
ATOM 2459 C CA . ASN B 1 63 ? 4.105 -3.451 -1.634 1 97.81 63 ASN B CA 1
ATOM 2460 C C . ASN B 1 63 ? 5.352 -3.568 -2.506 1 97.81 63 ASN B C 1
ATOM 2462 O O . ASN B 1 63 ? 6.203 -2.678 -2.504 1 97.81 63 ASN B O 1
ATOM 2466 N N . PHE B 1 64 ? 5.453 -4.68 -3.234 1 98.19 64 PHE B N 1
ATOM 2467 C CA . PHE B 1 64 ? 6.531 -4.887 -4.195 1 98.19 64 PHE B CA 1
ATOM 2468 C C . PHE B 1 64 ? 6.469 -3.848 -5.309 1 98.19 64 PHE B C 1
ATOM 2470 O O . PHE B 1 64 ? 7.469 -3.189 -5.605 1 98.19 64 PHE B O 1
ATOM 2477 N N . LEU B 1 65 ? 5.289 -3.645 -5.844 1 97.88 65 LEU B N 1
ATOM 2478 C CA . LEU B 1 65 ? 5.094 -2.689 -6.926 1 97.88 65 LEU B CA 1
ATOM 2479 C C . LEU B 1 65 ? 5.402 -1.269 -6.465 1 97.88 65 LEU B C 1
ATOM 2481 O O . LEU B 1 65 ? 6.047 -0.503 -7.18 1 97.88 65 LEU B O 1
ATOM 2485 N N . TRP B 1 66 ? 4.961 -0.982 -5.266 1 98.06 66 TRP B N 1
ATOM 2486 C CA . TRP B 1 66 ? 5.152 0.342 -4.684 1 98.06 66 TRP B CA 1
ATOM 2487 C C . TRP B 1 66 ? 6.637 0.656 -4.523 1 98.06 66 TRP B C 1
ATOM 2489 O O . TRP B 1 66 ? 7.086 1.748 -4.875 1 98.06 66 TRP B O 1
ATOM 2499 N N . TYR B 1 67 ? 7.363 -0.295 -4.055 1 98.56 67 TYR B N 1
ATOM 2500 C CA . TYR B 1 67 ? 8.805 -0.126 -3.887 1 98.56 67 TYR B CA 1
ATOM 2501 C C . TYR B 1 67 ? 9.484 0.131 -5.227 1 98.56 67 TYR B C 1
ATOM 2503 O O . TYR B 1 67 ? 10.242 1.092 -5.371 1 98.56 67 TYR B O 1
ATOM 2511 N N . VAL B 1 68 ? 9.172 -0.67 -6.211 1 98.25 68 VAL B N 1
ATOM 2512 C CA . VAL B 1 68 ? 9.805 -0.582 -7.523 1 98.25 68 VAL B CA 1
ATOM 2513 C C . VAL B 1 68 ? 9.484 0.769 -8.164 1 98.25 68 VAL B C 1
ATOM 2515 O O . VAL B 1 68 ? 10.375 1.442 -8.68 1 98.25 68 VAL B O 1
ATOM 2518 N N . ALA B 1 69 ? 8.258 1.187 -8.047 1 97.62 69 ALA B N 1
ATOM 2519 C CA . ALA B 1 69 ? 7.832 2.428 -8.695 1 97.62 69 ALA B CA 1
ATOM 2520 C C . ALA B 1 69 ? 8.461 3.641 -8.016 1 97.62 69 ALA B C 1
ATOM 2522 O O . ALA B 1 69 ? 8.961 4.547 -8.688 1 97.62 69 ALA B O 1
ATOM 2523 N N . ASN B 1 70 ? 8.438 3.643 -6.723 1 97.94 70 ASN B N 1
ATOM 2524 C CA . ASN B 1 70 ? 8.891 4.82 -5.992 1 97.94 70 ASN B CA 1
ATOM 2525 C C . ASN B 1 70 ? 10.391 5.023 -6.129 1 97.94 70 ASN B C 1
ATOM 2527 O O . ASN B 1 70 ? 10.883 6.152 -6.082 1 97.94 70 ASN B O 1
ATOM 2531 N N . PHE B 1 71 ? 11.125 3.947 -6.34 1 97.69 71 PHE B N 1
ATOM 2532 C CA . PHE B 1 71 ? 12.578 4.074 -6.371 1 97.69 71 PHE B CA 1
ATOM 2533 C C . PHE B 1 71 ? 13.117 3.775 -7.762 1 97.69 71 PHE B C 1
ATOM 2535 O O . PHE B 1 71 ? 14.297 3.441 -7.918 1 97.69 71 PHE B O 1
ATOM 2542 N N . ALA B 1 72 ? 12.203 3.879 -8.727 1 95.75 72 ALA B N 1
ATOM 2543 C CA . ALA B 1 72 ? 12.617 3.791 -10.125 1 95.75 72 ALA B CA 1
ATOM 2544 C C . ALA B 1 72 ? 13.414 5.02 -10.531 1 95.75 72 ALA B C 1
ATOM 2546 O O . ALA B 1 72 ? 13.203 6.117 -10.008 1 95.75 72 ALA B O 1
ATOM 2547 N N . ASP B 1 73 ? 14.266 4.859 -11.562 1 90.81 73 ASP B N 1
ATOM 2548 C CA . ASP B 1 73 ? 15.133 5.957 -11.969 1 90.81 73 ASP B CA 1
ATOM 2549 C C . ASP B 1 73 ? 14.648 6.578 -13.281 1 90.81 73 ASP B C 1
ATOM 2551 O O . ASP B 1 73 ? 15.312 7.445 -13.852 1 90.81 73 ASP B O 1
ATOM 2555 N N . ASN B 1 74 ? 13.562 6.043 -13.789 1 91.69 74 ASN B N 1
ATOM 2556 C CA . ASN B 1 74 ? 13.078 6.59 -15.055 1 91.69 74 ASN B CA 1
ATOM 2557 C C . ASN B 1 74 ? 11.555 6.508 -15.156 1 91.69 74 ASN B C 1
ATOM 2559 O O . ASN B 1 74 ? 10.93 5.668 -14.508 1 91.69 74 ASN B O 1
ATOM 2563 N N . GLU B 1 75 ? 11.039 7.344 -15.992 1 94.19 75 GLU B N 1
ATOM 2564 C CA . GLU B 1 75 ? 9.594 7.492 -16.141 1 94.19 75 GLU B CA 1
ATOM 2565 C C . GLU B 1 75 ? 8.969 6.238 -16.75 1 94.19 75 GLU B C 1
ATOM 2567 O O . GLU B 1 75 ? 7.848 5.863 -16.391 1 94.19 75 GLU B O 1
ATOM 2572 N N . ALA B 1 76 ? 9.641 5.629 -17.641 1 93.94 76 ALA B N 1
ATOM 2573 C CA . ALA B 1 76 ? 9.109 4.441 -18.312 1 93.94 76 ALA B CA 1
ATOM 2574 C C . ALA B 1 76 ? 8.812 3.332 -17.312 1 93.94 76 ALA B C 1
ATOM 2576 O O . ALA B 1 76 ? 7.777 2.666 -17.391 1 93.94 76 ALA B O 1
ATOM 2577 N N . SER B 1 77 ? 9.719 3.18 -16.312 1 94.31 77 SER B N 1
ATOM 2578 C CA . SER B 1 77 ? 9.523 2.178 -15.273 1 94.31 77 SER B CA 1
ATOM 2579 C C . SER B 1 77 ? 8.297 2.496 -14.422 1 94.31 77 SER B C 1
ATOM 2581 O O . SER B 1 77 ? 7.488 1.612 -14.133 1 94.31 77 SER B O 1
ATOM 2583 N N . LYS B 1 78 ? 8.148 3.773 -14.055 1 95.94 78 LYS B N 1
ATOM 2584 C CA . LYS B 1 78 ? 6.984 4.195 -13.281 1 95.94 78 LYS B CA 1
ATOM 2585 C C . LYS B 1 78 ? 5.691 3.912 -14.039 1 95.94 78 LYS B C 1
ATOM 2587 O O . LYS B 1 78 ? 4.738 3.379 -13.469 1 95.94 78 LYS B O 1
ATOM 2592 N N . GLN B 1 79 ? 5.691 4.152 -15.305 1 95.12 79 GLN B N 1
ATOM 2593 C CA . GLN B 1 79 ? 4.492 4.031 -16.125 1 95.12 79 GLN B CA 1
ATOM 2594 C C . GLN B 1 79 ? 4.059 2.572 -16.25 1 95.12 79 GLN B C 1
ATOM 2596 O O . GLN B 1 79 ? 2.863 2.27 -16.203 1 95.12 79 GLN B O 1
ATOM 2601 N N . ILE B 1 80 ? 4.996 1.702 -16.391 1 95.62 80 ILE B N 1
ATOM 2602 C CA . ILE B 1 80 ? 4.652 0.295 -16.562 1 95.62 80 ILE B CA 1
ATOM 2603 C C . ILE B 1 80 ? 4.055 -0.251 -15.266 1 95.62 80 ILE B C 1
ATOM 2605 O O . ILE B 1 80 ? 3.121 -1.057 -15.297 1 95.62 80 ILE B O 1
ATOM 2609 N N . ILE B 1 81 ? 4.617 0.212 -14.109 1 96.31 81 ILE B N 1
ATOM 2610 C CA . ILE B 1 81 ? 4.098 -0.229 -12.82 1 96.31 81 ILE B CA 1
ATOM 2611 C C . ILE B 1 81 ? 2.693 0.333 -12.609 1 96.31 81 ILE B C 1
ATOM 2613 O O . ILE B 1 81 ? 1.796 -0.377 -12.148 1 96.31 81 ILE B O 1
ATOM 2617 N N . ILE B 1 82 ? 2.504 1.592 -12.984 1 95.19 82 ILE B N 1
ATOM 2618 C CA . ILE B 1 82 ? 1.198 2.225 -12.836 1 95.19 82 ILE B CA 1
ATOM 2619 C C . ILE B 1 82 ? 0.176 1.507 -13.711 1 95.19 82 ILE B C 1
ATOM 2621 O O . ILE B 1 82 ? -0.965 1.289 -13.297 1 95.19 82 ILE B O 1
ATOM 2625 N N . GLN B 1 83 ? 0.574 1.109 -14.883 1 94.5 83 GLN B N 1
ATOM 2626 C CA . GLN B 1 83 ? -0.318 0.37 -15.773 1 94.5 83 GLN B CA 1
ATOM 2627 C C . GLN B 1 83 ? -0.699 -0.979 -15.172 1 94.5 83 GLN B C 1
ATOM 2629 O O . GLN B 1 83 ? -1.843 -1.42 -15.289 1 94.5 83 GLN B O 1
ATOM 2634 N N . ASN B 1 84 ? 0.268 -1.608 -14.609 1 95.81 84 ASN B N 1
ATOM 2635 C CA . ASN B 1 84 ? -0.021 -2.865 -13.93 1 95.81 84 ASN B CA 1
ATOM 2636 C C . ASN B 1 84 ? -1.024 -2.67 -12.797 1 95.81 84 ASN B C 1
ATOM 2638 O O . ASN B 1 84 ? -1.995 -3.42 -12.68 1 95.81 84 ASN B O 1
ATOM 2642 N N . ILE B 1 85 ? -0.82 -1.585 -12 1 96 85 ILE B N 1
ATOM 2643 C CA . ILE B 1 85 ? -1.71 -1.259 -10.891 1 96 85 ILE B CA 1
ATOM 2644 C C . ILE B 1 85 ? -3.117 -0.995 -11.414 1 96 85 ILE B C 1
ATOM 2646 O O . ILE B 1 85 ? -4.102 -1.476 -10.852 1 96 85 ILE B O 1
ATOM 2650 N N . TYR B 1 86 ? -3.164 -0.355 -12.492 1 94.88 86 TYR B N 1
ATOM 2651 C CA . TYR B 1 86 ? -4.441 -0.037 -13.117 1 94.88 86 TYR B CA 1
ATOM 2652 C C . TYR B 1 86 ? -5.184 -1.306 -13.516 1 94.88 86 TYR B C 1
ATOM 2654 O O . TYR B 1 86 ? -6.391 -1.422 -13.305 1 94.88 86 TYR B O 1
ATOM 2662 N N . GLU B 1 87 ? -4.5 -2.242 -14.031 1 94.5 87 GLU B N 1
ATOM 2663 C CA . GLU B 1 87 ? -5.102 -3.508 -14.445 1 94.5 87 GLU B CA 1
ATOM 2664 C C . GLU B 1 87 ? -5.547 -4.32 -13.234 1 94.5 87 GLU B C 1
ATOM 2666 O O . GLU B 1 87 ? -6.605 -4.957 -13.258 1 94.5 87 GLU B O 1
ATOM 2671 N N . GLU B 1 88 ? -4.75 -4.258 -12.172 1 95.94 88 GLU B N 1
ATOM 2672 C CA . GLU B 1 88 ? -5.109 -4.977 -10.953 1 95.94 88 GLU B CA 1
ATOM 2673 C C . GLU B 1 88 ? -6.398 -4.426 -10.352 1 95.94 88 GLU B C 1
ATOM 2675 O O . GLU B 1 88 ? -7.227 -5.188 -9.844 1 95.94 88 GLU B O 1
ATOM 2680 N N . ILE B 1 89 ? -6.617 -3.119 -10.453 1 96.56 89 ILE B N 1
ATOM 2681 C CA . ILE B 1 89 ? -7.762 -2.441 -9.852 1 96.56 89 ILE B CA 1
ATOM 2682 C C . ILE B 1 89 ? -8.992 -2.633 -10.734 1 96.56 89 ILE B C 1
ATOM 2684 O O . ILE B 1 89 ? -10.125 -2.438 -10.281 1 96.56 89 ILE B O 1
ATOM 2688 N N . GLY B 1 90 ? -8.781 -3.092 -11.945 1 94.12 90 GLY B N 1
ATOM 2689 C CA . GLY B 1 90 ? -9.883 -3.293 -12.867 1 94.12 90 GLY B CA 1
ATOM 2690 C C . GLY B 1 90 ? -10.242 -2.045 -13.656 1 94.12 90 GLY B C 1
ATOM 2691 O O . GLY B 1 90 ? -10.75 -1.075 -13.086 1 94.12 90 GLY B O 1
ATOM 2692 N N . ILE B 1 91 ? -10.094 -2.113 -14.945 1 87.25 91 ILE B N 1
ATOM 2693 C CA . ILE B 1 91 ? -10.344 -0.985 -15.836 1 87.25 91 ILE B CA 1
ATOM 2694 C C . ILE B 1 91 ? -11.797 -1.031 -16.328 1 87.25 91 ILE B C 1
ATOM 2696 O O . ILE B 1 91 ? -12.328 -2.105 -16.609 1 87.25 91 ILE B O 1
ATOM 2700 N N . GLY B 1 92 ? -12.328 0.107 -16.422 1 84.25 92 GLY B N 1
ATOM 2701 C CA . GLY B 1 92 ? -13.695 0.173 -16.891 1 84.25 92 GLY B CA 1
ATOM 2702 C C . GLY B 1 92 ? -14.672 -0.586 -16.016 1 84.25 92 GLY B C 1
ATOM 2703 O O . GLY B 1 92 ? -14.734 -0.354 -14.797 1 84.25 92 GLY B O 1
ATOM 2704 N N . ASN B 1 93 ? -15.312 -1.545 -16.641 1 83 93 ASN B N 1
ATOM 2705 C CA . ASN B 1 93 ? -16.328 -2.312 -15.914 1 83 93 ASN B CA 1
ATOM 2706 C C . ASN B 1 93 ? -15.75 -3.611 -15.359 1 83 93 ASN B C 1
ATOM 2708 O O . ASN B 1 93 ? -16.484 -4.426 -14.797 1 83 93 ASN B O 1
ATOM 2712 N N . ARG B 1 94 ? -14.531 -3.781 -15.391 1 91.25 94 ARG B N 1
ATOM 2713 C CA . ARG B 1 94 ? -13.914 -5.012 -14.906 1 91.25 94 ARG B CA 1
ATOM 2714 C C . ARG B 1 94 ? -13.734 -4.98 -13.398 1 91.25 94 ARG B C 1
ATOM 2716 O O . ARG B 1 94 ? -13.398 -3.939 -12.828 1 91.25 94 ARG B O 1
ATOM 2723 N N . PHE B 1 95 ? -13.961 -6.121 -12.836 1 95.06 95 PHE B N 1
ATOM 2724 C CA . PHE B 1 95 ? -13.695 -6.289 -11.414 1 95.06 95 PHE B CA 1
ATOM 2725 C C . PHE B 1 95 ? -12.195 -6.25 -11.133 1 95.06 95 PHE B C 1
ATOM 2727 O O . PHE B 1 95 ? -11.391 -6.672 -11.969 1 95.06 95 PHE B O 1
ATOM 2734 N N . SER B 1 96 ? -11.922 -5.625 -9.969 1 96.94 96 SER B N 1
ATOM 2735 C CA . SER B 1 96 ? -10.531 -5.699 -9.539 1 96.94 96 SER B CA 1
ATOM 2736 C C . SER B 1 96 ? -10.109 -7.141 -9.273 1 96.94 96 SER B C 1
ATOM 2738 O O . SER B 1 96 ? -10.953 -8 -9.008 1 96.94 96 SER B O 1
ATOM 2740 N N . HIS B 1 97 ? -8.82 -7.414 -9.344 1 96.88 97 HIS B N 1
ATOM 2741 C CA . HIS B 1 97 ? -8.312 -8.742 -9.016 1 96.88 97 HIS B CA 1
ATOM 2742 C C . HIS B 1 97 ? -8.617 -9.102 -7.566 1 96.88 97 HIS B C 1
ATOM 2744 O O . HIS B 1 97 ? -8.891 -10.266 -7.254 1 96.88 97 HIS B O 1
ATOM 2750 N N . GLU B 1 98 ? -8.641 -8.109 -6.742 1 97.88 98 GLU B N 1
ATOM 2751 C CA . GLU B 1 98 ? -8.977 -8.344 -5.34 1 97.88 98 GLU B CA 1
ATOM 2752 C C . GLU B 1 98 ? -10.438 -8.758 -5.176 1 97.88 98 GLU B C 1
ATOM 2754 O O . GLU B 1 98 ? -10.742 -9.656 -4.395 1 97.88 98 GLU B O 1
ATOM 2759 N N . LYS B 1 99 ? -11.305 -8.133 -5.891 1 97.62 99 LYS B N 1
ATOM 2760 C CA . LYS B 1 99 ? -12.711 -8.516 -5.832 1 97.62 99 LYS B CA 1
ATOM 2761 C C . LYS B 1 99 ? -12.93 -9.914 -6.398 1 97.62 99 LYS B C 1
ATOM 2763 O O . LYS B 1 99 ? -13.773 -10.664 -5.902 1 97.62 99 LYS B O 1
ATOM 2768 N N . LEU B 1 100 ? -12.227 -10.188 -7.461 1 98.19 100 LEU B N 1
ATOM 2769 C CA . LEU B 1 100 ? -12.305 -11.547 -7.996 1 98.19 100 LEU B CA 1
ATOM 2770 C C . LEU B 1 100 ? -11.82 -12.562 -6.969 1 98.19 100 LEU B C 1
ATOM 2772 O O . LEU B 1 100 ? -12.422 -13.633 -6.82 1 98.19 100 LEU B O 1
ATOM 2776 N N . TYR B 1 101 ? -10.75 -12.234 -6.27 1 98.75 101 TYR B N 1
ATOM 2777 C CA . TYR B 1 101 ? -10.281 -13.133 -5.219 1 98.75 101 TYR B CA 1
ATOM 2778 C C . TYR B 1 101 ? -11.328 -13.281 -4.121 1 98.75 101 TYR B C 1
ATOM 2780 O O . TYR B 1 101 ? -11.523 -14.367 -3.582 1 98.75 101 TYR B O 1
ATOM 2788 N N . GLU B 1 102 ? -11.93 -12.188 -3.777 1 98.69 102 GLU B N 1
ATOM 2789 C CA . GLU B 1 102 ? -12.969 -12.203 -2.752 1 98.69 102 GLU B CA 1
ATOM 2790 C C . GLU B 1 102 ? -14.07 -13.211 -3.094 1 98.69 102 GLU B C 1
ATOM 2792 O O . GLU B 1 102 ? -14.547 -13.93 -2.221 1 98.69 102 GLU B O 1
ATOM 2797 N N . ARG B 1 103 ? -14.453 -13.234 -4.375 1 98.44 103 ARG B N 1
ATOM 2798 C CA . ARG B 1 103 ? -15.477 -14.18 -4.824 1 98.44 103 ARG B CA 1
ATOM 2799 C C . ARG B 1 103 ? -15.047 -15.617 -4.574 1 98.44 103 ARG B C 1
ATOM 2801 O O . ARG B 1 103 ? -15.82 -16.422 -4.051 1 98.44 103 ARG B O 1
ATOM 2808 N N . PHE B 1 104 ? -13.852 -15.883 -4.93 1 98.88 104 PHE B N 1
ATOM 2809 C CA . PHE B 1 104 ? -13.281 -17.203 -4.699 1 98.88 104 PHE B CA 1
ATOM 2810 C C . PHE B 1 104 ? -13.211 -17.516 -3.205 1 98.88 104 PHE B C 1
ATOM 2812 O O . PHE B 1 104 ? -13.656 -18.562 -2.758 1 98.88 104 PHE B O 1
ATOM 2819 N N . ALA B 1 105 ? -12.664 -16.578 -2.416 1 98.88 105 ALA B N 1
ATOM 2820 C CA . ALA B 1 105 ? -12.43 -16.781 -0.987 1 98.88 105 ALA B CA 1
ATOM 2821 C C . ALA B 1 105 ? -13.742 -17.031 -0.248 1 98.88 105 ALA B C 1
ATOM 2823 O O . ALA B 1 105 ? -13.812 -17.875 0.652 1 98.88 105 ALA B O 1
ATOM 2824 N N . LYS B 1 106 ? -14.758 -16.328 -0.642 1 98.56 106 LYS B N 1
ATOM 2825 C CA . LYS B 1 106 ? -16.062 -16.469 -0.015 1 98.56 106 LYS B CA 1
ATOM 2826 C C . LYS B 1 106 ? -16.594 -17.906 -0.184 1 98.56 106 LYS B C 1
ATOM 2828 O O . LYS B 1 106 ? -17.188 -18.453 0.735 1 98.56 106 LYS B O 1
ATOM 2833 N N . GLU B 1 107 ? -16.375 -18.469 -1.341 1 98.44 107 GLU B N 1
ATOM 2834 C CA . GLU B 1 107 ? -16.797 -19.844 -1.586 1 98.44 107 GLU B CA 1
ATOM 2835 C C . GLU B 1 107 ? -16.062 -20.812 -0.678 1 98.44 107 GLU B C 1
ATOM 2837 O O . GLU B 1 107 ? -16.578 -21.891 -0.369 1 98.44 107 GLU B O 1
ATOM 2842 N N . CYS B 1 108 ? -14.914 -20.469 -0.234 1 98.69 108 CYS B N 1
ATOM 2843 C CA . CYS B 1 108 ? -14.125 -21.328 0.648 1 98.69 108 CYS B CA 1
ATOM 2844 C C . CYS B 1 108 ? -14.391 -20.984 2.111 1 98.69 108 CYS B C 1
ATOM 2846 O O . CYS B 1 108 ? -13.75 -21.547 3.006 1 98.69 108 CYS B O 1
ATOM 2848 N N . GLY B 1 109 ? -15.227 -20.016 2.361 1 98.44 109 GLY B N 1
ATOM 2849 C CA . GLY B 1 109 ? -15.57 -19.641 3.727 1 98.44 109 GLY B CA 1
ATOM 2850 C C . GLY B 1 109 ? -14.633 -18.609 4.32 1 98.44 109 GLY B C 1
ATOM 2851 O O . GLY B 1 109 ? -14.492 -18.516 5.539 1 98.44 109 GLY B O 1
ATOM 2852 N N . VAL B 1 110 ? -14 -17.844 3.482 1 98.81 110 VAL B N 1
ATOM 2853 C CA . VAL B 1 110 ? -13.016 -16.859 3.949 1 98.81 110 VAL B CA 1
ATOM 2854 C C . VAL B 1 110 ? -13.516 -15.453 3.668 1 98.81 110 VAL B C 1
ATOM 2856 O O . VAL B 1 110 ? -13.961 -15.156 2.557 1 98.81 110 VAL B O 1
ATOM 2859 N N . ASP B 1 111 ? -13.492 -14.586 4.676 1 98.62 111 ASP B N 1
ATOM 2860 C CA . ASP B 1 111 ? -13.719 -13.156 4.531 1 98.62 111 ASP B CA 1
ATOM 2861 C C . ASP B 1 111 ? -12.391 -12.406 4.375 1 98.62 111 ASP B C 1
ATOM 2863 O O . ASP B 1 111 ? -11.656 -12.219 5.348 1 98.62 111 ASP B O 1
ATOM 2867 N N . ILE B 1 112 ? -12.125 -11.922 3.188 1 98.56 112 ILE B N 1
ATOM 2868 C CA . ILE B 1 112 ? -10.805 -11.344 2.953 1 98.56 112 ILE B CA 1
ATOM 2869 C C . ILE B 1 112 ? -10.719 -9.977 3.631 1 98.56 112 ILE B C 1
ATOM 2871 O O . ILE B 1 112 ? -9.617 -9.461 3.863 1 98.56 112 ILE B O 1
ATOM 2875 N N . HIS B 1 113 ? -11.883 -9.273 3.91 1 98.62 113 HIS B N 1
ATOM 2876 C CA . HIS B 1 113 ? -11.828 -8.023 4.656 1 98.62 113 HIS B CA 1
ATOM 2877 C C . HIS B 1 113 ? -11.273 -8.234 6.055 1 98.62 113 HIS B C 1
ATOM 2879 O O . HIS B 1 113 ? -10.516 -7.406 6.562 1 98.62 113 HIS B O 1
ATOM 2885 N N . ASP B 1 114 ? -11.672 -9.352 6.617 1 98.44 114 ASP B N 1
ATOM 2886 C CA . ASP B 1 114 ? -11.102 -9.719 7.906 1 98.44 114 ASP B CA 1
ATOM 2887 C C . ASP B 1 114 ? -9.602 -10.008 7.777 1 98.44 114 ASP B C 1
ATOM 2889 O O . ASP B 1 114 ? -8.812 -9.594 8.633 1 98.44 114 ASP B O 1
ATOM 2893 N N . GLU B 1 115 ? -9.18 -10.719 6.727 1 98.81 115 GLU B N 1
ATOM 2894 C CA . GLU B 1 115 ? -7.766 -11.008 6.508 1 98.81 115 GLU B CA 1
ATOM 2895 C C . GLU B 1 115 ? -6.965 -9.727 6.289 1 98.81 115 GLU B C 1
ATOM 2897 O O . GLU B 1 115 ? -5.824 -9.617 6.742 1 98.81 115 GLU B O 1
ATOM 2902 N N . ILE B 1 116 ? -7.566 -8.773 5.574 1 98.62 116 ILE B N 1
ATOM 2903 C CA . ILE B 1 116 ? -6.91 -7.496 5.309 1 98.62 116 ILE B CA 1
ATOM 2904 C C . ILE B 1 116 ? -6.676 -6.754 6.621 1 98.62 116 ILE B C 1
ATOM 2906 O O . ILE B 1 116 ? -5.586 -6.23 6.863 1 98.62 116 ILE B O 1
ATOM 2910 N N . VAL B 1 117 ? -7.672 -6.77 7.539 1 98.56 117 VAL B N 1
ATOM 2911 C CA . VAL B 1 117 ? -7.641 -5.961 8.75 1 98.56 117 VAL B CA 1
ATOM 2912 C C . VAL B 1 117 ? -6.844 -6.684 9.836 1 98.56 117 VAL B C 1
ATOM 2914 O O . VAL B 1 117 ? -5.949 -6.102 10.453 1 98.56 117 VAL B O 1
ATOM 2917 N N . ASN B 1 118 ? -7.184 -7.996 9.984 1 98.44 118 ASN B N 1
ATOM 2918 C CA . ASN B 1 118 ? -6.688 -8.703 11.164 1 98.44 118 ASN B CA 1
ATOM 2919 C C . ASN B 1 118 ? -5.52 -9.617 10.82 1 98.44 118 ASN B C 1
ATOM 2921 O O . ASN B 1 118 ? -4.809 -10.094 11.711 1 98.44 118 ASN B O 1
ATOM 2925 N N . GLU B 1 119 ? -5.355 -9.891 9.555 1 98.25 119 GLU B N 1
ATOM 2926 C CA . GLU B 1 119 ? -4.25 -10.734 9.102 1 98.25 119 GLU B CA 1
ATOM 2927 C C . GLU B 1 119 ? -4.223 -12.062 9.844 1 98.25 119 GLU B C 1
ATOM 2929 O O . GLU B 1 119 ? -3.154 -12.531 10.242 1 98.25 119 GLU B O 1
ATOM 2934 N N . THR B 1 120 ? -5.371 -12.625 10.016 1 98.06 120 THR B N 1
ATOM 2935 C CA . THR B 1 120 ? -5.562 -13.789 10.875 1 98.06 120 THR B CA 1
ATOM 2936 C C . THR B 1 120 ? -4.746 -14.977 10.367 1 98.06 120 THR B C 1
ATOM 2938 O O . THR B 1 120 ? -4.203 -15.75 11.156 1 98.06 120 THR B O 1
ATOM 2941 N N . ASN B 1 121 ? -4.609 -15.148 9.07 1 98.5 121 ASN B N 1
ATOM 2942 C CA . ASN B 1 121 ? -3.93 -16.312 8.5 1 98.5 121 ASN B CA 1
ATOM 2943 C C . ASN B 1 121 ? -2.676 -15.898 7.73 1 98.5 121 ASN B C 1
ATOM 2945 O O . ASN B 1 121 ? -2.279 -16.562 6.777 1 98.5 121 ASN B O 1
ATOM 2949 N N . TYR B 1 122 ? -2.148 -14.688 8.078 1 98.62 122 TYR B N 1
ATOM 2950 C CA . TYR B 1 122 ? -0.833 -14.273 7.605 1 98.62 122 TYR B CA 1
ATOM 2951 C C . TYR B 1 122 ? 0.273 -14.969 8.391 1 98.62 122 TYR B C 1
ATOM 2953 O O . TYR B 1 122 ? 0.937 -14.336 9.227 1 98.62 122 TYR B O 1
ATOM 2961 N N . ILE B 1 123 ? 0.509 -16.25 8.094 1 98.44 123 ILE B N 1
ATOM 2962 C CA . ILE B 1 123 ? 1.331 -17.141 8.906 1 98.44 123 ILE B CA 1
ATOM 2963 C C . ILE B 1 123 ? 2.807 -16.922 8.594 1 98.44 123 ILE B C 1
ATOM 2965 O O . ILE B 1 123 ? 3.141 -16.234 7.621 1 98.44 123 ILE B O 1
ATOM 2969 N N . PRO B 1 124 ? 3.766 -17.422 9.289 1 98.19 124 PRO B N 1
ATOM 2970 C CA . PRO B 1 124 ? 5.172 -17.016 9.273 1 98.19 124 PRO B CA 1
ATOM 2971 C C . PRO B 1 124 ? 5.812 -17.156 7.895 1 98.19 124 PRO B C 1
ATOM 2973 O O . PRO B 1 124 ? 6.484 -16.234 7.422 1 98.19 124 PRO B O 1
ATOM 2976 N N . PHE B 1 125 ? 5.648 -18.25 7.191 1 98.56 125 PHE B N 1
ATOM 2977 C CA . PHE B 1 125 ? 6.355 -18.391 5.922 1 98.56 125 PHE B CA 1
ATOM 2978 C C . PHE B 1 125 ? 5.824 -17.391 4.898 1 98.56 125 PHE B C 1
ATOM 2980 O O . PHE B 1 125 ? 6.57 -16.922 4.043 1 98.56 125 PHE B O 1
ATOM 2987 N N . ALA B 1 126 ? 4.449 -17.094 4.977 1 98.81 126 ALA B N 1
ATOM 2988 C CA . ALA B 1 126 ? 3.879 -16.094 4.082 1 98.81 126 ALA B CA 1
ATOM 2989 C C . ALA B 1 126 ? 4.449 -14.711 4.379 1 98.81 126 ALA B C 1
ATOM 2991 O O . ALA B 1 126 ? 4.758 -13.953 3.457 1 98.81 126 ALA B O 1
ATOM 2992 N N . LYS B 1 127 ? 4.605 -14.359 5.691 1 98.56 127 LYS B N 1
ATOM 2993 C CA . LYS B 1 127 ? 5.23 -13.102 6.09 1 98.56 127 LYS B CA 1
ATOM 2994 C C . LYS B 1 127 ? 6.656 -13 5.559 1 98.56 127 LYS B C 1
ATOM 2996 O O . LYS B 1 127 ? 7.051 -11.969 5.016 1 98.56 127 LYS B O 1
ATOM 3001 N N . GLU B 1 128 ? 7.391 -14.07 5.742 1 98.62 128 GLU B N 1
ATOM 3002 C CA . GLU B 1 128 ? 8.773 -14.094 5.289 1 98.62 128 GLU B CA 1
ATOM 3003 C C . GLU B 1 128 ? 8.867 -13.977 3.77 1 98.62 128 GLU B C 1
ATOM 3005 O O . GLU B 1 128 ? 9.766 -13.32 3.242 1 98.62 128 GLU B O 1
ATOM 3010 N N . PHE B 1 129 ? 7.961 -14.672 3.102 1 98.81 129 PHE B N 1
ATOM 3011 C CA . PHE B 1 129 ? 7.914 -14.609 1.646 1 98.81 129 PHE B CA 1
ATOM 3012 C C . PHE B 1 129 ? 7.777 -13.164 1.172 1 98.81 129 PHE B C 1
ATOM 3014 O O . PHE B 1 129 ? 8.547 -12.711 0.323 1 98.81 129 PHE B O 1
ATOM 3021 N N . ASN B 1 130 ? 6.852 -12.414 1.745 1 98.75 130 ASN B N 1
ATOM 3022 C CA . ASN B 1 130 ? 6.613 -11.031 1.349 1 98.75 130 ASN B CA 1
ATOM 3023 C C . ASN B 1 130 ? 7.754 -10.117 1.781 1 98.75 130 ASN B C 1
ATOM 3025 O O . ASN B 1 130 ? 8.18 -9.242 1.022 1 98.75 130 ASN B O 1
ATOM 3029 N N . LYS B 1 131 ? 8.273 -10.367 2.951 1 98.69 131 LYS B N 1
ATOM 3030 C CA . LYS B 1 131 ? 9.375 -9.562 3.457 1 98.69 131 LYS B CA 1
ATOM 3031 C C . LYS B 1 131 ? 10.625 -9.742 2.602 1 98.69 131 LYS B C 1
ATOM 3033 O O . LYS B 1 131 ? 11.359 -8.781 2.354 1 98.69 131 LYS B O 1
ATOM 3038 N N . ALA B 1 132 ? 10.883 -10.922 2.176 1 98.75 132 ALA B N 1
ATOM 3039 C CA . ALA B 1 132 ? 12.102 -11.234 1.434 1 98.75 132 ALA B CA 1
ATOM 3040 C C . ALA B 1 132 ? 12.117 -10.531 0.081 1 98.75 132 ALA B C 1
ATOM 3042 O O . ALA B 1 132 ? 13.18 -10.164 -0.424 1 98.75 132 ALA B O 1
ATOM 3043 N N . HIS B 1 133 ? 10.945 -10.336 -0.513 1 98.69 133 HIS B N 1
ATOM 3044 C CA . HIS B 1 133 ? 10.875 -9.539 -1.734 1 98.69 133 HIS B CA 1
ATOM 3045 C C . HIS B 1 133 ? 11.414 -8.133 -1.505 1 98.69 133 HIS B C 1
ATOM 3047 O O . HIS B 1 133 ? 12.25 -7.652 -2.271 1 98.69 133 HIS B O 1
ATOM 3053 N N . LEU B 1 134 ? 10.969 -7.539 -0.424 1 98.81 134 LEU B N 1
ATOM 3054 C CA . LEU B 1 134 ? 11.367 -6.168 -0.117 1 98.81 134 LEU B CA 1
ATOM 3055 C C . LEU B 1 134 ? 12.836 -6.105 0.279 1 98.81 134 LEU B C 1
ATOM 3057 O O . LEU B 1 134 ? 13.547 -5.164 -0.087 1 98.81 134 LEU B O 1
ATOM 3061 N N . SER B 1 135 ? 13.242 -7.125 1.009 1 98.81 135 SER B N 1
ATOM 3062 C CA . SER B 1 135 ? 14.648 -7.207 1.393 1 98.81 135 SER B CA 1
ATOM 3063 C C . SER B 1 135 ? 15.555 -7.277 0.167 1 98.81 135 SER B C 1
ATOM 3065 O O . SER B 1 135 ? 16.578 -6.586 0.097 1 98.81 135 SER B O 1
ATOM 3067 N N . TRP B 1 136 ? 15.195 -8.117 -0.738 1 98.88 136 TRP B N 1
ATOM 3068 C CA . TRP B 1 136 ? 15.984 -8.258 -1.956 1 98.88 136 TRP B CA 1
ATOM 3069 C C . TRP B 1 136 ? 16.031 -6.945 -2.732 1 98.88 136 TRP B C 1
ATOM 3071 O O . TRP B 1 136 ? 17.094 -6.527 -3.201 1 98.88 136 TRP B O 1
ATOM 3081 N N . LEU B 1 137 ? 14.883 -6.266 -2.861 1 98.81 137 LEU B N 1
ATOM 3082 C CA . LEU B 1 137 ? 14.812 -4.988 -3.564 1 98.81 137 LEU B CA 1
ATOM 3083 C C . LEU B 1 137 ? 15.727 -3.957 -2.912 1 98.81 137 LEU B C 1
ATOM 3085 O O . LEU B 1 137 ? 16.469 -3.256 -3.6 1 98.81 137 LEU B O 1
ATOM 3089 N N . ALA B 1 138 ? 15.727 -3.932 -1.586 1 98.69 138 ALA B N 1
ATOM 3090 C CA . ALA B 1 138 ? 16.5 -2.938 -0.843 1 98.69 138 ALA B CA 1
ATOM 3091 C C . ALA B 1 138 ? 18 -3.139 -1.052 1 98.69 138 ALA B C 1
ATOM 3093 O O . ALA B 1 138 ? 18.781 -2.211 -0.857 1 98.69 138 ALA B O 1
ATOM 3094 N N . GLN B 1 139 ? 18.391 -4.316 -1.474 1 98.44 139 GLN B N 1
ATOM 3095 C CA . GLN B 1 139 ? 19.797 -4.652 -1.598 1 98.44 139 GLN B CA 1
ATOM 3096 C C . GLN B 1 139 ? 20.266 -4.574 -3.051 1 98.44 139 GLN B C 1
ATOM 3098 O O . GLN B 1 139 ? 21.422 -4.828 -3.354 1 98.44 139 GLN B O 1
ATOM 3103 N N . HIS B 1 140 ? 19.391 -4.211 -3.965 1 98.38 140 HIS B N 1
ATOM 3104 C CA . HIS B 1 140 ? 19.719 -4.234 -5.387 1 98.38 140 HIS B CA 1
ATOM 3105 C C . HIS B 1 140 ? 19.359 -2.916 -6.059 1 98.38 140 HIS B C 1
ATOM 3107 O O . HIS B 1 140 ? 18.656 -2.086 -5.473 1 98.38 140 HIS B O 1
ATOM 3113 N N . ASP B 1 141 ? 19.812 -2.713 -7.285 1 96.75 141 ASP B N 1
ATOM 3114 C CA . ASP B 1 141 ? 19.625 -1.44 -7.977 1 96.75 141 ASP B CA 1
ATOM 3115 C C . ASP B 1 141 ? 18.344 -1.444 -8.805 1 96.75 141 ASP B C 1
ATOM 3117 O O . ASP B 1 141 ? 17.75 -2.498 -9.031 1 96.75 141 ASP B O 1
ATOM 3121 N N . PRO B 1 142 ? 17.938 -0.269 -9.242 1 97.12 142 PRO B N 1
ATOM 3122 C CA . PRO B 1 142 ? 16.656 -0.124 -9.945 1 97.12 142 PRO B CA 1
ATOM 3123 C C . PRO B 1 142 ? 16.562 -0.998 -11.188 1 97.12 142 PRO B C 1
ATOM 3125 O O . PRO B 1 142 ? 15.492 -1.497 -11.523 1 97.12 142 PRO B O 1
ATOM 3128 N N . LYS B 1 143 ? 17.656 -1.249 -11.844 1 97.12 143 LYS B N 1
ATOM 3129 C CA . LYS B 1 143 ? 17.594 -2.135 -13 1 97.12 143 LYS B CA 1
ATOM 3130 C C . LYS B 1 143 ? 17.25 -3.561 -12.594 1 97.12 143 LYS B C 1
ATOM 3132 O O . LYS B 1 143 ? 16.484 -4.242 -13.281 1 97.12 143 LYS B O 1
ATOM 3137 N N . ASP B 1 144 ? 17.797 -3.949 -11.438 1 98.31 144 ASP B N 1
ATOM 3138 C CA . ASP B 1 144 ? 17.469 -5.27 -10.906 1 98.31 144 ASP B CA 1
ATOM 3139 C C . ASP B 1 144 ? 15.992 -5.352 -10.5 1 98.31 144 ASP B C 1
ATOM 3141 O O . ASP B 1 144 ? 15.359 -6.391 -10.664 1 98.31 144 ASP B O 1
ATOM 3145 N N . HIS B 1 145 ? 15.484 -4.223 -9.969 1 98.69 145 HIS B N 1
ATOM 3146 C CA . HIS B 1 145 ? 14.078 -4.172 -9.586 1 98.69 145 HIS B CA 1
ATOM 3147 C C . HIS B 1 145 ? 13.1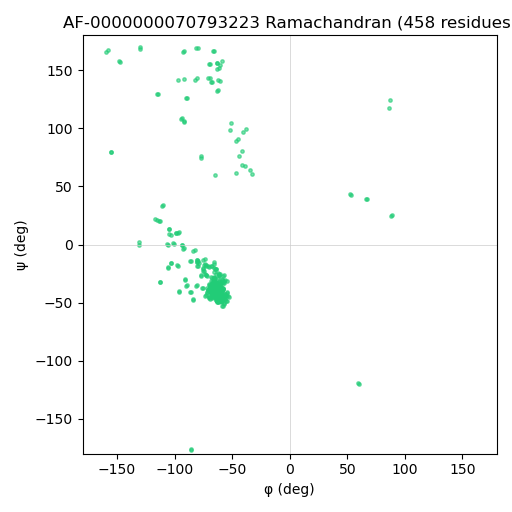72 -4.504 -10.766 1 98.69 145 HIS B C 1
ATOM 3149 O O . HIS B 1 145 ? 12.219 -5.277 -10.633 1 98.69 145 HIS B O 1
ATOM 3155 N N . LEU B 1 146 ? 13.492 -3.975 -11.859 1 98.19 146 LEU B N 1
ATOM 3156 C CA . LEU B 1 146 ? 12.688 -4.164 -13.062 1 98.19 146 LEU B CA 1
ATOM 3157 C C . LEU B 1 146 ? 12.75 -5.609 -13.539 1 98.19 146 LEU B C 1
ATOM 3159 O O . LEU B 1 146 ? 11.734 -6.172 -13.961 1 98.19 146 LEU B O 1
ATOM 3163 N N . CYS B 1 147 ? 13.938 -6.156 -13.461 1 98.5 147 CYS B N 1
ATOM 3164 C CA . CYS B 1 147 ? 14.102 -7.555 -13.836 1 98.5 147 CYS B CA 1
ATOM 3165 C C . CYS B 1 147 ? 13.297 -8.461 -12.914 1 98.5 147 CYS B C 1
ATOM 3167 O O . CYS B 1 147 ? 12.625 -9.391 -13.375 1 98.5 147 CYS B O 1
ATOM 3169 N N . ALA B 1 148 ? 13.375 -8.164 -11.648 1 98.56 148 ALA B N 1
ATOM 3170 C CA . ALA B 1 148 ? 12.617 -8.953 -10.68 1 98.56 148 ALA B CA 1
ATOM 3171 C C . ALA B 1 148 ? 11.117 -8.812 -10.898 1 98.56 148 ALA B C 1
ATOM 3173 O O . ALA B 1 148 ? 10.367 -9.789 -10.797 1 98.56 148 ALA B O 1
ATOM 3174 N N . PHE B 1 149 ? 10.727 -7.609 -11.203 1 98.62 149 PHE B N 1
ATOM 3175 C CA . PHE B 1 149 ? 9.32 -7.359 -11.5 1 98.62 149 PHE B CA 1
ATOM 3176 C C . PHE B 1 149 ? 8.875 -8.18 -12.703 1 98.62 149 PHE B C 1
ATOM 3178 O O . PHE B 1 149 ? 7.832 -8.844 -12.656 1 98.62 149 PHE B O 1
ATOM 3185 N N . ALA B 1 150 ? 9.641 -8.133 -13.742 1 98.31 150 ALA B N 1
ATOM 3186 C CA . ALA B 1 150 ? 9.328 -8.914 -14.938 1 98.31 150 ALA B CA 1
ATOM 3187 C C . ALA B 1 150 ? 9.227 -10.398 -14.617 1 98.31 150 ALA B C 1
ATOM 3189 O O . ALA B 1 150 ? 8.305 -11.078 -15.07 1 98.31 150 ALA B O 1
ATOM 3190 N N . ALA B 1 151 ? 10.18 -10.891 -13.844 1 98.38 151 ALA B N 1
ATOM 3191 C CA . ALA B 1 151 ? 10.18 -12.305 -13.453 1 98.38 151 ALA B CA 1
ATOM 3192 C C . ALA B 1 151 ? 8.914 -12.656 -12.688 1 98.38 151 ALA B C 1
ATOM 3194 O O . ALA B 1 151 ? 8.297 -13.695 -12.93 1 98.38 151 ALA B O 1
ATOM 3195 N N . TYR B 1 152 ? 8.531 -11.742 -11.781 1 98 152 TYR B N 1
ATOM 3196 C CA . TYR B 1 152 ? 7.336 -11.945 -10.969 1 98 152 TYR B CA 1
ATOM 3197 C C . TYR B 1 152 ? 6.09 -12.031 -11.836 1 98 152 TYR B C 1
ATOM 3199 O O . TYR B 1 152 ? 5.266 -12.93 -11.664 1 98 152 TYR B O 1
ATOM 3207 N N . GLU B 1 153 ? 5.953 -11.188 -12.797 1 97.31 153 GLU B N 1
ATOM 3208 C CA . GLU B 1 153 ? 4.805 -11.148 -13.695 1 97.31 153 GLU B CA 1
ATOM 3209 C C . GLU B 1 153 ? 4.77 -12.383 -14.594 1 97.31 153 GLU B C 1
ATOM 3211 O O . GLU B 1 153 ? 3.691 -12.867 -14.945 1 97.31 153 GLU B O 1
ATOM 3216 N N . ARG B 1 154 ? 5.918 -12.875 -14.898 1 96.56 154 ARG B N 1
ATOM 3217 C CA . ARG B 1 154 ? 5.992 -14.062 -15.742 1 96.56 154 ARG B CA 1
ATOM 3218 C C . ARG B 1 154 ? 5.488 -15.289 -14.992 1 96.56 154 ARG B C 1
ATOM 3220 O O . ARG B 1 154 ? 4.762 -16.109 -15.547 1 96.56 154 ARG B O 1
ATOM 3227 N N . LEU B 1 155 ? 5.848 -15.352 -13.734 1 96.56 155 LEU B N 1
ATOM 3228 C CA . LEU B 1 155 ? 5.492 -16.516 -12.938 1 96.56 155 LEU B CA 1
ATOM 3229 C C . LEU B 1 155 ? 3.98 -16.609 -12.75 1 96.56 155 LEU B C 1
ATOM 3231 O O . LEU B 1 155 ? 3.438 -17.703 -12.578 1 96.56 155 LEU B O 1
ATOM 3235 N N . ASP B 1 156 ? 3.295 -15.461 -12.766 1 90.81 156 ASP B N 1
ATOM 3236 C CA . ASP B 1 156 ? 1.841 -15.5 -12.648 1 90.81 156 ASP B CA 1
ATOM 3237 C C . ASP B 1 156 ? 1.229 -16.438 -13.68 1 90.81 156 ASP B C 1
ATOM 3239 O O . ASP B 1 156 ? 0.392 -17.281 -13.344 1 90.81 156 ASP B O 1
ATOM 3243 N N . ASN B 1 157 ? 1.69 -16.328 -14.867 1 93.69 157 ASN B N 1
ATOM 3244 C CA . ASN B 1 157 ? 1.131 -17.156 -15.938 1 93.69 157 ASN B CA 1
ATOM 3245 C C . ASN B 1 157 ? 1.553 -18.609 -15.797 1 93.69 157 ASN B C 1
ATOM 3247 O O . ASN B 1 157 ? 0.839 -19.516 -16.25 1 93.69 157 ASN B O 1
ATOM 3251 N N . LEU B 1 158 ? 2.664 -18.844 -15.195 1 96.94 158 LEU B N 1
ATOM 3252 C CA . LEU B 1 158 ? 3.176 -20.203 -15.062 1 96.94 158 LEU B CA 1
ATOM 3253 C C . LEU B 1 158 ? 2.502 -20.938 -13.906 1 96.94 158 LEU B C 1
ATOM 3255 O O . LEU B 1 158 ? 2.25 -22.141 -13.984 1 96.94 158 LEU B O 1
ATOM 3259 N N . ASP B 1 159 ? 2.191 -20.219 -12.867 1 98.06 159 ASP B N 1
ATOM 3260 C CA . ASP B 1 159 ? 1.599 -20.781 -11.656 1 98.06 159 ASP B CA 1
ATOM 3261 C C . ASP B 1 159 ? 0.118 -21.094 -11.867 1 98.06 159 ASP B C 1
ATOM 3263 O O . ASP B 1 159 ? -0.387 -22.109 -11.367 1 98.06 159 ASP B O 1
ATOM 3267 N N . TYR B 1 160 ? -0.579 -20.266 -12.594 1 98.12 160 TYR B N 1
ATOM 3268 C CA . TYR B 1 160 ? -2.035 -20.234 -12.5 1 98.12 160 TYR B CA 1
ATOM 3269 C C . TYR B 1 160 ? -2.656 -21.406 -13.258 1 98.12 160 TYR B C 1
ATOM 3271 O O . TYR B 1 160 ? -3.734 -21.875 -12.898 1 98.12 160 TYR B O 1
ATOM 3279 N N . PRO B 1 161 ? -2.018 -21.984 -14.312 1 97.31 161 PRO B N 1
ATOM 3280 C CA . PRO B 1 161 ? -2.572 -23.234 -14.828 1 97.31 161 PRO B CA 1
ATOM 3281 C C . PRO B 1 161 ? -2.65 -24.328 -13.766 1 97.31 161 PRO B C 1
ATOM 3283 O O . PRO B 1 161 ? -3.621 -25.078 -13.727 1 97.31 161 PRO B O 1
ATOM 3286 N N . PHE B 1 162 ? -1.655 -24.422 -12.883 1 98.19 162 PHE B N 1
ATOM 3287 C CA . PHE B 1 162 ? -1.682 -25.375 -11.781 1 98.19 162 PHE B CA 1
ATOM 3288 C C . PHE B 1 162 ? -2.734 -24.984 -10.758 1 98.19 162 PHE B C 1
ATOM 3290 O O . PHE B 1 162 ? -3.445 -25.844 -10.227 1 98.19 162 PHE B O 1
ATOM 3297 N N . LEU B 1 163 ? -2.873 -23.719 -10.5 1 98.56 163 LEU B N 1
ATOM 3298 C CA . LEU B 1 163 ? -3.836 -23.219 -9.523 1 98.56 163 LEU B CA 1
ATOM 3299 C C . LEU B 1 163 ? -5.266 -23.406 -10.023 1 98.56 163 LEU B C 1
ATOM 3301 O O . LEU B 1 163 ? -6.18 -23.641 -9.234 1 98.56 163 LEU B O 1
ATOM 3305 N N . VAL B 1 164 ? -5.445 -23.234 -11.359 1 98.5 164 VAL B N 1
ATOM 3306 C CA . VAL B 1 164 ? -6.754 -23.5 -11.953 1 98.5 164 VAL B CA 1
ATOM 3307 C C . VAL B 1 164 ? -7.164 -24.953 -11.68 1 98.5 164 VAL B C 1
ATOM 3309 O O . VAL B 1 164 ? -8.281 -25.203 -11.242 1 98.5 164 VAL B O 1
ATOM 3312 N N . GLU B 1 165 ? -6.25 -25.906 -11.914 1 98.38 165 GLU B N 1
ATOM 3313 C CA . GLU B 1 165 ? -6.547 -27.312 -11.664 1 98.38 165 GLU B CA 1
ATOM 3314 C C . GLU B 1 165 ? -6.812 -27.562 -10.188 1 98.38 165 GLU B C 1
ATOM 3316 O O . GLU B 1 165 ? -7.707 -28.344 -9.836 1 98.38 165 GLU B O 1
ATOM 3321 N N . LEU B 1 166 ? -6.023 -26.938 -9.367 1 98.56 166 LEU B N 1
ATOM 3322 C CA . LEU B 1 166 ? -6.238 -27.047 -7.926 1 98.56 166 LEU B CA 1
ATOM 3323 C C . LEU B 1 166 ? -7.629 -26.547 -7.547 1 98.56 166 LEU B C 1
ATOM 3325 O O . LEU B 1 166 ? -8.359 -27.219 -6.82 1 98.56 166 LEU B O 1
ATOM 3329 N N . ALA B 1 167 ? -7.992 -25.375 -8.055 1 98.62 167 ALA B N 1
ATOM 3330 C CA . ALA B 1 167 ? -9.297 -24.781 -7.754 1 98.62 167 ALA B CA 1
ATOM 3331 C C . ALA B 1 167 ? -10.422 -25.688 -8.266 1 98.62 167 ALA B C 1
ATOM 3333 O O . ALA B 1 167 ? -11.453 -25.828 -7.602 1 98.62 167 ALA B O 1
ATOM 3334 N N . LYS B 1 168 ? -10.242 -26.25 -9.438 1 98.44 168 LYS B N 1
ATOM 3335 C CA . LYS B 1 168 ? -11.227 -27.203 -9.961 1 98.44 168 LYS B CA 1
ATOM 3336 C C . LYS B 1 168 ? -11.391 -28.391 -9.016 1 98.44 168 LYS B C 1
ATOM 3338 O O . LYS B 1 168 ? -12.508 -28.828 -8.758 1 98.44 168 LYS B O 1
ATOM 3343 N N . SER B 1 169 ? -10.273 -28.906 -8.562 1 98.12 169 SER B N 1
ATOM 3344 C CA . SER B 1 169 ? -10.328 -30.047 -7.66 1 98.12 169 SER B CA 1
ATOM 3345 C C . SER B 1 169 ? -11.086 -29.703 -6.383 1 98.12 169 SER B C 1
ATOM 3347 O O . SER B 1 169 ? -11.68 -30.578 -5.754 1 98.12 169 SER B O 1
ATOM 3349 N N . MET B 1 170 ? -11.133 -28.406 -5.992 1 97.38 170 MET B N 1
ATOM 3350 C CA . MET B 1 170 ? -11.859 -27.922 -4.82 1 97.38 170 MET B CA 1
ATOM 3351 C C . MET B 1 170 ? -13.328 -27.688 -5.148 1 97.38 170 MET B C 1
ATOM 3353 O O . MET B 1 170 ? -14.102 -27.234 -4.297 1 97.38 170 MET B O 1
ATOM 3357 N N . LYS B 1 171 ? -13.664 -27.844 -6.41 1 97.44 171 LYS B N 1
ATOM 3358 C CA . LYS B 1 171 ? -15.039 -27.688 -6.887 1 97.44 171 LYS B CA 1
ATOM 3359 C C . LYS B 1 171 ? -15.492 -26.234 -6.77 1 97.44 171 LYS B C 1
ATOM 3361 O O . LYS B 1 171 ? -16.625 -25.969 -6.379 1 97.44 171 LYS B O 1
ATOM 3366 N N . ILE B 1 172 ? -14.656 -25.391 -7.043 1 98.56 172 ILE B N 1
ATOM 3367 C CA . ILE B 1 172 ? -14.984 -23.969 -7.062 1 98.56 172 ILE B CA 1
ATOM 3368 C C . ILE B 1 172 ? -15.922 -23.672 -8.227 1 98.56 172 ILE B C 1
ATOM 3370 O O . ILE B 1 172 ? -15.766 -24.219 -9.32 1 98.56 172 ILE B O 1
ATOM 3374 N N . SER B 1 173 ? -16.906 -22.828 -8.016 1 98.5 173 SER B N 1
ATOM 3375 C CA . SER B 1 173 ? -17.875 -22.453 -9.039 1 98.5 173 SER B CA 1
ATOM 3376 C C . SER B 1 173 ? -17.219 -21.672 -10.172 1 98.5 173 SER B C 1
ATOM 3378 O O . SER B 1 173 ? -16.094 -21.188 -10.023 1 98.5 173 SER B O 1
ATOM 3380 N N . GLN B 1 174 ? -17.891 -21.516 -11.258 1 97.94 174 GLN B N 1
ATOM 3381 C CA . GLN B 1 174 ? -17.406 -20.719 -12.375 1 97.94 174 GLN B CA 1
ATOM 3382 C C . GLN B 1 174 ? -17.156 -19.266 -11.938 1 97.94 174 GLN B C 1
ATOM 3384 O O . GLN B 1 174 ? -16.188 -18.641 -12.391 1 97.94 174 GLN B O 1
ATOM 3389 N N . HIS B 1 175 ? -18.031 -18.812 -11.07 1 97.5 175 HIS B N 1
ATOM 3390 C CA . HIS B 1 175 ? -17.891 -17.453 -10.547 1 97.5 175 HIS B CA 1
ATOM 3391 C C . HIS B 1 175 ? -16.578 -17.297 -9.773 1 97.5 175 HIS B C 1
ATOM 3393 O O . HIS B 1 175 ? -15.859 -16.312 -9.969 1 97.5 175 HIS B O 1
ATOM 3399 N N . GLY B 1 176 ? -16.297 -18.25 -8.977 1 98.38 176 GLY B N 1
ATOM 3400 C CA . GLY B 1 176 ? -15.062 -18.219 -8.195 1 98.38 176 GLY B CA 1
ATOM 3401 C C . GLY B 1 176 ? -13.82 -18.484 -9.031 1 98.38 176 GLY B C 1
ATOM 3402 O O . GLY B 1 176 ? -12.742 -17.969 -8.719 1 98.38 176 GLY B O 1
ATOM 3403 N N . MET B 1 177 ? -13.977 -19.203 -10.125 1 98.62 177 MET B N 1
ATOM 3404 C CA . MET B 1 177 ? -12.852 -19.594 -10.977 1 98.62 177 MET B CA 1
ATOM 3405 C C . MET B 1 177 ? -12.328 -18.406 -11.781 1 98.62 177 MET B C 1
ATOM 3407 O O . MET B 1 177 ? -11.227 -18.453 -12.32 1 98.62 177 MET B O 1
ATOM 3411 N N . THR B 1 178 ? -13.062 -17.312 -11.812 1 97.94 178 THR B N 1
ATOM 3412 C CA . THR B 1 178 ? -12.711 -16.156 -12.641 1 97.94 178 THR B CA 1
ATOM 3413 C C . THR B 1 178 ? -11.352 -15.594 -12.219 1 97.94 178 THR B C 1
ATOM 3415 O O . THR B 1 178 ? -10.555 -15.195 -13.062 1 97.94 178 THR B O 1
ATOM 3418 N N . PHE B 1 179 ? -11.125 -15.586 -10.922 1 98.19 179 PHE B N 1
ATOM 3419 C CA . PHE B 1 179 ? -9.844 -15.094 -10.422 1 98.19 179 PHE B CA 1
ATOM 3420 C C . PHE B 1 179 ? -8.688 -15.867 -11.047 1 98.19 179 PHE B C 1
ATOM 3422 O O . PHE B 1 179 ? -7.73 -15.273 -11.539 1 98.19 179 PHE B O 1
ATOM 3429 N N . PHE B 1 180 ? -8.766 -17.156 -11.07 1 98.38 180 PHE B N 1
ATOM 3430 C CA . PHE B 1 180 ? -7.695 -18 -11.562 1 98.38 180 PHE B CA 1
ATOM 3431 C C . PHE B 1 180 ? -7.582 -17.906 -13.078 1 98.38 180 PHE B C 1
ATOM 3433 O O . PHE B 1 180 ? -6.477 -17.828 -13.625 1 98.38 180 PHE B O 1
ATOM 3440 N N . ASN B 1 181 ? -8.68 -17.812 -13.734 1 96.75 181 ASN B N 1
ATOM 3441 C CA . ASN B 1 181 ? -8.695 -17.797 -15.195 1 96.75 181 ASN B CA 1
ATOM 3442 C C . ASN B 1 181 ? -8.102 -16.5 -15.75 1 96.75 181 ASN B C 1
ATOM 3444 O O . ASN B 1 181 ? -7.348 -16.531 -16.719 1 96.75 181 ASN B O 1
ATOM 3448 N N . VAL B 1 182 ? -8.398 -15.406 -15.117 1 94.94 182 VAL B N 1
ATOM 3449 C CA . VAL B 1 182 ? -7.875 -14.141 -15.617 1 94.94 182 VAL B CA 1
ATOM 3450 C C . VAL B 1 182 ? -6.355 -14.117 -15.477 1 94.94 182 VAL B C 1
ATOM 3452 O O . VAL B 1 182 ? -5.652 -13.578 -16.328 1 94.94 182 VAL B O 1
ATOM 3455 N N . HIS B 1 183 ? -5.824 -14.75 -14.438 1 96.31 183 HIS B N 1
ATOM 3456 C CA . HIS B 1 183 ? -4.387 -14.711 -14.18 1 96.31 183 HIS B CA 1
ATOM 3457 C C . HIS B 1 183 ? -3.635 -15.672 -15.094 1 96.31 183 HIS B C 1
ATOM 3459 O O . HIS B 1 183 ? -2.418 -15.555 -15.258 1 96.31 183 HIS B O 1
ATOM 3465 N N . THR B 1 184 ? -4.352 -16.609 -15.719 1 95.56 184 THR B N 1
ATOM 3466 C CA . THR B 1 184 ? -3.727 -17.516 -16.672 1 95.56 184 THR B CA 1
ATOM 3467 C C . THR B 1 184 ? -3.393 -16.781 -17.969 1 95.56 184 THR B C 1
ATOM 3469 O O . THR B 1 184 ? -2.492 -17.188 -18.703 1 95.56 184 THR B O 1
ATOM 3472 N N . HIS B 1 185 ? -4.074 -15.547 -18.203 1 89.19 185 HIS B N 1
ATOM 3473 C CA . HIS B 1 185 ? -4.004 -15.008 -19.562 1 89.19 185 HIS B CA 1
ATOM 3474 C C . HIS B 1 185 ? -3.609 -13.539 -19.562 1 89.19 185 HIS B C 1
ATOM 3476 O O . HIS B 1 185 ? -3.576 -12.891 -20.609 1 89.19 185 HIS B O 1
ATOM 3482 N N . VAL B 1 186 ? -3.361 -13.023 -18.406 1 89.25 186 VAL B N 1
ATOM 3483 C CA . VAL B 1 186 ? -2.955 -11.625 -18.359 1 89.25 186 VAL B CA 1
ATOM 3484 C C . VAL B 1 186 ? -1.625 -11.453 -19.094 1 89.25 186 VAL B C 1
ATOM 3486 O O . VAL B 1 186 ? -0.803 -12.367 -19.125 1 89.25 186 VAL B O 1
ATOM 3489 N N . ASP B 1 187 ? -1.373 -10.281 -19.672 1 89.75 187 ASP B N 1
ATOM 3490 C CA . ASP B 1 187 ? -0.179 -10.023 -20.469 1 89.75 187 ASP B CA 1
ATOM 3491 C C . ASP B 1 187 ? 0.77 -9.07 -19.75 1 89.75 187 ASP B C 1
ATOM 3493 O O . ASP B 1 187 ? 1.448 -8.258 -20.375 1 89.75 187 ASP B O 1
ATOM 3497 N N . HIS B 1 188 ? 0.851 -9.125 -18.422 1 91.69 188 HIS B N 1
ATOM 3498 C CA . HIS B 1 188 ? 1.677 -8.219 -17.641 1 91.69 188 HIS B CA 1
ATOM 3499 C C . HIS B 1 188 ? 3.148 -8.344 -18.016 1 91.69 188 HIS B C 1
ATOM 3501 O O . HIS B 1 188 ? 3.846 -7.336 -18.156 1 91.69 188 HIS B O 1
ATOM 3507 N N . PHE B 1 189 ? 3.541 -9.523 -18.25 1 95.44 189 PHE B N 1
ATOM 3508 C CA . PHE B 1 189 ? 4.945 -9.758 -18.562 1 95.44 189 PHE B CA 1
ATOM 3509 C C . PHE B 1 189 ? 5.324 -9.102 -19.875 1 95.44 189 PHE B C 1
ATOM 3511 O O . PHE B 1 189 ? 6.375 -8.461 -19.984 1 95.44 189 PHE B O 1
ATOM 3518 N N . ASP B 1 190 ? 4.449 -9.188 -20.844 1 94.5 190 ASP B N 1
ATOM 3519 C CA . ASP B 1 190 ? 4.742 -8.664 -22.172 1 94.5 190 ASP B CA 1
ATOM 3520 C C . ASP B 1 190 ? 5 -7.16 -22.125 1 94.5 190 ASP B C 1
ATOM 3522 O O . ASP B 1 190 ? 5.832 -6.641 -22.875 1 94.5 190 ASP B O 1
ATOM 3526 N N . THR B 1 191 ? 4.324 -6.535 -21.266 1 93.38 191 THR B N 1
ATOM 3527 C CA . THR B 1 191 ? 4.473 -5.086 -21.141 1 93.38 191 THR B CA 1
ATOM 3528 C C . THR B 1 191 ? 5.828 -4.73 -20.547 1 93.38 191 THR B C 1
ATOM 3530 O O . THR B 1 191 ? 6.281 -3.586 -20.656 1 93.38 191 THR B O 1
ATOM 3533 N N . THR B 1 192 ? 6.496 -5.672 -19.875 1 96.69 192 THR B N 1
ATOM 3534 C CA . THR B 1 192 ? 7.766 -5.395 -19.203 1 96.69 192 THR B CA 1
ATOM 3535 C C . THR B 1 192 ? 8.93 -5.559 -20.188 1 96.69 192 THR B C 1
ATOM 3537 O O . THR B 1 192 ? 10.047 -5.129 -19.906 1 96.69 192 THR B O 1
ATOM 3540 N N . LEU B 1 193 ? 8.688 -6.188 -21.344 1 96.44 193 LEU B N 1
ATOM 3541 C CA . LEU B 1 193 ? 9.75 -6.527 -22.281 1 96.44 193 LEU B CA 1
ATOM 3542 C C . LEU B 1 193 ? 10.508 -5.281 -22.719 1 96.44 193 LEU B C 1
ATOM 3544 O O . LEU B 1 193 ? 11.734 -5.312 -22.875 1 96.44 193 LEU B O 1
ATOM 3548 N N . GLN B 1 194 ? 9.773 -4.238 -22.875 1 94.62 194 GLN B N 1
ATOM 3549 C CA . GLN B 1 194 ? 10.414 -3.004 -23.328 1 94.62 194 GLN B CA 1
ATOM 3550 C C . GLN B 1 194 ? 11.453 -2.527 -22.312 1 94.62 194 GLN B C 1
ATOM 3552 O O . GLN B 1 194 ? 12.406 -1.828 -22.688 1 94.62 194 GLN B O 1
ATOM 3557 N N . LEU B 1 195 ? 11.281 -2.932 -21.078 1 94.94 195 LEU B N 1
ATOM 3558 C CA . LEU B 1 195 ? 12.203 -2.504 -20.031 1 94.94 195 LEU B CA 1
ATOM 3559 C C . LEU B 1 195 ? 13.367 -3.479 -19.906 1 94.94 195 LEU B C 1
ATOM 3561 O O . LEU B 1 195 ? 14.5 -3.066 -19.641 1 94.94 195 LEU B O 1
ATOM 3565 N N . ILE B 1 196 ? 13.125 -4.75 -20.094 1 97.12 196 ILE B N 1
ATOM 3566 C CA . ILE B 1 196 ? 14.148 -5.703 -19.688 1 97.12 196 ILE B CA 1
ATOM 3567 C C . ILE B 1 196 ? 15.008 -6.094 -20.891 1 97.12 196 ILE B C 1
ATOM 3569 O O . ILE B 1 196 ? 16.109 -6.609 -20.719 1 97.12 196 ILE B O 1
ATOM 3573 N N . VAL B 1 197 ? 14.562 -5.875 -22.109 1 97.75 197 VAL B N 1
ATOM 3574 C CA . VAL B 1 197 ? 15.352 -6.223 -23.297 1 97.75 197 VAL B CA 1
ATOM 3575 C C . VAL B 1 197 ? 16.641 -5.414 -23.312 1 97.75 197 VAL B C 1
ATOM 3577 O O . VAL B 1 197 ? 17.734 -5.977 -23.453 1 97.75 197 VAL B O 1
ATOM 3580 N N . PRO B 1 198 ? 16.547 -4.094 -23.125 1 97.06 198 PRO B N 1
ATOM 3581 C CA . PRO B 1 198 ? 17.797 -3.34 -23.078 1 97.06 198 PRO B CA 1
ATOM 3582 C C . PRO B 1 198 ? 18.719 -3.803 -21.938 1 97.06 198 PRO B C 1
ATOM 3584 O O . PRO B 1 198 ? 19.938 -3.77 -22.094 1 97.06 198 PRO B O 1
ATOM 3587 N N . ILE B 1 199 ? 18.188 -4.227 -20.812 1 97 199 ILE B N 1
ATOM 3588 C CA . ILE B 1 199 ? 19 -4.699 -19.703 1 97 199 ILE B CA 1
ATOM 3589 C C . ILE B 1 199 ? 19.688 -6.008 -20.078 1 97 199 ILE B C 1
ATOM 3591 O O . ILE B 1 199 ? 20.875 -6.203 -19.781 1 97 199 ILE B O 1
ATOM 3595 N N . TRP B 1 200 ? 18.969 -6.906 -20.75 1 97.75 200 TRP B N 1
ATOM 3596 C CA . TRP B 1 200 ? 19.547 -8.164 -21.219 1 97.75 200 TRP B CA 1
ATOM 3597 C C . TRP B 1 200 ? 20.719 -7.918 -22.156 1 97.75 200 TRP B C 1
ATOM 3599 O O . TRP B 1 200 ? 21.75 -8.594 -22.062 1 97.75 200 TRP B O 1
ATOM 3609 N N . GLU B 1 201 ? 20.578 -6.902 -22.969 1 97.44 201 GLU B N 1
ATOM 3610 C CA . GLU B 1 201 ? 21.625 -6.594 -23.938 1 97.44 201 GLU B CA 1
ATOM 3611 C C . GLU B 1 201 ? 22.875 -6.047 -23.234 1 97.44 201 GLU B C 1
ATOM 3613 O O . GLU B 1 201 ? 24 -6.332 -23.656 1 97.44 201 GLU B O 1
ATOM 3618 N N . GLU B 1 202 ? 22.625 -5.383 -22.25 1 96.62 202 GLU B N 1
ATOM 3619 C CA . GLU B 1 202 ? 23.734 -4.742 -21.547 1 96.62 202 GLU B CA 1
ATOM 3620 C C . GLU B 1 202 ? 24.359 -5.688 -20.531 1 96.62 202 GLU B C 1
ATOM 3622 O O . GLU B 1 202 ? 25.578 -5.746 -20.391 1 96.62 202 GLU B O 1
ATOM 3627 N N . SER B 1 203 ? 23.562 -6.414 -19.844 1 96.12 203 SER B N 1
ATOM 3628 C CA . SER B 1 203 ? 24.031 -7.242 -18.734 1 96.12 203 SER B CA 1
ATOM 3629 C C . SER B 1 203 ? 23.078 -8.414 -18.484 1 96.12 203 SER B C 1
ATOM 3631 O O . SER B 1 203 ? 22.328 -8.422 -17.516 1 96.12 203 SER B O 1
ATOM 3633 N N . PRO B 1 204 ? 23.234 -9.438 -19.312 1 97.31 204 PRO B N 1
ATOM 3634 C CA . PRO B 1 204 ? 22.328 -10.578 -19.188 1 97.31 204 PRO B CA 1
ATOM 3635 C C . PRO B 1 204 ? 22.391 -11.219 -17.797 1 97.31 204 PRO B C 1
ATOM 3637 O O . PRO B 1 204 ? 21.375 -11.719 -17.297 1 97.31 204 PRO B O 1
ATOM 3640 N N . GLN B 1 205 ? 23.516 -11.172 -17.141 1 96.94 205 GLN B N 1
ATOM 3641 C CA . GLN B 1 205 ? 23.703 -11.797 -15.836 1 96.94 205 GLN B CA 1
ATOM 3642 C C . GLN B 1 205 ? 22.781 -11.172 -14.797 1 96.94 205 GLN B C 1
ATOM 3644 O O . GLN B 1 205 ? 22.281 -11.859 -13.906 1 96.94 205 GLN B O 1
ATOM 3649 N N . ARG B 1 206 ? 22.562 -9.891 -14.945 1 96.56 206 ARG B N 1
ATOM 3650 C CA . ARG B 1 206 ? 21.688 -9.172 -14.023 1 96.56 206 ARG B CA 1
ATOM 3651 C C . ARG B 1 206 ? 20.25 -9.719 -14.094 1 96.56 206 ARG B C 1
ATOM 3653 O O . ARG B 1 206 ? 19.625 -9.953 -13.062 1 96.56 206 ARG B O 1
ATOM 3660 N N . LEU B 1 207 ? 19.797 -9.898 -15.242 1 98.12 207 LEU B N 1
ATOM 3661 C CA . LEU B 1 207 ? 18.453 -10.43 -15.438 1 98.12 207 LEU B CA 1
ATOM 3662 C C . LEU B 1 207 ? 18.359 -11.867 -14.953 1 98.12 207 LEU B C 1
ATOM 3664 O O . LEU B 1 207 ? 17.422 -12.234 -14.258 1 98.12 207 LEU B O 1
ATOM 3668 N N . ILE B 1 208 ? 19.344 -12.641 -15.242 1 98.38 208 ILE B N 1
ATOM 3669 C CA . ILE B 1 208 ? 19.375 -14.039 -14.852 1 98.38 208 ILE B CA 1
ATOM 3670 C C . ILE B 1 208 ? 19.312 -14.156 -13.328 1 98.38 208 ILE B C 1
ATOM 3672 O O . ILE B 1 208 ? 18.562 -14.961 -12.789 1 98.38 208 ILE B O 1
ATOM 3676 N N . GLU B 1 209 ? 20.047 -13.352 -12.664 1 98.25 209 GLU B N 1
ATOM 3677 C CA . GLU B 1 209 ? 20.094 -13.383 -11.203 1 98.25 209 GLU B CA 1
ATOM 3678 C C . GLU B 1 209 ? 18.766 -12.977 -10.594 1 98.25 209 GLU B C 1
ATOM 3680 O O . GLU B 1 209 ? 18.312 -13.57 -9.609 1 98.25 209 GLU B O 1
ATOM 3685 N N . SER B 1 210 ? 18.141 -11.961 -11.141 1 98.62 210 SER B N 1
ATOM 3686 C CA . SER B 1 210 ? 16.828 -11.508 -10.656 1 98.62 210 SER B CA 1
ATOM 3687 C C . SER B 1 210 ? 15.766 -12.586 -10.859 1 98.62 210 SER B C 1
ATOM 3689 O O . SER B 1 210 ? 14.961 -12.844 -9.969 1 98.62 210 SER B O 1
ATOM 3691 N N . PHE B 1 211 ? 15.812 -13.219 -12.07 1 98.5 211 PHE B N 1
ATOM 3692 C CA . PHE B 1 211 ? 14.875 -14.305 -12.352 1 98.5 211 PHE B CA 1
ATOM 3693 C C . PHE B 1 211 ? 15.109 -15.484 -11.422 1 98.5 211 PHE B C 1
ATOM 3695 O O . PHE B 1 211 ? 14.164 -16.094 -10.922 1 98.5 211 PHE B O 1
ATOM 3702 N N . HIS B 1 212 ? 16.344 -15.766 -11.227 1 98.31 212 HIS B N 1
ATOM 3703 C CA . HIS B 1 212 ? 16.688 -16.859 -10.32 1 98.31 212 HIS B CA 1
ATOM 3704 C C . HIS B 1 212 ? 16.156 -16.594 -8.914 1 98.31 212 HIS B C 1
ATOM 3706 O O . HIS B 1 212 ? 15.586 -17.484 -8.281 1 98.31 212 HIS B O 1
ATOM 3712 N N . PHE B 1 213 ? 16.312 -15.406 -8.422 1 98.81 213 PHE B N 1
ATOM 3713 C CA . PHE B 1 213 ? 15.797 -15.047 -7.105 1 98.81 213 PHE B CA 1
ATOM 3714 C C . PHE B 1 213 ? 14.289 -15.25 -7.043 1 98.81 213 PHE B C 1
ATOM 3716 O O . PHE B 1 213 ? 13.789 -15.961 -6.172 1 98.81 213 PHE B O 1
ATOM 3723 N N . ILE B 1 214 ? 13.547 -14.664 -8.008 1 98.81 214 ILE B N 1
ATOM 3724 C CA . ILE B 1 214 ? 12.086 -14.68 -7.969 1 98.81 214 ILE B CA 1
ATOM 3725 C C . ILE B 1 214 ? 11.578 -16.109 -8.094 1 98.81 214 ILE B C 1
ATOM 3727 O O . ILE B 1 214 ? 10.703 -16.531 -7.336 1 98.81 214 ILE B O 1
ATOM 3731 N N . GLN B 1 215 ? 12.172 -16.906 -8.977 1 98.69 215 GLN B N 1
ATOM 3732 C CA . GLN B 1 215 ? 11.703 -18.266 -9.242 1 98.69 215 GLN B CA 1
ATOM 3733 C C . GLN B 1 215 ? 11.984 -19.188 -8.055 1 98.69 215 GLN B C 1
ATOM 3735 O O . GLN B 1 215 ? 11.102 -19.938 -7.617 1 98.69 215 GLN B O 1
ATOM 3740 N N . THR B 1 216 ? 13.172 -19.109 -7.523 1 98.56 216 THR B N 1
ATOM 3741 C CA . THR B 1 216 ? 13.523 -19.969 -6.402 1 98.56 216 THR B CA 1
ATOM 3742 C C . THR B 1 216 ? 12.742 -19.578 -5.152 1 98.56 216 THR B C 1
ATOM 3744 O O . THR B 1 216 ? 12.312 -20.438 -4.383 1 98.56 216 THR B O 1
ATOM 3747 N N . HIS B 1 217 ? 12.594 -18.281 -5.004 1 98.69 217 HIS B N 1
ATOM 3748 C CA . HIS B 1 217 ? 11.828 -17.781 -3.871 1 98.69 217 HIS B CA 1
ATOM 3749 C C . HIS B 1 217 ? 10.375 -18.234 -3.938 1 98.69 217 HIS B C 1
ATOM 3751 O O . HIS B 1 217 ? 9.812 -18.672 -2.93 1 98.69 217 HIS B O 1
ATOM 3757 N N . GLN B 1 218 ? 9.789 -18.172 -5.098 1 98.75 218 GLN B N 1
ATOM 3758 C CA . GLN B 1 218 ? 8.406 -18.609 -5.293 1 98.75 218 GLN B CA 1
ATOM 3759 C C . GLN B 1 218 ? 8.273 -20.109 -5.109 1 98.75 218 GLN B C 1
ATOM 3761 O O . GLN B 1 218 ? 7.312 -20.578 -4.488 1 98.75 218 GLN B O 1
ATOM 3766 N N . LEU B 1 219 ? 9.188 -20.828 -5.645 1 98.56 219 LEU B N 1
ATOM 3767 C CA . LEU B 1 219 ? 9.156 -22.281 -5.492 1 98.56 219 LEU B CA 1
ATOM 3768 C C . LEU B 1 219 ? 9.227 -22.672 -4.023 1 98.56 219 LEU B C 1
ATOM 3770 O O . LEU B 1 219 ? 8.484 -23.547 -3.572 1 98.56 219 LEU B O 1
ATOM 3774 N N . GLY B 1 220 ? 10.156 -21.984 -3.305 1 98.62 220 GLY B N 1
ATOM 3775 C CA . GLY B 1 220 ? 10.227 -22.234 -1.871 1 98.62 220 GLY B CA 1
ATOM 3776 C C . GLY B 1 220 ? 8.93 -21.922 -1.152 1 98.62 220 GLY B C 1
ATOM 3777 O O . GLY B 1 220 ? 8.531 -22.656 -0.241 1 98.62 220 GLY B O 1
ATOM 3778 N N . MET B 1 221 ? 8.258 -20.906 -1.562 1 98.88 221 MET B N 1
ATOM 3779 C CA . MET B 1 221 ? 6.965 -20.547 -0.988 1 98.88 221 MET B CA 1
ATOM 3780 C C . MET B 1 221 ? 5.93 -21.625 -1.255 1 98.88 221 MET B C 1
ATOM 3782 O O . MET B 1 221 ? 5.207 -22.047 -0.347 1 98.88 221 MET B O 1
ATOM 3786 N N . TRP B 1 222 ? 5.828 -22.141 -2.486 1 98.75 222 TRP B N 1
ATOM 3787 C CA . TRP B 1 222 ? 4.867 -23.188 -2.812 1 98.75 222 TRP B CA 1
ATOM 3788 C C . TRP B 1 222 ? 5.129 -24.438 -1.983 1 98.75 222 TRP B C 1
ATOM 3790 O O . TRP B 1 222 ? 4.191 -25.094 -1.528 1 98.75 222 TRP B O 1
ATOM 3800 N N . GLU B 1 223 ? 6.402 -24.766 -1.803 1 98.5 223 GLU B N 1
ATOM 3801 C CA . GLU B 1 223 ? 6.762 -25.922 -1.005 1 98.5 223 GLU B CA 1
ATOM 3802 C C . GLU B 1 223 ? 6.316 -25.766 0.446 1 98.5 223 GLU B C 1
ATOM 3804 O O . GLU B 1 223 ? 5.738 -26.688 1.03 1 98.5 223 GLU B O 1
ATOM 3809 N N . GLN B 1 224 ? 6.609 -24.641 0.994 1 98.62 224 GLN B N 1
ATOM 3810 C CA . GLN B 1 224 ? 6.207 -24.375 2.371 1 98.62 224 GLN B CA 1
ATOM 3811 C C . GLN B 1 224 ? 4.688 -24.344 2.506 1 98.62 224 GLN B C 1
ATOM 3813 O O . GLN B 1 224 ? 4.141 -24.812 3.506 1 98.62 224 GLN B O 1
ATOM 3818 N N . PHE B 1 225 ? 4.039 -23.781 1.501 1 98.75 225 PHE B N 1
ATOM 3819 C CA . PHE B 1 225 ? 2.582 -23.75 1.491 1 98.75 225 PHE B CA 1
ATOM 3820 C C . PHE B 1 225 ? 2.006 -25.156 1.454 1 98.75 225 PHE B C 1
ATOM 3822 O O . PHE B 1 225 ? 1.105 -25.484 2.23 1 98.75 225 PHE B O 1
ATOM 3829 N N . SER B 1 226 ? 2.572 -25.953 0.588 1 98.5 226 SER B N 1
ATOM 3830 C CA . SER B 1 226 ? 2.178 -27.344 0.5 1 98.5 226 SER B CA 1
ATOM 3831 C C . SER B 1 226 ? 2.344 -28.062 1.842 1 98.5 226 SER B C 1
ATOM 3833 O O . SER B 1 226 ? 1.44 -28.766 2.291 1 98.5 226 SER B O 1
ATOM 3835 N N . ASN B 1 227 ? 3.447 -27.812 2.475 1 97.81 227 ASN B N 1
ATOM 3836 C CA . ASN B 1 227 ? 3.725 -28.438 3.766 1 97.81 227 ASN B CA 1
ATOM 3837 C C . ASN B 1 227 ? 2.738 -27.969 4.832 1 97.81 227 ASN B C 1
ATOM 3839 O O . ASN B 1 227 ? 2.33 -28.766 5.691 1 97.81 227 ASN B O 1
ATOM 3843 N N . ALA B 1 228 ? 2.355 -26.719 4.793 1 97.44 228 ALA B N 1
ATOM 3844 C CA . ALA B 1 228 ? 1.426 -26.156 5.77 1 97.44 228 ALA B CA 1
ATOM 3845 C C . ALA B 1 228 ? 0.044 -26.797 5.637 1 97.44 228 ALA B C 1
ATOM 3847 O O . ALA B 1 228 ? -0.684 -26.922 6.625 1 97.44 228 ALA B O 1
ATOM 3848 N N . LEU B 1 229 ? -0.339 -27.219 4.461 1 97.06 229 LEU B N 1
ATOM 3849 C CA . LEU B 1 229 ? -1.677 -27.734 4.215 1 97.06 229 LEU B CA 1
ATOM 3850 C C . LEU B 1 229 ? -1.714 -29.25 4.418 1 97.06 229 LEU B C 1
ATOM 3852 O O . LEU B 1 229 ? -2.756 -29.812 4.77 1 97.06 229 LEU B O 1
ATOM 3856 N N . PHE B 1 230 ? -0.615 -29.906 4.168 1 93.12 230 PHE B N 1
ATOM 3857 C CA . PHE B 1 230 ? -0.626 -31.375 4.195 1 93.12 230 PHE B CA 1
ATOM 3858 C C . PHE B 1 230 ? 0.073 -31.891 5.445 1 93.12 230 PHE B C 1
ATOM 3860 O O . PHE B 1 230 ? -0.034 -33.062 5.773 1 93.12 230 PHE B O 1
ATOM 3867 N N . ASN B 1 231 ? 0.903 -31.125 6.102 1 83 231 ASN B N 1
ATOM 3868 C CA . ASN B 1 231 ? 1.578 -31.594 7.309 1 83 231 ASN B CA 1
ATOM 3869 C C . ASN B 1 231 ? 1.142 -30.797 8.539 1 83 231 ASN B C 1
ATOM 3871 O O . ASN B 1 231 ? 0.959 -31.359 9.617 1 83 231 ASN B O 1
#